Protein AF-A0A1X0SZN6-F1 (afdb_monomer_lite)

Sequence (392 aa):
MPEYPGFERLFRVSLEPAPASAHIKWPEHLDQLSGDGNAQHRLYLAMDAALRQLDAVRNEFDVVLVHFPDNWDTATRGKHFDAHDVLKALGAKYNIPTQVLNDRVFTFSYKASLAWRLSTALYVKAAGIPWKLAPLKGVPADTAYIGLAYALRGDQHEAHYVTCCSQVFDMDGGGMQFVAFEARDPVADLAEARRNPFLSRDDMRAVLARSLELYQGRNGGNLPKRMVIHKTTAFKEAEIEGAFDALAGVAEIECVEVSSASCWRGVWLIRSGAEKPSKPSAFPVPRGTMVVRTGNSALVWVAGNAPEVSIKGDYYQGSKSIPRPLQLIRHAGSGPLELTAHEALALTKMDWNNDALYDPVPVSIRYSQKLARTIANVPDLPRNVYPYRLFM

Structure (mmCIF, N/CA/C/O backbone):
data_AF-A0A1X0SZN6-F1
#
_entry.id   AF-A0A1X0SZN6-F1
#
loop_
_atom_site.group_PDB
_atom_site.id
_atom_site.type_symbol
_atom_site.label_atom_id
_atom_site.label_alt_id
_atom_site.label_comp_id
_atom_site.label_asym_id
_atom_site.label_entity_id
_atom_site.label_seq_id
_atom_site.pdbx_PDB_ins_code
_atom_site.Cartn_x
_atom_site.Cartn_y
_atom_site.Cartn_z
_atom_site.occupancy
_atom_site.B_iso_or_equiv
_atom_site.auth_seq_id
_atom_site.auth_comp_id
_atom_site.auth_asym_id
_atom_site.auth_atom_id
_atom_site.pdbx_PDB_model_num
ATOM 1 N N . MET A 1 1 ? 18.927 1.761 13.714 1.00 69.44 1 MET A N 1
ATOM 2 C CA . MET A 1 1 ? 18.699 0.587 12.852 1.00 69.44 1 MET A CA 1
ATOM 3 C C . MET A 1 1 ? 19.646 -0.507 13.295 1.00 69.44 1 MET A C 1
ATOM 5 O O . MET A 1 1 ? 20.762 -0.154 13.671 1.00 69.44 1 MET A O 1
ATOM 9 N N . PRO A 1 2 ? 19.213 -1.775 13.305 1.00 80.50 2 PRO A N 1
ATOM 10 C CA . PRO A 1 2 ? 20.114 -2.900 13.532 1.00 80.50 2 PRO A CA 1
ATOM 11 C C . PRO A 1 2 ? 21.191 -2.960 12.440 1.00 80.50 2 PRO A C 1
ATOM 13 O O . PRO A 1 2 ? 21.032 -2.378 11.359 1.00 80.50 2 PRO A O 1
ATOM 16 N N . GLU A 1 3 ? 22.283 -3.664 12.730 1.00 88.38 3 GLU A N 1
ATOM 17 C CA . GLU A 1 3 ? 23.322 -3.956 11.744 1.00 88.38 3 GLU A CA 1
ATOM 18 C C . GLU A 1 3 ? 22.721 -4.696 10.537 1.00 88.38 3 GLU A C 1
ATOM 20 O O . GLU A 1 3 ? 21.825 -5.528 10.687 1.00 88.38 3 GLU A O 1
ATOM 25 N N . TYR A 1 4 ? 23.167 -4.348 9.328 1.00 93.06 4 TYR A N 1
ATOM 26 C CA . TYR A 1 4 ? 22.679 -4.961 8.095 1.00 93.06 4 TYR A CA 1
ATOM 27 C C . TYR A 1 4 ? 23.533 -6.194 7.751 1.00 93.06 4 TYR A C 1
ATOM 29 O O . TYR A 1 4 ? 24.726 -6.037 7.494 1.00 93.06 4 TYR A O 1
ATOM 37 N N . PRO A 1 5 ? 22.956 -7.408 7.709 1.00 94.38 5 PRO A N 1
ATOM 38 C CA . PRO A 1 5 ? 23.727 -8.650 7.601 1.00 94.38 5 PRO A CA 1
ATOM 39 C C . PRO A 1 5 ? 24.207 -8.992 6.176 1.00 94.38 5 PRO A C 1
ATOM 41 O O . PRO A 1 5 ? 24.878 -10.010 6.002 1.00 94.38 5 PRO A O 1
ATOM 44 N N . GLY A 1 6 ? 23.863 -8.180 5.168 1.00 94.88 6 GLY A N 1
ATOM 45 C CA . GLY A 1 6 ? 24.075 -8.482 3.746 1.00 94.88 6 GLY A CA 1
ATOM 46 C C . GLY A 1 6 ? 22.835 -9.085 3.075 1.00 94.88 6 GLY A C 1
ATOM 47 O O . GLY A 1 6 ? 22.060 -9.782 3.728 1.00 94.88 6 GLY A O 1
ATOM 48 N N . PHE A 1 7 ? 22.651 -8.827 1.774 1.00 95.44 7 PHE A N 1
ATOM 49 C CA . PHE A 1 7 ? 21.426 -9.180 1.035 1.00 95.44 7 PHE A CA 1
ATOM 50 C C . PHE A 1 7 ? 21.193 -10.689 1.028 1.00 95.44 7 PHE A C 1
ATOM 52 O O . PHE A 1 7 ? 20.144 -11.164 1.455 1.00 95.44 7 PHE A O 1
ATOM 59 N N . GLU A 1 8 ? 22.213 -11.441 0.620 1.00 96.12 8 GLU A N 1
ATOM 60 C CA . GLU A 1 8 ? 22.122 -12.893 0.467 1.00 96.12 8 GLU A CA 1
ATOM 61 C C . GLU A 1 8 ? 21.914 -13.593 1.805 1.00 96.12 8 GLU A C 1
ATOM 63 O O . GLU A 1 8 ? 21.111 -14.513 1.917 1.00 96.12 8 GLU A O 1
ATOM 68 N N . ARG A 1 9 ? 22.575 -13.118 2.866 1.00 95.62 9 ARG A N 1
ATOM 69 C CA . ARG A 1 9 ? 22.386 -13.669 4.212 1.00 95.62 9 ARG A CA 1
ATOM 70 C C . ARG A 1 9 ? 20.986 -13.377 4.748 1.00 95.62 9 ARG A C 1
ATOM 72 O O . ARG A 1 9 ? 20.411 -14.221 5.433 1.00 95.62 9 ARG A O 1
ATOM 79 N N . LEU A 1 10 ? 20.463 -12.186 4.459 1.00 93.75 10 LEU A N 1
ATOM 80 C CA . LEU A 1 10 ? 19.151 -11.741 4.913 1.00 93.75 10 LEU A CA 1
ATOM 81 C C . LEU A 1 10 ? 18.020 -12.508 4.222 1.00 93.75 10 LEU A C 1
ATOM 83 O O . LEU A 1 10 ? 17.144 -13.039 4.900 1.00 93.75 10 LEU A O 1
ATOM 87 N N . PHE A 1 11 ? 18.045 -12.560 2.890 1.00 94.38 11 PHE A N 1
ATOM 88 C CA . PHE A 1 11 ? 16.943 -13.084 2.080 1.00 94.38 11 PHE A CA 1
ATOM 89 C C . PHE A 1 11 ? 17.163 -14.503 1.559 1.00 94.38 11 PHE A C 1
ATOM 91 O O . PHE A 1 11 ? 16.215 -15.113 1.078 1.00 94.38 11 PHE A O 1
ATOM 98 N N . ARG A 1 12 ? 18.375 -15.055 1.702 1.00 95.25 12 ARG A N 1
ATOM 99 C CA . ARG A 1 12 ? 18.758 -16.395 1.220 1.00 95.25 12 ARG A CA 1
ATOM 100 C C . ARG A 1 12 ? 18.613 -16.556 -0.296 1.00 95.25 12 ARG A C 1
ATOM 102 O O . ARG A 1 12 ? 18.265 -17.633 -0.772 1.00 95.25 12 ARG A O 1
ATOM 109 N N . VAL A 1 13 ? 18.884 -15.480 -1.033 1.00 94.94 13 VAL A N 1
ATOM 110 C CA . VAL A 1 13 ? 18.872 -15.411 -2.502 1.00 94.94 13 VAL A CA 1
ATOM 111 C C . VAL A 1 13 ? 20.070 -14.576 -2.959 1.00 94.94 13 VAL A C 1
ATOM 113 O O . VAL A 1 13 ? 20.393 -13.589 -2.296 1.00 94.94 13 VAL A O 1
ATOM 116 N N . SER A 1 14 ? 20.718 -14.967 -4.059 1.00 94.25 14 SER A N 1
ATOM 117 C CA . SER A 1 14 ? 21.848 -14.238 -4.652 1.00 94.25 14 SER A CA 1
ATOM 118 C C . SER A 1 14 ? 21.437 -12.853 -5.156 1.00 94.25 14 SER A C 1
ATOM 120 O O . SER A 1 14 ? 20.302 -12.656 -5.594 1.00 94.25 14 SER A O 1
ATOM 122 N N . LEU A 1 15 ? 22.366 -11.895 -5.122 1.00 95.00 15 LEU A N 1
ATOM 123 C CA . LEU A 1 15 ? 22.190 -10.587 -5.759 1.00 95.00 15 LEU A CA 1
ATOM 124 C C . LEU A 1 15 ? 23.227 -10.421 -6.870 1.00 95.00 15 LEU A C 1
ATOM 126 O O . LEU A 1 15 ? 24.383 -10.096 -6.603 1.00 95.00 15 LEU A O 1
ATOM 130 N N . GLU A 1 16 ? 22.797 -10.621 -8.112 1.00 95.06 16 GLU A N 1
ATOM 131 C CA . GLU A 1 16 ? 23.683 -10.666 -9.275 1.00 95.06 16 GLU A CA 1
ATOM 132 C C . GLU A 1 16 ? 23.410 -9.492 -10.232 1.00 95.06 16 GLU A C 1
ATOM 134 O O . GLU A 1 16 ? 22.257 -9.078 -10.395 1.00 95.06 16 GLU A O 1
ATOM 139 N N . PRO A 1 17 ? 24.449 -8.906 -10.853 1.00 94.81 17 PRO A N 1
ATOM 140 C CA . PRO A 1 17 ? 24.257 -7.914 -11.901 1.00 94.81 17 PRO A CA 1
ATOM 141 C C . PRO A 1 17 ? 23.705 -8.574 -13.171 1.00 94.81 17 PRO A C 1
ATOM 143 O O . PRO A 1 17 ? 24.136 -9.658 -13.557 1.00 94.81 17 PRO A O 1
ATOM 146 N N . ALA A 1 18 ? 22.793 -7.878 -13.848 1.00 94.81 18 ALA A N 1
ATOM 147 C CA . ALA A 1 18 ? 22.268 -8.310 -15.138 1.00 94.81 18 ALA A CA 1
ATOM 148 C C . ALA A 1 18 ? 23.371 -8.312 -16.224 1.00 94.81 18 ALA A C 1
ATOM 150 O O . ALA A 1 18 ? 24.367 -7.585 -16.107 1.00 94.81 18 ALA A O 1
ATOM 151 N N . PRO A 1 19 ? 23.220 -9.101 -17.304 1.00 95.25 19 PRO A N 1
ATOM 152 C CA . PRO A 1 19 ? 24.150 -9.061 -18.427 1.00 95.25 19 PRO A CA 1
ATOM 153 C C . PRO A 1 19 ? 24.126 -7.697 -19.129 1.00 95.25 19 PRO A C 1
ATOM 155 O O . PRO A 1 19 ? 23.129 -6.975 -19.119 1.00 95.25 19 PRO A O 1
ATOM 158 N N . ALA A 1 20 ? 25.216 -7.366 -19.828 1.00 94.81 20 ALA A N 1
ATOM 159 C CA . ALA A 1 20 ? 25.361 -6.081 -20.521 1.00 94.81 20 ALA A CA 1
ATOM 160 C C . ALA A 1 20 ? 24.270 -5.809 -21.578 1.00 94.81 20 ALA A C 1
ATOM 162 O O . ALA A 1 20 ? 23.998 -4.653 -21.889 1.00 94.81 20 ALA A O 1
ATOM 163 N N . SER A 1 21 ? 23.625 -6.854 -22.106 1.00 93.75 21 SER A N 1
ATOM 164 C CA . SER A 1 21 ? 22.471 -6.752 -23.010 1.00 93.75 21 SER A CA 1
ATOM 165 C C . SER A 1 21 ? 21.246 -6.095 -22.362 1.00 93.75 21 SER A C 1
ATOM 167 O O . SER A 1 21 ? 20.436 -5.501 -23.071 1.00 93.75 21 SER A O 1
ATOM 169 N N . ALA A 1 22 ? 21.125 -6.159 -21.033 1.00 95.44 22 ALA A N 1
ATOM 170 C CA . ALA A 1 22 ? 20.067 -5.529 -20.246 1.00 95.44 22 ALA A CA 1
ATOM 171 C C . ALA A 1 22 ? 20.479 -4.156 -19.675 1.00 95.44 22 ALA A C 1
ATOM 173 O O . ALA A 1 22 ? 19.778 -3.592 -18.834 1.00 95.44 22 ALA A O 1
ATOM 174 N N . HIS A 1 23 ? 21.615 -3.595 -20.102 1.00 96.31 23 HIS A N 1
ATOM 175 C CA . HIS A 1 23 ? 22.065 -2.273 -19.668 1.00 96.31 23 HIS A CA 1
ATOM 176 C C . HIS A 1 23 ? 21.687 -1.202 -20.689 1.00 96.31 23 HIS A C 1
ATOM 178 O O . HIS A 1 23 ? 22.021 -1.295 -21.868 1.00 96.31 23 HIS A O 1
ATOM 184 N N . ILE A 1 24 ? 21.040 -0.139 -20.213 1.00 96.00 24 ILE A N 1
ATOM 185 C CA . ILE A 1 24 ? 20.668 1.015 -21.032 1.00 96.00 24 ILE A CA 1
ATOM 186 C C . ILE A 1 24 ? 21.311 2.257 -20.433 1.00 96.00 24 ILE A C 1
ATOM 188 O O . ILE A 1 24 ? 21.111 2.568 -19.260 1.00 96.00 24 ILE A O 1
ATOM 192 N N . LYS A 1 25 ? 22.089 2.968 -21.252 1.00 94.75 25 LYS A N 1
ATOM 193 C CA . LYS A 1 25 ? 22.723 4.229 -20.874 1.00 94.75 25 LYS A CA 1
ATOM 194 C C . LYS A 1 25 ? 22.010 5.382 -21.566 1.00 94.75 25 LYS A C 1
ATOM 196 O O . LYS A 1 25 ? 22.027 5.480 -22.790 1.00 94.75 25 LYS A O 1
ATOM 201 N N . TRP A 1 26 ? 21.413 6.260 -20.772 1.00 94.19 26 TRP A N 1
ATOM 202 C CA . TRP A 1 26 ? 20.936 7.554 -21.248 1.00 94.19 26 TRP A CA 1
ATOM 203 C C . TRP A 1 26 ? 22.089 8.570 -21.331 1.00 94.19 26 TRP A C 1
ATOM 205 O O . TRP A 1 26 ? 23.117 8.384 -20.670 1.00 94.19 26 TRP A O 1
ATOM 215 N N . PRO A 1 27 ? 21.955 9.623 -22.159 1.00 91.69 27 PRO A N 1
ATOM 216 C CA . PRO A 1 27 ? 22.900 10.737 -22.173 1.00 91.69 27 PRO A CA 1
ATOM 217 C C . PRO A 1 27 ? 22.977 11.445 -20.814 1.00 91.69 27 PRO A C 1
ATOM 219 O O . PRO A 1 27 ? 22.078 11.316 -19.987 1.00 91.69 27 PRO A O 1
ATOM 222 N N . GLU A 1 28 ? 24.032 12.231 -20.591 1.00 87.25 28 GLU A N 1
ATOM 223 C CA . GLU A 1 28 ? 24.184 13.015 -19.353 1.00 87.25 28 GLU A CA 1
ATOM 224 C C . GLU A 1 28 ? 23.205 14.199 -19.292 1.00 87.25 28 GLU A C 1
ATOM 226 O O . GLU A 1 28 ? 22.719 14.568 -18.217 1.00 87.25 28 GLU A O 1
ATOM 231 N N . HIS A 1 29 ? 22.876 14.776 -20.451 1.00 86.75 29 HIS A N 1
ATOM 232 C CA . HIS A 1 29 ? 22.007 15.943 -20.563 1.00 86.75 29 HIS A CA 1
ATOM 233 C C . HIS A 1 29 ? 20.672 15.610 -21.251 1.00 86.75 29 HIS A C 1
ATOM 235 O O . HIS A 1 29 ? 20.616 14.876 -22.237 1.00 86.75 29 HIS A O 1
ATOM 241 N N . LEU A 1 30 ? 19.573 16.171 -20.731 1.00 85.75 30 LEU A N 1
ATOM 242 C CA . LEU A 1 30 ? 18.195 15.920 -21.193 1.00 85.75 30 LEU A CA 1
ATOM 243 C C . LEU A 1 30 ? 17.898 16.409 -22.619 1.00 85.75 30 LEU A C 1
ATOM 245 O O . LEU A 1 30 ? 16.959 15.939 -23.262 1.00 85.75 30 LEU A O 1
ATOM 249 N N . ASP A 1 31 ? 18.629 17.409 -23.098 1.00 85.06 31 ASP A N 1
ATOM 250 C CA . ASP A 1 31 ? 18.530 17.943 -24.459 1.00 85.06 31 ASP A CA 1
ATOM 251 C C . ASP A 1 31 ? 19.112 16.994 -25.511 1.00 85.06 31 ASP A C 1
ATOM 253 O O . ASP A 1 31 ? 18.742 17.087 -26.677 1.00 85.06 31 ASP A O 1
ATOM 257 N N . GLN A 1 32 ? 19.940 16.036 -25.091 1.00 88.31 32 GLN A N 1
ATOM 258 C CA . GLN A 1 32 ? 20.496 14.988 -25.945 1.00 88.31 32 GLN A CA 1
ATOM 259 C C . GLN A 1 32 ? 19.567 13.769 -26.081 1.00 88.31 32 GLN A C 1
ATOM 261 O O . GLN A 1 32 ? 19.857 12.862 -26.863 1.00 88.31 32 GLN A O 1
ATOM 266 N N . LEU A 1 33 ? 18.463 13.711 -25.324 1.00 90.31 33 LEU A N 1
ATOM 267 C CA . LEU A 1 33 ? 17.451 12.671 -25.508 1.00 90.31 33 LEU A CA 1
ATOM 268 C C . LEU A 1 33 ? 16.791 12.821 -26.881 1.00 90.31 33 LEU A C 1
ATOM 270 O O . LEU A 1 33 ? 16.420 13.920 -27.287 1.00 90.31 33 LEU A O 1
ATOM 274 N N . SER A 1 34 ? 16.627 11.704 -27.584 1.00 85.88 34 SER A N 1
ATOM 275 C CA . SER A 1 34 ? 16.000 11.680 -28.904 1.00 85.88 34 SER A CA 1
ATOM 276 C C . SER A 1 34 ? 14.498 11.990 -28.843 1.00 85.88 34 SER A C 1
ATOM 278 O O . SER A 1 34 ? 13.830 11.704 -27.848 1.00 85.88 34 SER A O 1
ATOM 280 N N . GLY A 1 35 ? 13.962 12.513 -29.948 1.00 85.50 35 GLY A N 1
ATOM 281 C CA . GLY A 1 35 ? 12.544 12.835 -30.117 1.00 85.50 35 GLY A CA 1
ATOM 282 C C . GLY A 1 35 ? 12.253 14.335 -30.066 1.00 85.50 35 GLY A C 1
ATOM 283 O O . GLY A 1 35 ? 13.021 15.121 -29.514 1.00 85.50 35 GLY A O 1
ATOM 284 N N . ASP A 1 36 ? 11.124 14.725 -30.651 1.00 84.12 36 ASP A N 1
ATOM 285 C CA . ASP A 1 36 ? 10.656 16.111 -30.667 1.00 84.12 36 ASP A CA 1
ATOM 286 C C . ASP A 1 36 ? 9.867 16.457 -29.393 1.00 84.12 36 ASP A C 1
ATOM 288 O O . ASP A 1 36 ? 9.474 15.587 -28.621 1.00 84.12 36 ASP A O 1
ATOM 292 N N . GLY A 1 37 ? 9.610 17.745 -29.156 1.00 86.88 37 GLY A N 1
ATOM 293 C CA . GLY A 1 37 ? 8.802 18.216 -28.025 1.00 86.88 37 GLY A CA 1
ATOM 294 C C . GLY A 1 37 ? 9.615 18.677 -26.813 1.00 86.88 37 GLY A C 1
ATOM 295 O O . GLY A 1 37 ? 10.826 18.887 -26.883 1.00 86.88 37 GLY A O 1
ATOM 296 N N . ASN A 1 38 ? 8.927 18.912 -25.692 1.00 90.06 38 ASN A N 1
ATOM 297 C CA . ASN A 1 38 ? 9.553 19.410 -24.464 1.00 90.06 38 ASN A CA 1
ATOM 298 C C . ASN A 1 38 ? 10.350 18.307 -23.731 1.00 90.06 38 ASN A C 1
ATOM 300 O O . ASN A 1 38 ? 10.240 17.122 -24.045 1.00 90.06 38 ASN A O 1
ATOM 304 N N . ALA A 1 39 ? 11.141 18.689 -22.723 1.00 89.69 39 ALA A N 1
ATOM 305 C CA . ALA A 1 39 ? 11.993 17.751 -21.985 1.00 89.69 39 ALA A CA 1
ATOM 306 C C . ALA A 1 39 ? 11.216 16.587 -21.332 1.00 89.69 39 ALA A C 1
ATOM 308 O O . ALA A 1 39 ? 11.715 15.467 -21.303 1.00 89.69 39 ALA A O 1
ATOM 309 N N . GLN A 1 40 ? 9.989 16.829 -20.858 1.00 91.00 40 GLN A N 1
ATOM 310 C CA . GLN A 1 40 ? 9.134 15.801 -20.248 1.00 91.00 40 GLN A CA 1
ATOM 311 C C . GLN A 1 40 ? 8.677 14.766 -21.281 1.00 91.00 40 GLN A C 1
ATOM 313 O O . GLN A 1 40 ? 8.717 13.566 -21.017 1.00 91.00 40 GLN A O 1
ATOM 318 N N . HIS A 1 41 ? 8.297 15.217 -22.479 1.00 90.31 41 HIS A N 1
ATOM 319 C CA . HIS A 1 41 ? 7.910 14.330 -23.570 1.00 90.31 41 HIS A CA 1
ATOM 320 C C . HIS A 1 41 ? 9.092 13.489 -24.062 1.00 90.31 41 HIS A C 1
ATOM 322 O O . HIS A 1 41 ? 8.962 12.275 -24.206 1.00 90.31 41 HIS A O 1
ATOM 328 N N . ARG A 1 42 ? 10.272 14.096 -24.235 1.00 92.25 42 ARG A N 1
ATOM 329 C CA . ARG A 1 42 ? 11.490 13.351 -24.599 1.00 92.25 42 ARG A CA 1
ATOM 330 C C . ARG A 1 42 ? 11.878 12.326 -23.533 1.00 92.25 42 ARG A C 1
ATOM 332 O O . ARG A 1 42 ? 12.222 11.197 -23.871 1.00 92.25 42 ARG A O 1
ATOM 339 N N . LEU A 1 43 ? 11.753 12.675 -22.250 1.00 93.25 43 LEU A N 1
ATOM 340 C CA . LEU A 1 43 ? 11.979 11.740 -21.145 1.00 93.25 43 LEU A CA 1
ATOM 341 C C . LEU A 1 43 ? 10.976 10.576 -21.166 1.00 93.25 43 LEU A C 1
ATOM 343 O O . LEU A 1 43 ? 11.373 9.429 -20.984 1.00 93.25 43 LEU A O 1
ATOM 347 N N . TYR A 1 44 ? 9.696 10.844 -21.441 1.00 92.81 44 TYR A N 1
ATOM 348 C CA . TYR A 1 44 ? 8.690 9.796 -21.638 1.00 92.81 44 TYR A CA 1
ATOM 349 C C . TYR A 1 44 ? 9.077 8.827 -22.763 1.00 92.81 44 TYR A C 1
ATOM 351 O O . TYR A 1 44 ? 9.090 7.615 -22.541 1.00 92.81 44 TYR A O 1
ATOM 359 N N . LEU A 1 45 ? 9.437 9.350 -23.940 1.00 93.50 45 LEU A N 1
ATOM 360 C CA . LEU A 1 45 ? 9.847 8.533 -25.085 1.00 93.50 45 LEU A CA 1
ATOM 361 C C . LEU A 1 45 ? 11.085 7.688 -24.762 1.00 93.50 45 LEU A C 1
ATOM 363 O O . LEU A 1 45 ? 11.123 6.505 -25.097 1.00 93.50 45 LEU A O 1
ATOM 367 N N . ALA A 1 46 ? 12.065 8.266 -24.064 1.00 95.25 46 ALA A N 1
ATOM 368 C CA . ALA A 1 46 ? 13.267 7.558 -23.638 1.00 95.25 46 ALA A CA 1
ATOM 369 C C . ALA A 1 46 ? 12.962 6.415 -22.656 1.00 95.25 46 ALA A C 1
ATOM 371 O O . ALA A 1 46 ? 13.531 5.330 -22.786 1.00 95.25 46 ALA A O 1
ATOM 372 N N . MET A 1 47 ? 12.046 6.626 -21.703 1.00 95.62 47 MET A N 1
ATOM 373 C CA . MET A 1 47 ? 11.606 5.582 -20.771 1.00 95.62 47 MET A CA 1
ATOM 374 C C . MET A 1 47 ? 10.833 4.459 -21.474 1.00 95.62 47 MET A C 1
ATOM 376 O O . MET A 1 47 ? 11.098 3.288 -21.203 1.00 95.62 47 MET A O 1
ATOM 380 N N . ASP A 1 48 ? 9.904 4.784 -22.380 1.00 94.81 48 ASP A N 1
ATOM 381 C CA . ASP A 1 48 ? 9.132 3.773 -23.121 1.00 94.81 48 ASP A CA 1
ATOM 382 C C . ASP A 1 48 ? 10.032 2.962 -24.064 1.00 94.81 48 ASP A C 1
ATOM 384 O O . ASP A 1 48 ? 9.932 1.736 -24.095 1.00 94.81 48 ASP A O 1
ATOM 388 N N . ALA A 1 49 ? 10.960 3.618 -24.769 1.00 95.69 49 ALA A N 1
ATOM 389 C CA . ALA A 1 49 ? 11.939 2.944 -25.620 1.00 95.69 49 ALA A CA 1
ATOM 390 C C . ALA A 1 49 ? 12.861 2.020 -24.810 1.00 95.69 49 ALA A C 1
ATOM 392 O O . ALA A 1 49 ? 13.091 0.879 -25.213 1.00 95.69 49 ALA A O 1
ATOM 393 N N . ALA A 1 50 ? 13.340 2.482 -23.650 1.00 97.19 50 ALA A N 1
ATOM 394 C CA . ALA A 1 50 ? 14.200 1.688 -22.782 1.00 97.19 50 ALA A CA 1
ATOM 395 C C . ALA A 1 50 ? 13.485 0.435 -22.259 1.00 97.19 50 ALA A C 1
ATOM 397 O O . ALA A 1 50 ? 14.007 -0.671 -22.375 1.00 97.19 50 ALA A O 1
ATOM 398 N N . LEU A 1 51 ? 12.266 0.578 -21.733 1.00 96.62 51 LEU A N 1
ATOM 399 C CA . LEU A 1 51 ? 11.508 -0.567 -21.225 1.00 96.62 51 LEU A CA 1
ATOM 400 C C . LEU A 1 51 ? 11.104 -1.539 -22.336 1.00 96.62 51 LEU A C 1
ATOM 402 O O . LEU A 1 51 ? 11.143 -2.744 -22.114 1.00 96.62 51 LEU A O 1
ATOM 406 N N . ARG A 1 52 ? 10.811 -1.047 -23.544 1.00 96.38 52 ARG A N 1
ATOM 407 C CA . ARG A 1 52 ? 10.567 -1.901 -24.714 1.00 96.38 52 ARG A CA 1
ATOM 408 C C . ARG A 1 52 ? 11.801 -2.713 -25.114 1.00 96.38 52 ARG A C 1
ATOM 410 O O . ARG A 1 52 ? 11.672 -3.873 -25.484 1.00 96.38 52 ARG A O 1
ATOM 417 N N . GLN A 1 53 ? 12.993 -2.122 -25.045 1.00 96.69 53 GLN A N 1
ATOM 418 C CA . GLN A 1 53 ? 14.239 -2.851 -25.294 1.00 96.69 53 GLN A CA 1
ATOM 419 C C . GLN A 1 53 ? 14.491 -3.910 -24.210 1.00 96.69 53 GLN A C 1
ATOM 421 O O . GLN A 1 53 ? 14.892 -5.025 -24.530 1.00 96.69 53 GLN A O 1
ATOM 426 N N . LEU A 1 54 ? 14.230 -3.584 -22.942 1.00 97.50 54 LEU A N 1
ATOM 427 C CA . LEU A 1 54 ? 14.379 -4.524 -21.826 1.00 97.50 54 LEU A CA 1
ATOM 428 C C . LEU A 1 54 ? 13.367 -5.673 -21.887 1.00 97.50 54 LEU A C 1
ATOM 430 O O . LEU A 1 54 ? 13.699 -6.792 -21.507 1.00 97.50 54 LEU A O 1
ATOM 434 N N . ASP A 1 55 ? 12.166 -5.430 -22.408 1.00 96.88 55 ASP A N 1
ATOM 435 C CA . ASP A 1 55 ? 11.152 -6.466 -22.631 1.00 96.88 55 ASP A CA 1
ATOM 436 C C . ASP A 1 55 ? 11.655 -7.574 -23.579 1.00 96.88 55 ASP A C 1
ATOM 438 O O . ASP A 1 55 ? 11.415 -8.757 -23.345 1.00 96.88 55 ASP A O 1
ATOM 442 N N . ALA A 1 56 ? 12.476 -7.226 -24.579 1.00 96.69 56 ALA A N 1
ATOM 443 C CA . ALA A 1 56 ? 13.087 -8.204 -25.484 1.00 96.69 56 ALA A CA 1
ATOM 444 C C . ALA A 1 56 ? 14.079 -9.163 -24.789 1.00 96.69 56 ALA A C 1
ATOM 446 O O . ALA A 1 56 ? 14.367 -10.235 -25.318 1.00 96.69 56 ALA A O 1
ATOM 447 N N . VAL A 1 57 ? 14.588 -8.798 -23.607 1.00 96.62 57 VAL A N 1
ATOM 448 C CA . VAL A 1 57 ? 15.515 -9.600 -22.785 1.00 96.62 57 VAL A CA 1
ATOM 449 C C . VAL A 1 57 ? 14.951 -9.852 -21.383 1.00 96.62 57 VAL A C 1
ATOM 451 O O . VAL A 1 57 ? 15.692 -9.991 -20.413 1.00 96.62 57 VAL A O 1
ATOM 454 N N . ARG A 1 58 ? 13.619 -9.929 -21.254 1.00 94.50 58 ARG A N 1
ATOM 455 C CA . ARG A 1 58 ? 12.909 -9.970 -19.965 1.00 94.50 58 ARG A CA 1
ATOM 456 C C . ARG A 1 58 ? 13.354 -11.084 -19.012 1.00 94.50 58 ARG A C 1
ATOM 458 O O . ARG A 1 58 ? 13.220 -10.916 -17.803 1.00 94.50 58 ARG A O 1
ATOM 465 N N . ASN A 1 59 ? 13.854 -12.202 -19.531 1.00 94.75 59 ASN A N 1
ATOM 466 C CA . ASN A 1 59 ? 14.281 -13.353 -18.727 1.00 94.75 59 ASN A CA 1
ATOM 467 C C . ASN A 1 59 ? 15.694 -13.204 -18.134 1.00 94.75 59 ASN A C 1
ATOM 469 O O . ASN A 1 59 ? 16.103 -14.055 -17.355 1.00 94.75 59 ASN A O 1
ATOM 473 N N . GLU A 1 60 ? 16.427 -12.145 -18.486 1.00 96.00 60 GLU A N 1
ATOM 474 C CA . GLU A 1 60 ? 17.807 -11.901 -18.034 1.00 96.00 60 GLU A CA 1
ATOM 475 C C . GLU A 1 60 ? 17.883 -11.096 -16.721 1.00 96.00 60 GLU A C 1
ATOM 477 O O . GLU A 1 60 ? 18.972 -10.838 -16.210 1.00 96.00 60 GLU A O 1
ATOM 482 N N . PHE A 1 61 ? 16.747 -10.630 -16.188 1.00 96.31 61 PHE A N 1
ATOM 483 C CA . PHE A 1 61 ? 16.706 -9.805 -14.978 1.00 96.31 61 PHE A CA 1
ATOM 484 C C . PHE A 1 61 ? 15.363 -9.896 -14.235 1.00 96.31 61 PHE A C 1
ATOM 486 O O . PHE A 1 61 ? 14.304 -10.127 -14.822 1.00 96.31 61 PHE A O 1
ATOM 493 N N . ASP A 1 62 ? 15.390 -9.599 -12.933 1.00 95.38 62 ASP A N 1
ATOM 494 C CA . ASP A 1 62 ? 14.185 -9.527 -12.094 1.00 95.38 62 ASP A CA 1
ATOM 495 C C . ASP A 1 62 ? 13.668 -8.097 -11.892 1.00 95.38 62 ASP A C 1
ATOM 497 O O . ASP A 1 62 ? 12.456 -7.859 -11.885 1.00 95.38 62 ASP A O 1
ATOM 501 N N . VAL A 1 63 ? 14.581 -7.137 -11.708 1.00 96.50 63 VAL A N 1
ATOM 502 C CA . VAL A 1 63 ? 14.277 -5.745 -11.345 1.00 96.50 63 VAL A CA 1
ATOM 503 C C . VAL A 1 63 ? 15.217 -4.794 -12.078 1.00 96.50 63 VAL A C 1
ATOM 505 O O . VAL A 1 63 ? 16.425 -5.008 -12.107 1.00 96.50 63 VAL A O 1
ATOM 508 N N . VAL A 1 64 ? 14.675 -3.698 -12.609 1.00 97.38 64 VAL A N 1
ATOM 509 C CA . VAL A 1 64 ? 15.449 -2.649 -13.288 1.00 97.38 64 VAL A CA 1
ATOM 510 C C . VAL A 1 64 ? 15.697 -1.484 -12.335 1.00 97.38 64 VAL A C 1
ATOM 512 O O . VAL A 1 64 ? 14.755 -0.863 -11.833 1.00 97.38 64 VAL A O 1
ATOM 515 N N . LEU A 1 65 ? 16.966 -1.156 -12.099 1.00 96.62 65 LEU A N 1
ATOM 516 C CA . LEU A 1 65 ? 17.361 0.071 -11.407 1.00 96.62 65 LEU A CA 1
ATOM 517 C C . LEU A 1 65 ? 17.375 1.232 -12.406 1.00 96.62 65 LEU A C 1
ATOM 519 O O . LEU A 1 65 ? 18.041 1.158 -13.433 1.00 96.62 65 LEU A O 1
ATOM 523 N N . VAL A 1 66 ? 16.657 2.310 -12.096 1.00 96.44 66 VAL A N 1
ATOM 524 C CA . VAL A 1 66 ? 16.587 3.513 -12.937 1.00 96.44 66 VAL A CA 1
ATOM 525 C C . VAL A 1 66 ? 17.131 4.690 -12.148 1.00 96.44 66 VAL A C 1
ATOM 527 O O . VAL A 1 66 ? 16.583 5.046 -11.108 1.00 96.44 66 VAL A O 1
ATOM 530 N N . HIS A 1 67 ? 18.216 5.293 -12.618 1.00 95.06 67 HIS A N 1
ATOM 531 C CA . HIS A 1 67 ? 18.815 6.461 -11.977 1.00 95.06 67 HIS A CA 1
ATOM 532 C C . HIS A 1 67 ? 18.300 7.740 -12.637 1.00 95.06 67 HIS A C 1
ATOM 534 O O . HIS A 1 67 ? 18.495 7.945 -13.832 1.00 95.06 67 HIS A O 1
ATOM 540 N N . PHE A 1 68 ? 17.638 8.588 -11.850 1.00 93.31 68 PHE A N 1
ATOM 541 C CA . PHE A 1 68 ? 17.342 9.966 -12.224 1.00 93.31 68 PHE A CA 1
ATOM 542 C C . PHE A 1 68 ? 18.297 10.893 -11.466 1.00 93.31 68 PHE A C 1
ATOM 544 O O . PHE A 1 68 ? 18.164 11.007 -10.244 1.00 93.31 68 PHE A O 1
ATOM 551 N N . PRO A 1 69 ? 19.261 11.526 -12.152 1.00 91.75 69 PRO A N 1
ATOM 552 C CA . PRO A 1 69 ? 20.176 12.460 -11.509 1.00 91.75 69 PRO A CA 1
ATOM 553 C C . PRO A 1 69 ? 19.441 13.736 -11.076 1.00 91.75 69 PRO A C 1
ATOM 555 O O . PRO A 1 69 ? 18.458 14.146 -11.700 1.00 91.75 69 PRO A O 1
ATOM 558 N N . ASP A 1 70 ? 19.921 14.388 -10.014 1.00 90.25 70 ASP A N 1
ATOM 559 C CA . ASP A 1 70 ? 19.232 15.535 -9.398 1.00 90.25 70 ASP A CA 1
ATOM 560 C C . ASP A 1 70 ? 19.170 16.742 -10.366 1.00 90.25 70 ASP A C 1
ATOM 562 O O . ASP A 1 70 ? 18.256 17.564 -10.312 1.00 90.25 70 ASP A O 1
ATOM 566 N N . ASN A 1 71 ? 20.101 16.836 -11.325 1.00 90.06 71 ASN A N 1
ATOM 567 C CA . ASN A 1 71 ? 20.086 17.868 -12.369 1.00 90.06 71 ASN A CA 1
ATOM 568 C C . ASN A 1 71 ? 18.921 17.717 -13.375 1.00 90.06 71 ASN A C 1
ATOM 570 O O . ASN A 1 71 ? 18.665 18.647 -14.141 1.00 90.06 71 ASN A O 1
ATOM 574 N N . TRP A 1 72 ? 18.205 16.588 -13.376 1.00 91.50 72 TRP A N 1
ATOM 575 C CA . TRP A 1 72 ? 17.019 16.360 -14.208 1.00 91.50 72 TRP A CA 1
ATOM 576 C C . TRP A 1 72 ? 15.706 16.739 -13.505 1.00 91.50 72 TRP A C 1
ATOM 578 O O . TRP A 1 72 ? 14.641 16.623 -14.113 1.00 91.50 72 TRP A O 1
ATOM 588 N N . ASP A 1 73 ? 15.748 17.226 -12.258 1.00 87.44 73 ASP A N 1
ATOM 589 C CA . ASP A 1 73 ? 14.563 17.507 -11.429 1.00 87.44 73 ASP A CA 1
ATOM 590 C C . ASP A 1 73 ? 13.498 18.382 -12.117 1.00 87.44 73 ASP A C 1
ATOM 592 O O . ASP A 1 73 ? 12.295 18.185 -11.924 1.00 87.44 73 ASP A O 1
ATOM 596 N N . THR A 1 74 ? 13.916 19.321 -12.971 1.00 85.19 74 THR A N 1
ATOM 597 C CA . THR A 1 74 ? 13.011 20.209 -13.724 1.00 85.19 74 THR A CA 1
ATOM 598 C C . THR A 1 74 ? 12.190 19.481 -14.793 1.00 85.19 74 THR A C 1
ATOM 600 O O . THR A 1 74 ? 11.111 19.946 -15.161 1.00 85.19 74 THR A O 1
ATOM 603 N N . ALA A 1 75 ? 12.673 18.340 -15.289 1.00 85.38 75 ALA A N 1
ATOM 604 C CA . ALA A 1 75 ? 11.980 17.506 -16.265 1.00 85.38 75 ALA A CA 1
ATOM 605 C C . ALA A 1 75 ? 11.328 16.269 -15.639 1.00 85.38 75 ALA A C 1
ATOM 607 O O . ALA A 1 75 ? 10.408 15.715 -16.235 1.00 85.38 75 ALA A O 1
ATOM 608 N N . THR A 1 76 ? 11.749 15.837 -14.446 1.00 87.81 76 THR A N 1
ATOM 609 C CA . THR A 1 76 ? 11.115 14.701 -13.758 1.00 87.81 76 THR A CA 1
ATOM 610 C C . THR A 1 76 ? 9.813 15.086 -13.059 1.00 87.81 76 THR A C 1
ATOM 612 O O . THR A 1 76 ? 8.968 14.218 -12.838 1.00 87.81 76 THR A O 1
ATOM 615 N N . ARG A 1 77 ? 9.613 16.373 -12.738 1.00 86.06 77 ARG A N 1
ATOM 616 C CA . ARG A 1 77 ? 8.390 16.884 -12.103 1.00 86.06 77 ARG A CA 1
ATOM 617 C C . ARG A 1 77 ? 7.818 18.085 -12.847 1.00 86.06 77 ARG A C 1
ATOM 619 O O . ARG A 1 77 ? 8.467 19.113 -13.001 1.00 86.06 77 ARG A O 1
ATOM 626 N N . GLY A 1 78 ? 6.560 17.973 -13.250 1.00 80.38 78 GLY A N 1
ATOM 627 C CA . GLY A 1 78 ? 5.764 19.020 -13.878 1.00 80.38 78 GLY A CA 1
ATOM 628 C C . GLY A 1 78 ? 4.361 19.103 -13.285 1.00 80.38 78 GLY A C 1
ATOM 629 O O . GLY A 1 78 ? 3.950 18.266 -12.488 1.00 80.38 78 GLY A O 1
ATOM 630 N N . LYS A 1 79 ? 3.588 20.109 -13.709 1.00 76.75 79 LYS A N 1
ATOM 631 C CA . LYS A 1 79 ? 2.202 20.310 -13.243 1.00 76.75 79 LYS A CA 1
ATOM 632 C C . LYS A 1 79 ? 1.289 19.109 -13.544 1.00 76.75 79 LYS A C 1
ATOM 634 O O . LYS A 1 79 ? 0.396 18.814 -12.759 1.00 76.75 79 LYS A O 1
ATOM 639 N N . HIS A 1 80 ? 1.527 18.442 -14.672 1.00 77.38 80 HIS A N 1
ATOM 640 C CA . HIS A 1 80 ? 0.737 17.312 -15.175 1.00 77.38 80 HIS A CA 1
ATOM 641 C C . HIS A 1 80 ? 1.618 16.109 -15.545 1.00 77.38 80 HIS A C 1
ATOM 643 O O . HIS A 1 80 ? 1.209 15.257 -16.323 1.00 77.38 80 HIS A O 1
ATOM 649 N N . PHE A 1 81 ? 2.854 16.072 -15.042 1.00 84.00 81 PHE A N 1
ATOM 650 C CA . PHE A 1 81 ? 3.824 15.037 -15.379 1.00 84.00 81 PHE A CA 1
ATOM 651 C C . PHE A 1 81 ? 4.656 14.688 -14.152 1.00 84.00 81 PHE A C 1
ATOM 653 O O . PHE A 1 81 ? 5.235 15.568 -13.518 1.00 84.00 81 PHE A O 1
ATOM 660 N N . ASP A 1 82 ? 4.743 13.404 -13.843 1.00 89.06 82 ASP A N 1
ATOM 661 C CA . ASP A 1 82 ? 5.625 12.874 -12.813 1.00 89.06 82 ASP A CA 1
ATOM 662 C C . ASP A 1 82 ? 6.357 11.669 -13.412 1.00 89.06 82 ASP A C 1
ATOM 664 O O . ASP A 1 82 ? 5.745 10.640 -13.702 1.00 89.06 82 ASP A O 1
ATOM 668 N N . ALA A 1 83 ? 7.665 11.809 -13.654 1.00 91.50 83 ALA A N 1
ATOM 669 C CA . ALA A 1 83 ? 8.467 10.773 -14.302 1.00 91.50 83 ALA A CA 1
ATOM 670 C C . ALA A 1 83 ? 8.471 9.464 -13.509 1.00 91.50 83 ALA A C 1
ATOM 672 O O . ALA A 1 83 ? 8.557 8.394 -14.107 1.00 91.50 83 ALA A O 1
ATOM 673 N N . HIS A 1 84 ? 8.357 9.533 -12.179 1.00 91.69 84 HIS A N 1
ATOM 674 C CA . HIS A 1 84 ? 8.257 8.339 -11.356 1.00 91.69 84 HIS A CA 1
ATOM 675 C C . HIS A 1 84 ? 6.937 7.617 -11.642 1.00 91.69 84 HIS A C 1
ATOM 677 O O . HIS A 1 84 ? 6.967 6.442 -11.996 1.00 91.69 84 HIS A O 1
ATOM 683 N N . ASP A 1 85 ? 5.793 8.300 -11.551 1.00 88.50 85 ASP A N 1
ATOM 684 C CA . ASP A 1 85 ? 4.481 7.680 -11.801 1.00 88.50 85 ASP A CA 1
ATOM 685 C C . ASP A 1 85 ? 4.360 7.143 -13.237 1.00 88.50 85 ASP A C 1
ATOM 687 O O . ASP A 1 85 ? 3.875 6.030 -13.456 1.00 88.50 85 ASP A O 1
ATOM 691 N N . VAL A 1 86 ? 4.889 7.886 -14.208 1.00 90.56 86 VAL A N 1
ATOM 692 C CA . VAL A 1 86 ? 4.951 7.475 -15.615 1.00 90.56 86 VAL A CA 1
ATOM 693 C C . VAL A 1 86 ? 5.819 6.227 -15.795 1.00 90.56 86 VAL A C 1
ATOM 695 O O . VAL A 1 86 ? 5.388 5.275 -16.445 1.00 90.56 86 VAL A O 1
ATOM 698 N N . LEU A 1 87 ? 7.009 6.179 -15.186 1.00 93.88 87 LEU A N 1
ATOM 699 C CA . LEU A 1 87 ? 7.872 4.997 -15.220 1.00 93.88 87 LEU A CA 1
ATOM 700 C C . LEU A 1 87 ? 7.187 3.781 -14.583 1.00 93.88 87 LEU A C 1
ATOM 702 O O . LEU A 1 87 ? 7.355 2.667 -15.074 1.00 93.88 87 LEU A O 1
ATOM 706 N N . LYS A 1 88 ? 6.408 3.968 -13.508 1.00 91.62 88 LYS A N 1
ATOM 707 C CA . LYS A 1 88 ? 5.636 2.885 -12.878 1.00 91.62 88 LYS A CA 1
ATOM 708 C C . LYS A 1 88 ? 4.560 2.333 -13.796 1.00 91.62 88 LYS A C 1
ATOM 710 O O . LYS A 1 88 ? 4.440 1.117 -13.909 1.00 91.62 88 LYS A O 1
ATOM 715 N N . ALA A 1 89 ? 3.823 3.192 -14.490 1.00 88.12 89 ALA A N 1
ATOM 716 C CA . ALA A 1 89 ? 2.823 2.728 -15.442 1.00 88.12 89 ALA A CA 1
ATOM 717 C C . ALA A 1 89 ? 3.437 2.065 -16.681 1.00 88.12 89 ALA A C 1
ATOM 719 O O . ALA A 1 89 ? 2.931 1.037 -17.124 1.00 88.12 89 ALA A O 1
ATOM 720 N N . LEU A 1 90 ? 4.559 2.577 -17.198 1.00 91.69 90 LEU A N 1
ATOM 721 C CA . LEU A 1 90 ? 5.300 1.897 -18.263 1.00 91.69 90 LEU A CA 1
ATOM 722 C C . LEU A 1 90 ? 5.847 0.543 -17.782 1.00 91.69 90 LEU A C 1
ATOM 724 O O . LEU A 1 90 ? 5.686 -0.463 -18.464 1.00 91.69 90 LEU A O 1
ATOM 728 N N . GLY A 1 91 ? 6.422 0.482 -16.579 1.00 92.94 91 GLY A N 1
ATOM 729 C CA . GLY A 1 91 ? 6.854 -0.773 -15.961 1.00 92.94 91 GLY A CA 1
ATOM 730 C C . GLY A 1 91 ? 5.700 -1.766 -15.808 1.00 92.94 91 GLY A C 1
ATOM 731 O O . GLY A 1 91 ? 5.858 -2.946 -16.103 1.00 92.94 91 GLY A O 1
ATOM 732 N N . ALA A 1 92 ? 4.505 -1.294 -15.444 1.00 89.50 92 ALA A N 1
ATOM 733 C CA . ALA A 1 92 ? 3.302 -2.118 -15.402 1.00 89.50 92 ALA A CA 1
ATOM 734 C C . ALA A 1 92 ? 2.884 -2.625 -16.793 1.00 89.50 92 ALA A C 1
ATOM 736 O O . ALA A 1 92 ? 2.590 -3.811 -16.938 1.00 89.50 92 ALA A O 1
ATOM 737 N N . LYS A 1 93 ? 2.916 -1.763 -17.819 1.00 88.44 93 LYS A N 1
ATOM 738 C CA . LYS A 1 93 ? 2.627 -2.110 -19.222 1.00 88.44 93 LYS A CA 1
ATOM 739 C C . LYS A 1 93 ? 3.528 -3.237 -19.740 1.00 88.44 93 LYS A C 1
ATOM 741 O O . LYS A 1 93 ? 3.016 -4.154 -20.370 1.00 88.44 93 LYS A O 1
ATOM 746 N N . TYR A 1 94 ? 4.828 -3.185 -19.450 1.00 91.56 94 TYR A N 1
ATOM 747 C CA . TYR A 1 94 ? 5.805 -4.199 -19.878 1.00 91.56 94 TYR A CA 1
ATOM 748 C C . TYR A 1 94 ? 6.025 -5.322 -18.844 1.00 91.56 94 TYR A C 1
ATOM 750 O O . TYR A 1 94 ? 6.862 -6.192 -19.043 1.00 91.56 94 TYR A O 1
ATOM 758 N N . ASN A 1 95 ? 5.306 -5.323 -17.714 1.00 91.06 95 ASN A N 1
ATOM 759 C CA . ASN A 1 95 ? 5.527 -6.261 -16.602 1.00 91.06 95 ASN A CA 1
ATOM 760 C C . ASN A 1 95 ? 7.000 -6.305 -16.110 1.00 91.06 95 ASN A C 1
ATOM 762 O O . ASN A 1 95 ? 7.569 -7.361 -15.797 1.00 91.06 95 ASN A O 1
ATOM 766 N N . ILE A 1 96 ? 7.618 -5.125 -16.032 1.00 95.25 96 ILE A N 1
ATOM 767 C CA . ILE A 1 96 ? 8.995 -4.887 -15.591 1.00 95.25 96 ILE A CA 1
ATOM 768 C C . ILE A 1 96 ? 8.971 -4.112 -14.261 1.00 95.25 96 ILE A C 1
ATOM 770 O O . ILE A 1 96 ? 8.606 -2.932 -14.236 1.00 95.25 96 ILE A O 1
ATOM 774 N N . PRO A 1 97 ? 9.366 -4.736 -13.135 1.00 94.94 97 PRO A N 1
ATOM 775 C CA . PRO A 1 97 ? 9.534 -4.036 -11.866 1.00 94.94 97 PRO A CA 1
ATOM 776 C C . PRO A 1 97 ? 10.690 -3.031 -11.933 1.00 94.94 97 PRO A C 1
ATOM 778 O O . PRO A 1 97 ? 11.809 -3.383 -12.302 1.00 94.94 97 PRO A O 1
ATOM 781 N N . THR A 1 98 ? 10.443 -1.785 -11.522 1.00 96.31 98 THR A N 1
ATOM 782 C CA . THR A 1 98 ? 11.452 -0.712 -11.540 1.00 96.31 98 THR A CA 1
ATOM 783 C C . THR A 1 98 ? 11.754 -0.173 -10.141 1.00 96.31 98 THR A C 1
ATOM 785 O O . THR A 1 98 ? 10.868 -0.022 -9.292 1.00 96.31 98 THR A O 1
ATOM 788 N N . GLN A 1 99 ? 13.007 0.182 -9.875 1.00 95.69 99 GLN A N 1
ATOM 789 C CA . GLN A 1 99 ? 13.434 0.880 -8.663 1.00 95.69 99 GLN A CA 1
ATOM 790 C C . GLN A 1 99 ? 14.164 2.163 -9.046 1.00 95.69 99 GLN A C 1
ATOM 792 O O . GLN A 1 99 ? 15.265 2.123 -9.586 1.00 95.69 99 GLN A O 1
ATOM 797 N N . VAL A 1 100 ? 13.548 3.301 -8.729 1.00 94.62 100 VAL A N 1
ATOM 798 C CA . VAL A 1 100 ? 14.139 4.615 -8.985 1.00 94.62 100 VAL A CA 1
ATOM 799 C C . VAL A 1 100 ? 15.188 4.936 -7.923 1.00 94.62 100 VAL A C 1
ATOM 801 O O . VAL A 1 100 ? 14.952 4.733 -6.728 1.00 94.62 100 VAL A O 1
ATOM 804 N N . LEU A 1 101 ? 16.329 5.453 -8.360 1.00 94.38 101 LEU A N 1
ATOM 805 C CA . LEU A 1 101 ? 17.419 5.977 -7.546 1.00 94.38 101 LEU A CA 1
ATOM 806 C C . LEU A 1 101 ? 17.675 7.436 -7.940 1.00 94.38 101 LEU A C 1
ATOM 808 O O . LEU A 1 101 ? 17.483 7.806 -9.094 1.00 94.38 101 LEU A O 1
ATOM 812 N N . ASN A 1 102 ? 18.136 8.246 -6.991 1.00 91.69 102 ASN A N 1
ATOM 813 C CA . ASN A 1 102 ? 18.619 9.609 -7.226 1.00 91.69 102 ASN A CA 1
ATOM 814 C C . ASN A 1 102 ? 19.985 9.811 -6.561 1.00 91.69 102 ASN A C 1
ATOM 816 O O . ASN A 1 102 ? 20.470 8.916 -5.858 1.00 91.69 102 ASN A O 1
ATOM 820 N N . ASP A 1 103 ? 20.597 10.984 -6.731 1.00 93.25 103 ASP A N 1
ATOM 821 C CA . ASP A 1 103 ? 21.985 11.205 -6.297 1.00 93.25 103 ASP A CA 1
ATOM 822 C C . ASP A 1 103 ? 22.151 11.142 -4.773 1.00 93.25 103 ASP A C 1
ATOM 824 O O . ASP A 1 103 ? 23.229 10.846 -4.240 1.00 93.25 103 ASP A O 1
ATOM 828 N N . ARG A 1 104 ? 21.045 11.312 -4.039 1.00 90.62 104 ARG A N 1
ATOM 829 C CA . ARG A 1 104 ? 21.012 11.151 -2.581 1.00 90.62 104 ARG A CA 1
ATOM 830 C C . ARG A 1 104 ? 21.424 9.750 -2.147 1.00 90.62 104 ARG A C 1
ATOM 832 O O . ARG A 1 104 ? 21.965 9.613 -1.057 1.00 90.62 104 ARG A O 1
ATOM 839 N N . VAL A 1 105 ? 21.208 8.718 -2.964 1.00 91.25 105 VAL A N 1
ATOM 840 C CA . VAL A 1 105 ? 21.633 7.339 -2.658 1.00 91.25 105 VAL A CA 1
ATOM 841 C C . VAL A 1 105 ? 23.150 7.265 -2.458 1.00 91.25 105 VAL A C 1
ATOM 843 O O . VAL A 1 105 ? 23.625 6.597 -1.536 1.00 91.25 105 VAL A O 1
ATOM 846 N N . PHE A 1 106 ? 23.920 8.011 -3.251 1.00 90.56 106 PHE A N 1
ATOM 847 C CA . PHE A 1 106 ? 25.379 8.017 -3.165 1.00 90.56 106 PHE A CA 1
ATOM 848 C C . PHE A 1 106 ? 25.879 8.842 -1.970 1.00 90.56 106 PHE A C 1
ATOM 850 O O . PHE A 1 106 ? 26.812 8.431 -1.271 1.00 90.56 106 PHE A O 1
ATOM 857 N N . THR A 1 107 ? 25.202 9.949 -1.657 1.00 92.19 107 THR A N 1
ATOM 858 C CA . THR A 1 107 ? 25.606 10.895 -0.600 1.00 92.19 107 THR A CA 1
ATOM 859 C C . THR A 1 107 ? 25.026 10.591 0.789 1.00 92.19 107 THR A C 1
ATOM 861 O O . THR A 1 107 ? 25.496 11.140 1.785 1.00 92.19 107 THR A O 1
ATOM 864 N N . PHE A 1 108 ? 24.041 9.693 0.908 1.00 91.62 108 PHE A N 1
ATOM 865 C CA . PHE A 1 108 ? 23.371 9.405 2.180 1.00 91.62 108 PHE A CA 1
ATOM 866 C C . PHE A 1 108 ? 24.329 8.829 3.233 1.00 91.62 108 PHE A C 1
ATOM 868 O O . PHE A 1 108 ? 24.992 7.813 2.996 1.00 91.62 108 PHE A O 1
ATOM 875 N N . SER A 1 109 ? 24.370 9.454 4.414 1.00 93.50 109 SER A N 1
ATOM 876 C CA . SER A 1 109 ? 25.344 9.139 5.468 1.00 93.50 109 SER A CA 1
ATOM 877 C C . SER A 1 109 ? 25.039 7.840 6.224 1.00 93.50 109 SER A C 1
ATOM 879 O O . SER A 1 109 ? 25.958 7.137 6.637 1.00 93.50 109 SER A O 1
ATOM 881 N N . TYR A 1 110 ? 23.763 7.473 6.395 1.00 91.38 110 TYR A N 1
ATOM 882 C CA . TYR A 1 110 ? 23.380 6.270 7.145 1.00 91.38 110 TYR A CA 1
ATOM 883 C C . TYR A 1 110 ? 23.350 5.033 6.238 1.00 91.38 110 TYR A C 1
ATOM 885 O O . TYR A 1 110 ? 22.285 4.574 5.820 1.00 91.38 110 TYR A O 1
ATOM 893 N N . LYS A 1 111 ? 24.532 4.484 5.933 1.00 90.69 111 LYS A N 1
ATOM 894 C CA . LYS A 1 111 ? 24.696 3.376 4.974 1.00 90.69 111 LYS A CA 1
ATOM 895 C C . LYS A 1 111 ? 23.908 2.114 5.338 1.00 90.69 111 LYS A C 1
ATOM 897 O O . LYS A 1 111 ? 23.300 1.523 4.455 1.00 90.69 111 LYS A O 1
ATOM 902 N N . ALA A 1 112 ? 23.824 1.755 6.621 1.00 90.50 112 ALA A N 1
ATOM 903 C CA . ALA A 1 112 ? 23.012 0.615 7.057 1.00 90.50 112 ALA A CA 1
ATOM 904 C C . ALA A 1 112 ? 21.518 0.812 6.738 1.00 90.50 112 ALA A C 1
ATOM 906 O O . ALA A 1 112 ? 20.885 -0.077 6.178 1.00 90.50 112 ALA A O 1
ATOM 907 N N . SER A 1 113 ? 20.957 1.992 7.030 1.00 90.06 113 SER A N 1
ATOM 908 C CA . SER A 1 113 ? 19.555 2.300 6.714 1.00 90.06 113 SER A CA 1
ATOM 909 C C . SER A 1 113 ? 19.296 2.294 5.206 1.00 90.06 113 SER A C 1
ATOM 911 O O . SER A 1 113 ? 18.263 1.805 4.760 1.00 90.06 113 SER A O 1
ATOM 913 N N . LEU A 1 114 ? 20.239 2.812 4.411 1.00 92.19 114 LEU A N 1
ATOM 914 C CA . LEU A 1 114 ? 20.155 2.757 2.951 1.00 92.19 114 LEU A CA 1
ATOM 915 C C . LEU A 1 114 ? 20.139 1.311 2.443 1.00 92.19 114 LEU A C 1
ATOM 917 O O . LEU A 1 114 ? 19.275 0.963 1.642 1.00 92.19 114 LEU A O 1
ATOM 921 N N . ALA A 1 115 ? 21.058 0.477 2.936 1.00 92.69 115 ALA A N 1
ATOM 922 C CA . ALA A 1 115 ? 21.155 -0.926 2.556 1.00 92.69 115 ALA A CA 1
ATOM 923 C C . ALA A 1 115 ? 19.869 -1.691 2.895 1.00 92.69 115 ALA A C 1
ATOM 925 O O . ALA A 1 115 ? 19.329 -2.365 2.022 1.00 92.69 115 ALA A O 1
ATOM 926 N N . TRP A 1 116 ? 19.318 -1.521 4.104 1.00 92.00 116 TRP A N 1
ATOM 927 C CA . TRP A 1 116 ? 18.034 -2.117 4.495 1.00 92.00 116 TRP A CA 1
ATOM 928 C C . TRP A 1 116 ? 16.895 -1.742 3.539 1.00 92.00 116 TRP A C 1
ATOM 930 O O . TRP A 1 116 ? 16.171 -2.621 3.067 1.00 92.00 116 TRP A O 1
ATOM 940 N N . ARG A 1 117 ? 16.762 -0.451 3.209 1.00 91.62 117 ARG A N 1
ATOM 941 C CA . ARG A 1 117 ? 15.699 0.053 2.325 1.00 91.62 117 ARG A CA 1
ATOM 942 C C . ARG A 1 117 ? 15.825 -0.475 0.904 1.00 91.62 117 ARG A C 1
ATOM 944 O O . ARG A 1 117 ? 14.858 -1.011 0.373 1.00 91.62 117 ARG A O 1
ATOM 951 N N . LEU A 1 118 ? 17.010 -0.354 0.303 1.00 92.75 118 LEU A N 1
ATOM 952 C CA . LEU A 1 118 ? 17.240 -0.814 -1.067 1.00 92.75 118 LEU A CA 1
ATOM 953 C C . LEU A 1 118 ? 17.076 -2.328 -1.182 1.00 92.75 118 LEU A C 1
ATOM 955 O O . LEU A 1 118 ? 16.420 -2.799 -2.103 1.00 92.75 118 LEU A O 1
ATOM 959 N N . SER A 1 119 ? 17.601 -3.083 -0.219 1.00 94.00 119 SER A N 1
ATOM 960 C CA . SER A 1 119 ? 17.514 -4.546 -0.231 1.00 94.00 119 SER A CA 1
ATOM 961 C C . SER A 1 119 ? 16.073 -5.025 -0.126 1.00 94.00 119 SER A C 1
ATOM 963 O O . SER A 1 119 ? 15.656 -5.881 -0.896 1.00 94.00 119 SER A O 1
ATOM 965 N N . THR A 1 120 ? 15.293 -4.436 0.784 1.00 92.75 120 THR A N 1
ATOM 966 C CA . THR A 1 120 ? 13.868 -4.761 0.931 1.00 92.75 120 THR A CA 1
ATOM 967 C C . THR A 1 120 ? 13.101 -4.427 -0.346 1.00 92.75 120 THR A C 1
ATOM 969 O O . THR A 1 120 ? 12.338 -5.256 -0.838 1.00 92.75 120 THR A O 1
ATOM 972 N N . ALA A 1 121 ? 13.347 -3.250 -0.930 1.00 92.75 121 ALA A N 1
ATOM 973 C CA . ALA A 1 121 ? 12.676 -2.828 -2.153 1.00 92.75 121 ALA A CA 1
ATOM 974 C C . ALA A 1 121 ? 12.996 -3.745 -3.346 1.00 92.75 121 ALA A C 1
ATOM 976 O O . ALA A 1 121 ? 12.084 -4.122 -4.082 1.00 92.75 121 ALA A O 1
ATOM 977 N N . LEU A 1 122 ? 14.265 -4.133 -3.520 1.00 94.50 122 LEU A N 1
ATOM 978 C CA . LEU A 1 122 ? 14.690 -5.075 -4.559 1.00 94.50 122 LEU A CA 1
ATOM 979 C C . LEU A 1 122 ? 14.059 -6.454 -4.356 1.00 94.50 122 LEU A C 1
ATOM 981 O O . LEU A 1 122 ? 13.445 -6.979 -5.281 1.00 94.50 122 LEU A O 1
ATOM 985 N N . TYR A 1 123 ? 14.141 -7.000 -3.140 1.00 94.06 123 TYR A N 1
ATOM 986 C CA . TYR A 1 123 ? 13.602 -8.321 -2.823 1.00 94.06 123 TYR A CA 1
ATOM 987 C C . TYR A 1 123 ? 12.098 -8.406 -3.105 1.00 94.06 123 TYR A C 1
ATOM 989 O O . TYR A 1 123 ? 11.650 -9.323 -3.786 1.00 94.06 123 TYR A O 1
ATOM 997 N N . VAL A 1 124 ? 11.317 -7.408 -2.678 1.00 91.56 124 VAL A N 1
ATOM 998 C CA . VAL A 1 124 ? 9.864 -7.378 -2.926 1.00 91.56 124 VAL A CA 1
ATOM 999 C C . VAL A 1 124 ? 9.541 -7.265 -4.418 1.00 91.56 124 VAL A C 1
ATOM 1001 O O . VAL A 1 124 ? 8.647 -7.943 -4.934 1.00 91.56 124 VAL A O 1
ATOM 1004 N N . LYS A 1 125 ? 10.281 -6.422 -5.147 1.00 92.56 125 LYS A N 1
ATOM 1005 C CA . LYS A 1 125 ? 10.097 -6.242 -6.595 1.00 92.56 125 LYS A CA 1
ATOM 1006 C C . LYS A 1 125 ? 10.432 -7.507 -7.379 1.00 92.56 125 LYS A C 1
ATOM 1008 O O . LYS A 1 125 ? 9.729 -7.809 -8.341 1.00 92.56 125 LYS A O 1
ATOM 1013 N N . ALA A 1 126 ? 11.376 -8.299 -6.882 1.00 92.88 126 ALA A N 1
ATOM 1014 C CA . ALA A 1 126 ? 11.706 -9.635 -7.365 1.00 92.88 126 ALA A CA 1
ATOM 1015 C C . ALA A 1 126 ? 10.732 -10.742 -6.888 1.00 92.88 126 ALA A C 1
ATOM 1017 O O . ALA A 1 126 ? 11.062 -11.917 -6.956 1.00 92.88 126 ALA A O 1
ATOM 1018 N N . ALA A 1 127 ? 9.512 -10.402 -6.436 1.00 89.06 127 ALA A N 1
ATOM 1019 C CA . ALA A 1 127 ? 8.495 -11.335 -5.900 1.00 89.06 127 ALA A CA 1
ATOM 1020 C C . ALA A 1 127 ? 8.705 -11.835 -4.462 1.00 89.06 127 ALA A C 1
ATOM 1022 O O . ALA A 1 127 ? 7.908 -12.646 -3.989 1.00 89.06 127 ALA A O 1
ATOM 1023 N N . GLY A 1 128 ? 9.734 -11.372 -3.759 1.00 90.06 128 GLY A N 1
ATOM 1024 C CA . GLY A 1 128 ? 9.993 -11.756 -2.379 1.00 90.06 128 GLY A CA 1
ATOM 1025 C C . GLY A 1 128 ? 8.922 -11.253 -1.407 1.00 90.06 128 GLY A C 1
ATOM 1026 O O . GLY A 1 128 ? 8.360 -10.171 -1.569 1.00 90.06 128 GLY A O 1
ATOM 1027 N N . ILE A 1 129 ? 8.662 -12.033 -0.356 1.00 88.75 129 ILE A N 1
ATOM 1028 C CA . ILE A 1 129 ? 7.778 -11.647 0.753 1.00 88.75 129 ILE A CA 1
ATOM 1029 C C . ILE A 1 129 ? 8.665 -11.349 1.968 1.00 88.75 129 ILE A C 1
ATOM 1031 O O . ILE A 1 129 ? 9.197 -12.290 2.561 1.00 88.75 129 ILE A O 1
ATOM 1035 N N . PRO A 1 130 ? 8.887 -10.072 2.330 1.00 88.38 130 PRO A N 1
ATOM 1036 C CA . PRO A 1 130 ? 9.876 -9.711 3.343 1.00 88.38 130 PRO A CA 1
ATOM 1037 C C . PRO A 1 130 ? 9.363 -9.958 4.768 1.00 88.38 130 PRO A C 1
ATOM 1039 O O . PRO A 1 130 ? 10.139 -10.323 5.647 1.00 88.38 130 PRO A O 1
ATOM 1042 N N . TRP A 1 131 ? 8.059 -9.793 5.002 1.00 87.81 131 TRP A N 1
ATOM 1043 C CA . TRP A 1 131 ? 7.385 -10.154 6.249 1.00 87.81 131 TRP A CA 1
ATOM 1044 C C . TRP A 1 131 ? 5.884 -10.344 6.027 1.00 87.81 131 TRP A C 1
ATOM 1046 O O . TRP A 1 131 ? 5.321 -9.896 5.025 1.00 87.81 131 TRP A O 1
ATOM 1056 N N . LYS A 1 132 ? 5.246 -10.995 7.001 1.00 86.75 132 LYS A N 1
ATOM 1057 C CA . LYS A 1 132 ? 3.811 -11.293 7.053 1.00 86.75 132 LYS A CA 1
ATOM 1058 C C . LYS A 1 132 ? 3.243 -10.905 8.415 1.00 86.75 132 LYS A C 1
ATOM 1060 O O . LYS A 1 132 ? 4.004 -10.746 9.373 1.00 86.75 132 LYS A O 1
ATOM 1065 N N . LEU A 1 133 ? 1.921 -10.790 8.522 1.00 86.56 133 LEU A N 1
ATOM 1066 C CA . LEU A 1 133 ? 1.287 -10.661 9.832 1.00 86.56 133 LEU A CA 1
ATOM 1067 C C . LEU A 1 133 ? 1.274 -12.015 10.536 1.00 86.56 133 LEU A C 1
ATOM 1069 O O . LEU A 1 133 ? 0.948 -13.039 9.941 1.00 86.56 133 LEU A O 1
ATOM 1073 N N . ALA A 1 134 ? 1.600 -12.011 11.827 1.00 87.12 134 ALA A N 1
ATOM 1074 C CA . ALA A 1 134 ? 1.297 -13.154 12.674 1.00 87.12 134 ALA A CA 1
ATOM 1075 C C . ALA A 1 134 ? -0.234 -13.318 12.785 1.00 87.12 134 ALA A C 1
ATOM 1077 O O . ALA A 1 134 ? -0.942 -12.304 12.765 1.00 87.12 134 ALA A O 1
ATOM 1078 N N . PRO A 1 135 ? -0.748 -14.553 12.944 1.00 87.00 135 PRO A N 1
ATOM 1079 C CA . PRO A 1 135 ? -2.172 -14.787 13.149 1.00 87.00 135 PRO A CA 1
ATOM 1080 C C . PRO A 1 135 ? -2.733 -13.910 14.272 1.00 87.00 135 PRO A C 1
ATOM 1082 O O . PRO A 1 135 ? -2.222 -13.902 15.396 1.00 87.00 135 PRO A O 1
ATOM 1085 N N . LEU A 1 136 ? -3.785 -13.156 13.962 1.00 87.88 136 LEU A N 1
ATOM 1086 C CA . LEU A 1 136 ? -4.418 -12.246 14.907 1.00 87.88 136 LEU A CA 1
ATOM 1087 C C . LEU A 1 136 ? -5.490 -12.995 15.697 1.00 87.88 136 LEU A C 1
ATOM 1089 O O . LEU A 1 136 ? -6.377 -13.634 15.133 1.00 87.88 136 LEU A O 1
ATOM 1093 N N . LYS A 1 137 ? -5.433 -12.902 17.028 1.00 88.31 137 LYS A N 1
ATOM 1094 C CA . LYS A 1 137 ? -6.431 -13.529 17.900 1.00 88.31 137 LYS A CA 1
ATOM 1095 C C . LYS A 1 137 ? -7.835 -13.010 17.563 1.00 88.31 137 LYS A C 1
ATOM 1097 O O . LYS A 1 137 ? -8.064 -11.804 17.594 1.00 88.31 137 LYS A O 1
ATOM 1102 N N . GLY A 1 138 ? -8.760 -13.934 17.307 1.00 86.62 138 GLY A N 1
ATOM 1103 C CA . GLY A 1 138 ? -10.158 -13.635 16.986 1.00 86.62 138 GLY A CA 1
ATOM 1104 C C . GLY A 1 138 ? -10.435 -13.380 15.503 1.00 86.62 138 GLY A C 1
ATOM 1105 O O . GLY A 1 138 ? -11.601 -13.323 15.135 1.00 86.62 138 GLY A O 1
ATOM 1106 N N . VAL A 1 139 ? -9.404 -13.263 14.657 1.00 87.81 139 VAL A N 1
ATOM 1107 C CA . VAL A 1 139 ? -9.573 -13.141 13.202 1.00 87.81 139 VAL A CA 1
ATOM 1108 C C . VAL A 1 139 ? -9.607 -14.548 12.601 1.00 87.81 139 VAL A C 1
ATOM 1110 O O . VAL A 1 139 ? -8.664 -15.313 12.831 1.00 87.81 139 VAL A O 1
ATOM 1113 N N . PRO A 1 140 ? -10.655 -14.924 11.845 1.00 84.38 140 PRO A N 1
ATOM 1114 C CA . PRO A 1 140 ? -10.688 -16.204 11.153 1.00 84.38 140 PRO A CA 1
ATOM 1115 C C . PRO A 1 140 ? -9.471 -16.389 10.240 1.00 84.38 140 PRO A C 1
ATOM 1117 O O . PRO A 1 140 ? -9.040 -15.458 9.550 1.00 84.38 140 PRO A O 1
ATOM 1120 N N . ALA A 1 141 ? -8.948 -17.616 10.192 1.00 81.38 141 ALA A N 1
ATOM 1121 C CA . ALA A 1 141 ? -8.062 -18.013 9.102 1.00 81.38 141 ALA A CA 1
ATOM 1122 C C . ALA A 1 141 ? -8.777 -17.769 7.761 1.00 81.38 141 ALA A C 1
ATOM 1124 O O . ALA A 1 141 ? -10.004 -17.857 7.695 1.00 81.38 141 ALA A O 1
ATOM 1125 N N . ASP A 1 142 ? -8.022 -17.455 6.711 1.00 85.81 142 ASP A N 1
ATOM 1126 C CA . ASP A 1 142 ? -8.576 -17.192 5.374 1.00 85.81 142 ASP A CA 1
ATOM 1127 C C . ASP A 1 142 ? -9.441 -15.912 5.301 1.00 85.81 142 ASP A C 1
ATOM 1129 O O . ASP A 1 142 ? -10.359 -15.809 4.484 1.00 85.81 142 ASP A O 1
ATOM 1133 N N . THR A 1 143 ? -9.152 -14.924 6.158 1.00 89.81 143 THR A N 1
ATOM 1134 C CA . THR A 1 143 ? -9.701 -13.563 6.034 1.00 89.81 143 THR A CA 1
ATOM 1135 C C . THR A 1 143 ? -8.964 -12.801 4.932 1.00 89.81 143 THR A C 1
ATOM 1137 O O . THR A 1 143 ? -7.731 -12.708 4.948 1.00 89.81 143 THR A O 1
ATOM 1140 N N . ALA A 1 144 ? -9.726 -12.224 4.006 1.00 90.69 144 ALA A N 1
ATOM 1141 C CA . ALA A 1 144 ? -9.232 -11.368 2.937 1.00 90.69 144 ALA A CA 1
ATOM 1142 C C . ALA A 1 144 ? -9.694 -9.920 3.134 1.00 90.69 144 ALA A C 1
ATOM 1144 O O . ALA A 1 144 ? -10.778 -9.653 3.654 1.00 90.69 144 ALA A O 1
ATOM 1145 N N . TYR A 1 145 ? -8.866 -8.981 2.689 1.00 91.94 145 TYR A N 1
ATOM 1146 C CA . TYR A 1 145 ? -9.133 -7.552 2.768 1.00 91.94 145 TYR A CA 1
ATOM 1147 C C . TYR A 1 145 ? -9.140 -6.950 1.373 1.00 91.94 145 TYR A C 1
ATOM 1149 O O . TYR A 1 145 ? -8.256 -7.238 0.567 1.00 91.94 145 TYR A O 1
ATOM 1157 N N . ILE A 1 146 ? -10.104 -6.072 1.118 1.00 92.31 146 ILE A N 1
ATOM 1158 C CA . ILE A 1 146 ? -10.206 -5.289 -0.104 1.00 92.31 146 ILE A CA 1
ATOM 1159 C C . ILE A 1 146 ? -10.058 -3.812 0.231 1.00 92.31 146 ILE A C 1
ATOM 1161 O O . ILE A 1 146 ? -10.839 -3.273 1.000 1.00 92.31 146 ILE A O 1
ATOM 1165 N N . GLY A 1 147 ? -9.071 -3.138 -0.352 1.00 91.88 147 GLY A N 1
ATOM 1166 C CA . GLY A 1 147 ? -8.974 -1.678 -0.299 1.00 91.88 147 GLY A CA 1
ATOM 1167 C C . GLY A 1 147 ? -9.576 -1.038 -1.543 1.00 91.88 147 GLY A C 1
ATOM 1168 O O . GLY A 1 147 ? -9.170 -1.408 -2.642 1.00 91.88 147 GLY A O 1
ATOM 1169 N N . LEU A 1 148 ? -10.495 -0.084 -1.377 1.00 90.44 148 LEU A N 1
ATOM 1170 C CA . LEU A 1 148 ? -11.093 0.695 -2.462 1.00 90.44 148 LEU A CA 1
ATOM 1171 C C . LEU A 1 148 ? -10.616 2.148 -2.417 1.00 90.44 148 LEU A C 1
ATOM 1173 O O . LEU A 1 148 ? -10.750 2.838 -1.403 1.00 90.44 148 LEU A O 1
ATOM 1177 N N . ALA A 1 149 ? -10.116 2.626 -3.553 1.00 85.38 149 ALA A N 1
ATOM 1178 C CA . ALA A 1 149 ? -9.847 4.039 -3.786 1.00 85.38 149 ALA A CA 1
ATOM 1179 C C . ALA A 1 149 ? -10.361 4.469 -5.157 1.00 85.38 149 ALA A C 1
ATOM 1181 O O . ALA A 1 149 ? -10.455 3.667 -6.085 1.00 85.38 149 ALA A O 1
ATOM 1182 N N . TYR A 1 150 ? -10.654 5.758 -5.272 1.00 81.81 150 TYR A N 1
ATOM 1183 C CA . TYR A 1 150 ? -11.223 6.362 -6.466 1.00 81.81 150 TYR A CA 1
ATOM 1184 C C . TYR A 1 150 ? -10.242 7.374 -7.038 1.00 81.81 150 TYR A C 1
ATOM 1186 O O . TYR A 1 150 ? -9.742 8.238 -6.316 1.00 81.81 150 TYR A O 1
ATOM 1194 N N . ALA A 1 151 ? -9.990 7.275 -8.336 1.00 75.50 151 ALA A N 1
ATOM 1195 C CA . ALA A 1 151 ? -9.299 8.286 -9.116 1.00 75.50 151 ALA A CA 1
ATOM 1196 C C . ALA A 1 151 ? -10.293 8.918 -10.086 1.00 75.50 151 ALA A C 1
ATOM 1198 O O . ALA A 1 151 ? -10.969 8.211 -10.827 1.00 75.50 151 ALA A O 1
ATOM 1199 N N . LEU A 1 152 ? -10.373 10.244 -10.093 1.00 70.62 152 LEU A N 1
ATOM 1200 C CA . LEU A 1 152 ? -11.091 10.974 -11.131 1.00 70.62 152 LEU A CA 1
ATOM 1201 C C . LEU A 1 152 ? -10.119 11.215 -12.287 1.00 70.62 152 LEU A C 1
ATOM 1203 O O . LEU A 1 152 ? -9.077 11.838 -12.078 1.00 70.62 152 LEU A O 1
ATOM 1207 N N . ARG A 1 153 ? -10.444 10.719 -13.485 1.00 64.81 153 ARG A N 1
ATOM 1208 C CA . ARG A 1 153 ? -9.722 11.050 -14.722 1.00 64.81 153 ARG A CA 1
ATOM 1209 C C . ARG A 1 153 ? -10.508 12.081 -15.536 1.00 64.81 153 ARG A C 1
ATOM 1211 O O . ARG A 1 153 ? -11.732 11.987 -15.637 1.00 64.81 153 ARG A O 1
ATOM 1218 N N . GLY A 1 154 ? -9.790 13.031 -16.134 1.00 56.81 154 GLY A N 1
ATOM 1219 C CA . GLY A 1 154 ? -10.338 14.107 -16.971 1.00 56.81 154 GLY A CA 1
ATOM 1220 C C . GLY A 1 154 ? -9.962 15.507 -16.473 1.00 56.81 154 GLY A C 1
ATOM 1221 O O . GLY A 1 154 ? -9.378 15.657 -15.397 1.00 56.81 154 GLY A O 1
ATOM 1222 N N . ASP A 1 155 ? -10.275 16.534 -17.266 1.00 53.81 155 ASP A N 1
ATOM 1223 C CA . ASP A 1 155 ? -10.056 17.932 -16.875 1.00 53.81 155 ASP A CA 1
ATOM 1224 C C . ASP A 1 155 ? -10.982 18.321 -15.704 1.00 53.81 155 ASP A C 1
ATOM 1226 O O . ASP A 1 155 ? -12.047 17.734 -15.498 1.00 53.81 155 ASP A O 1
ATOM 1230 N N . GLN A 1 156 ? -10.616 19.348 -14.933 1.00 46.62 156 GLN A N 1
ATOM 1231 C CA . GLN A 1 156 ? -11.390 19.845 -13.790 1.00 46.62 156 GLN A CA 1
ATOM 1232 C C . GLN A 1 156 ? -12.797 20.348 -14.161 1.00 46.62 156 GLN A C 1
ATOM 1234 O O . GLN A 1 156 ? -13.536 20.772 -13.271 1.00 46.62 156 GLN A O 1
ATOM 1239 N N . HIS A 1 157 ? -13.195 20.351 -15.430 1.00 47.62 157 HIS A N 1
ATOM 1240 C CA . HIS A 1 157 ? -14.552 20.686 -15.876 1.00 47.62 157 HIS A CA 1
ATOM 1241 C C . HIS A 1 157 ? -15.286 19.501 -16.538 1.00 47.62 157 HIS A C 1
ATOM 1243 O O . HIS A 1 157 ? -16.508 19.529 -16.603 1.00 47.62 157 HIS A O 1
ATOM 1249 N N . GLU A 1 158 ? -14.577 18.422 -16.893 1.00 49.06 158 GLU A N 1
ATOM 1250 C CA . GLU A 1 158 ? -15.086 17.249 -17.627 1.00 49.06 158 GLU A CA 1
ATOM 1251 C C . GLU A 1 158 ? -14.519 15.938 -17.041 1.00 49.06 158 GLU A C 1
ATOM 1253 O O . GLU A 1 158 ? -13.968 15.081 -17.734 1.00 49.06 158 GLU A O 1
ATOM 1258 N N . ALA A 1 159 ? -14.581 15.774 -15.717 1.00 51.06 159 ALA A N 1
ATOM 1259 C CA . ALA A 1 159 ? -14.136 14.538 -15.071 1.00 51.06 159 ALA A CA 1
ATOM 1260 C C . ALA A 1 159 ? -15.166 13.421 -15.320 1.00 51.06 159 ALA A C 1
ATOM 1262 O O . ALA A 1 159 ? -16.061 13.198 -14.509 1.00 51.06 159 ALA A O 1
ATOM 1263 N N . HIS A 1 160 ? -15.064 12.754 -16.469 1.00 51.12 160 HIS A N 1
ATOM 1264 C CA . HIS A 1 160 ? -16.051 11.773 -16.926 1.00 51.12 160 HIS A CA 1
ATOM 1265 C C . HIS A 1 160 ? -15.908 10.388 -16.282 1.00 51.12 160 HIS A C 1
ATOM 1267 O O . HIS A 1 160 ? -16.877 9.633 -16.296 1.00 51.12 160 HIS A O 1
ATOM 1273 N N . TYR A 1 161 ? -14.751 10.048 -15.696 1.00 57.41 161 TYR A N 1
ATOM 1274 C CA . TYR A 1 161 ? -14.477 8.671 -15.272 1.00 57.41 161 TYR A CA 1
ATOM 1275 C C . TYR A 1 161 ? -13.951 8.573 -13.843 1.00 57.41 161 TYR A C 1
ATOM 1277 O O . TYR A 1 161 ? -12.912 9.140 -13.493 1.00 57.41 161 TYR A O 1
ATOM 1285 N N . VAL A 1 162 ? -14.649 7.776 -13.034 1.00 60.31 162 VAL A N 1
ATOM 1286 C CA . VAL A 1 162 ? -14.164 7.285 -11.746 1.00 60.31 162 VAL A CA 1
ATOM 1287 C C . VAL A 1 162 ? -13.460 5.950 -11.997 1.00 60.31 162 VAL A C 1
ATOM 1289 O O . VAL A 1 162 ? -14.101 4.942 -12.288 1.00 60.31 162 VAL A O 1
ATOM 1292 N N . THR A 1 163 ? -12.131 5.923 -11.901 1.00 65.12 163 THR A N 1
ATOM 1293 C CA . THR A 1 163 ? -11.375 4.667 -11.857 1.00 65.12 163 THR A CA 1
ATOM 1294 C C . THR A 1 163 ? -11.341 4.158 -10.418 1.00 65.12 163 THR A C 1
ATOM 1296 O O . THR A 1 163 ? -10.747 4.792 -9.543 1.00 65.12 163 THR A O 1
ATOM 1299 N N . CYS A 1 164 ? -11.974 3.016 -10.165 1.00 61.97 164 CYS A N 1
ATOM 1300 C CA . CYS A 1 164 ? -11.861 2.304 -8.904 1.00 61.97 164 CYS A CA 1
ATOM 1301 C C . CYS A 1 164 ? -10.614 1.421 -8.917 1.00 61.97 164 CYS A C 1
ATOM 1303 O O . CYS A 1 164 ? -10.365 0.675 -9.867 1.00 61.97 164 CYS A O 1
ATOM 1305 N N . CYS A 1 165 ? -9.841 1.509 -7.840 1.00 65.69 165 CYS A N 1
ATOM 1306 C CA . CYS A 1 165 ? -8.728 0.620 -7.573 1.00 65.69 165 CYS A CA 1
ATOM 1307 C C . CYS A 1 165 ? -9.107 -0.313 -6.439 1.00 65.69 165 CYS A C 1
ATOM 1309 O O . CYS A 1 165 ? -9.229 0.139 -5.300 1.00 65.69 165 CYS A O 1
ATOM 1311 N N . SER A 1 166 ? -9.268 -1.596 -6.760 1.00 68.38 166 SER A N 1
ATOM 1312 C CA . SER A 1 166 ? -9.467 -2.648 -5.768 1.00 68.38 166 SER A CA 1
ATOM 1313 C C . SER A 1 166 ? -8.178 -3.431 -5.594 1.00 68.38 166 SER A C 1
ATOM 1315 O O . SER A 1 166 ? -7.565 -3.835 -6.583 1.00 68.38 166 SER A O 1
ATOM 1317 N N . GLN A 1 167 ? -7.757 -3.624 -4.349 1.00 69.31 167 GLN A N 1
ATOM 1318 C CA . GLN A 1 167 ? -6.631 -4.488 -4.014 1.00 69.31 167 GLN A CA 1
ATOM 1319 C C . GLN A 1 167 ? -7.077 -5.582 -3.063 1.00 69.31 167 GLN A C 1
ATOM 1321 O O . GLN A 1 167 ? -7.609 -5.259 -2.007 1.00 69.31 167 GLN A O 1
ATOM 1326 N N . VAL A 1 168 ? -6.769 -6.835 -3.395 1.00 71.81 168 VAL A N 1
ATOM 1327 C CA . VAL A 1 168 ? -6.971 -7.983 -2.504 1.00 71.81 168 VAL A CA 1
ATOM 1328 C C . VAL A 1 168 ? -5.701 -8.231 -1.698 1.00 71.81 168 VAL A C 1
ATOM 1330 O O . VAL A 1 168 ? -4.599 -8.224 -2.243 1.00 71.81 168 VAL A O 1
ATOM 1333 N N . PHE A 1 169 ? -5.855 -8.442 -0.397 1.00 71.62 169 PHE A N 1
ATOM 1334 C CA . PHE A 1 169 ? -4.776 -8.770 0.526 1.00 71.62 169 PHE A CA 1
ATOM 1335 C C . PHE A 1 169 ? -5.209 -9.938 1.410 1.00 71.62 169 PHE A C 1
ATOM 1337 O O . PHE A 1 169 ? -6.300 -9.912 1.978 1.00 71.62 169 PHE A O 1
ATOM 1344 N N . ASP A 1 170 ? -4.356 -10.946 1.554 1.00 72.62 170 ASP A N 1
ATOM 1345 C CA . ASP A 1 170 ? -4.477 -11.930 2.628 1.00 72.62 170 ASP A CA 1
ATOM 1346 C C . ASP A 1 170 ? -3.483 -11.609 3.750 1.00 72.62 170 ASP A C 1
ATOM 1348 O O . ASP A 1 170 ? -2.524 -10.861 3.565 1.00 72.62 170 ASP A O 1
ATOM 1352 N N . MET A 1 171 ? -3.685 -12.183 4.936 1.00 67.81 171 MET A N 1
ATOM 1353 C CA . MET A 1 171 ? -2.761 -11.977 6.063 1.00 67.81 171 MET A CA 1
ATOM 1354 C C . MET A 1 171 ? -1.327 -12.470 5.777 1.00 67.81 171 MET A C 1
ATOM 1356 O O . MET A 1 171 ? -0.384 -12.055 6.458 1.00 67.81 171 MET A O 1
ATOM 1360 N N . ASP A 1 172 ? -1.155 -13.298 4.743 1.00 64.94 172 ASP A N 1
ATOM 1361 C CA . ASP A 1 172 ? 0.126 -13.798 4.257 1.00 64.94 172 ASP A CA 1
ATOM 1362 C C . ASP A 1 172 ? 0.908 -12.784 3.410 1.00 64.94 172 ASP A C 1
ATOM 1364 O O . ASP A 1 172 ? 2.055 -13.051 3.048 1.00 64.94 172 ASP A O 1
ATOM 1368 N N . GLY A 1 173 ? 0.325 -11.634 3.071 1.00 59.91 173 GLY A N 1
ATOM 1369 C CA . GLY A 1 173 ? 0.948 -10.563 2.296 1.00 59.91 173 GLY A CA 1
ATOM 1370 C C . GLY A 1 173 ? 1.221 -10.897 0.827 1.00 59.91 173 GLY A C 1
ATOM 1371 O O . GLY A 1 173 ? 1.335 -9.992 0.003 1.00 59.91 173 GLY A O 1
ATOM 1372 N N . GLY A 1 174 ? 1.288 -12.175 0.455 1.00 56.66 174 GLY A N 1
ATOM 1373 C CA . GLY A 1 174 ? 1.300 -12.579 -0.943 1.00 56.66 174 GLY A CA 1
ATOM 1374 C C . GLY A 1 174 ? -0.016 -12.166 -1.605 1.00 56.66 174 GLY A C 1
ATOM 1375 O O . GLY A 1 174 ? -1.043 -12.036 -0.957 1.00 56.66 174 GLY A O 1
ATOM 1376 N N . GLY A 1 175 ? -0.024 -11.943 -2.913 1.00 58.44 175 GLY A N 1
ATOM 1377 C CA . GLY A 1 175 ? -1.273 -11.706 -3.650 1.00 58.44 175 GLY A CA 1
ATOM 1378 C C . GLY A 1 175 ? -1.877 -10.317 -3.530 1.00 58.44 175 GLY A C 1
ATOM 1379 O O . GLY A 1 175 ? -3.053 -10.163 -3.837 1.00 58.44 175 GLY A O 1
ATOM 1380 N N . MET A 1 176 ? -1.062 -9.310 -3.209 1.00 69.31 176 MET A N 1
ATOM 1381 C CA . MET A 1 176 ? -1.369 -7.912 -3.511 1.00 69.31 176 MET A CA 1
ATOM 1382 C C . MET A 1 176 ? -1.520 -7.719 -5.027 1.00 69.31 176 MET A C 1
ATOM 1384 O O . MET A 1 176 ? -0.588 -7.317 -5.730 1.00 69.31 176 MET A O 1
ATOM 1388 N N . GLN A 1 177 ? -2.696 -8.042 -5.540 1.00 74.44 177 GLN A N 1
ATOM 1389 C CA . GLN A 1 177 ? -3.088 -7.809 -6.918 1.00 74.44 177 GLN A CA 1
ATOM 1390 C C . GLN A 1 177 ? -4.081 -6.667 -6.946 1.00 74.44 177 GLN A C 1
ATOM 1392 O O . GLN A 1 177 ? -4.921 -6.532 -6.056 1.00 74.44 177 GLN A O 1
ATOM 1397 N N . PHE A 1 178 ? -3.942 -5.833 -7.964 1.00 75.50 178 PHE A N 1
ATOM 1398 C CA . PHE A 1 178 ? -4.799 -4.687 -8.165 1.00 75.50 178 PHE A CA 1
ATOM 1399 C C . PHE A 1 178 ? -5.602 -4.843 -9.455 1.00 75.50 178 PHE A C 1
ATOM 1401 O O . PHE A 1 178 ? -5.090 -5.328 -10.469 1.00 75.50 178 PHE A O 1
ATOM 1408 N N . VAL A 1 179 ? -6.857 -4.403 -9.386 1.00 72.25 179 VAL A N 1
ATOM 1409 C CA . VAL A 1 179 ? -7.792 -4.318 -10.505 1.00 72.25 179 VAL A CA 1
ATOM 1410 C C . VAL A 1 179 ? -8.102 -2.851 -10.769 1.00 72.25 179 VAL A C 1
ATOM 1412 O O . VAL A 1 179 ? -8.664 -2.171 -9.905 1.00 72.25 179 VAL A O 1
ATOM 1415 N N . ALA A 1 180 ? -7.752 -2.385 -11.971 1.00 72.38 180 ALA A N 1
ATOM 1416 C CA . ALA A 1 180 ? -8.221 -1.113 -12.502 1.00 72.38 180 ALA A CA 1
ATOM 1417 C C . ALA A 1 180 ? -9.624 -1.317 -13.071 1.00 72.38 180 ALA A C 1
ATOM 1419 O O . ALA A 1 180 ? -9.800 -2.104 -14.005 1.00 72.38 180 ALA A O 1
ATOM 1420 N N . PHE A 1 181 ? -10.612 -0.610 -12.537 1.00 72.44 181 PHE A N 1
ATOM 1421 C CA . PHE A 1 181 ? -11.967 -0.647 -13.067 1.00 72.44 181 PHE A CA 1
ATOM 1422 C C . PHE A 1 181 ? -12.441 0.761 -13.393 1.00 72.44 181 PHE A C 1
ATOM 1424 O O . PHE A 1 181 ? -12.402 1.643 -12.541 1.00 72.44 181 PHE A O 1
ATOM 1431 N N . GLU A 1 182 ? -12.890 0.976 -14.621 1.00 72.50 182 GLU A N 1
ATOM 1432 C CA . GLU A 1 182 ? -13.519 2.231 -15.025 1.00 72.50 182 GLU A CA 1
ATOM 1433 C C . GLU A 1 182 ? -15.027 2.088 -14.868 1.00 72.50 182 GLU A C 1
ATOM 1435 O O . GLU A 1 182 ? -15.625 1.209 -15.494 1.00 72.50 182 GLU A O 1
ATOM 1440 N N . ALA A 1 183 ? -15.608 2.941 -14.020 1.00 66.62 183 ALA A N 1
ATOM 1441 C CA . ALA A 1 183 ? -17.050 3.026 -13.846 1.00 66.62 183 ALA A CA 1
ATOM 1442 C C . ALA A 1 183 ? -17.738 3.237 -15.200 1.00 66.62 183 ALA A C 1
ATOM 1444 O O . ALA A 1 183 ? -17.277 4.036 -16.024 1.00 66.62 183 ALA A O 1
ATOM 1445 N N . ARG A 1 184 ? -18.811 2.480 -15.440 1.00 64.38 184 ARG A N 1
ATOM 1446 C CA . ARG A 1 184 ? -19.571 2.540 -16.698 1.00 64.38 184 ARG A CA 1
ATOM 1447 C C . ARG A 1 184 ? -20.609 3.648 -16.668 1.00 64.38 184 ARG A C 1
ATOM 1449 O O . ARG A 1 184 ? -20.919 4.216 -17.714 1.00 64.38 184 ARG A O 1
ATOM 1456 N N . ASP A 1 185 ? -21.123 3.941 -15.481 1.00 64.00 185 ASP A N 1
ATOM 1457 C CA . ASP A 1 185 ? -22.174 4.926 -15.308 1.00 64.00 185 ASP A CA 1
ATOM 1458 C C . ASP A 1 185 ? -21.590 6.345 -15.279 1.00 64.00 185 ASP A C 1
ATOM 1460 O O . ASP A 1 185 ? -20.608 6.604 -14.572 1.00 64.00 185 ASP A O 1
ATOM 1464 N N . PRO A 1 186 ? -22.178 7.294 -16.032 1.00 58.72 186 PRO A N 1
ATOM 1465 C CA . PRO A 1 186 ? -21.741 8.678 -15.992 1.00 58.72 186 PRO A CA 1
ATOM 1466 C C . PRO A 1 186 ? -21.924 9.244 -14.583 1.00 58.72 186 PRO A C 1
ATOM 1468 O O . PRO A 1 186 ? -22.928 9.005 -13.910 1.00 58.72 186 PRO A O 1
ATOM 1471 N N . VAL A 1 187 ? -20.947 10.038 -14.145 1.00 62.25 187 VAL A N 1
ATOM 1472 C CA . VAL A 1 187 ? -21.001 10.719 -12.852 1.00 62.25 187 VAL A CA 1
ATOM 1473 C C . VAL A 1 187 ? -22.176 11.702 -12.850 1.00 62.25 187 VAL A C 1
ATOM 1475 O O . VAL A 1 187 ? -22.097 12.766 -13.458 1.00 62.25 187 VAL A O 1
ATOM 1478 N N . ALA A 1 188 ? -23.267 11.341 -12.167 1.00 59.41 188 ALA A N 1
ATOM 1479 C CA . ALA A 1 188 ? -24.501 12.131 -12.150 1.00 59.41 188 ALA A CA 1
ATOM 1480 C C . ALA A 1 188 ? -24.320 13.518 -11.502 1.00 59.41 188 ALA A C 1
ATOM 1482 O O . ALA A 1 188 ? -24.894 14.498 -11.971 1.00 59.41 188 ALA A O 1
ATOM 1483 N N . ASP A 1 189 ? -23.498 13.610 -10.451 1.00 67.75 189 ASP A N 1
ATOM 1484 C CA . ASP A 1 189 ? -23.137 14.865 -9.785 1.00 67.75 189 ASP A CA 1
ATOM 1485 C C . ASP A 1 189 ? -21.618 14.926 -9.553 1.00 67.75 189 ASP A C 1
ATOM 1487 O O . ASP A 1 189 ? -21.058 14.252 -8.683 1.00 67.75 189 ASP A O 1
ATOM 1491 N N . LEU A 1 190 ? -20.937 15.773 -10.330 1.00 65.00 190 LEU A N 1
ATOM 1492 C CA . LEU A 1 190 ? -19.496 16.009 -10.216 1.00 65.00 190 LEU A CA 1
ATOM 1493 C C . LEU A 1 190 ? -19.096 16.612 -8.858 1.00 65.00 190 LEU A C 1
ATOM 1495 O O . LEU A 1 190 ? -17.994 16.353 -8.371 1.00 65.00 190 LEU A O 1
ATOM 1499 N N . ALA A 1 191 ? -19.952 17.423 -8.232 1.00 64.88 191 ALA A N 1
ATOM 1500 C CA . ALA A 1 191 ? -19.681 18.033 -6.932 1.00 64.88 191 ALA A CA 1
ATOM 1501 C C . ALA A 1 191 ? -19.840 17.028 -5.784 1.00 64.88 191 ALA A C 1
ATOM 1503 O O . ALA A 1 191 ? -19.113 17.121 -4.786 1.00 64.88 191 ALA A O 1
ATOM 1504 N N . GLU A 1 192 ? -20.764 16.074 -5.917 1.00 67.12 192 GLU A N 1
ATOM 1505 C CA . GLU A 1 192 ? -20.888 14.946 -4.996 1.00 67.12 192 GLU A CA 1
ATOM 1506 C C . GLU A 1 192 ? -19.725 13.969 -5.177 1.00 67.12 192 GLU A C 1
ATOM 1508 O O . GLU A 1 192 ? -19.046 13.668 -4.200 1.00 67.12 192 GLU A O 1
ATOM 1513 N N . ALA A 1 193 ? -19.400 13.562 -6.406 1.00 64.75 193 ALA A N 1
ATOM 1514 C CA . ALA A 1 193 ? -18.301 12.632 -6.675 1.00 64.75 193 ALA A CA 1
ATOM 1515 C C . ALA A 1 193 ? -16.924 13.172 -6.257 1.00 64.75 193 ALA A C 1
ATOM 1517 O O . ALA A 1 193 ? -16.036 12.406 -5.889 1.00 64.75 193 ALA A O 1
ATOM 1518 N N . ARG A 1 194 ? -16.740 14.498 -6.245 1.00 67.06 194 ARG A N 1
ATOM 1519 C CA . ARG A 1 194 ? -15.540 15.136 -5.674 1.00 67.06 194 ARG A CA 1
ATOM 1520 C C . ARG A 1 194 ? -15.465 15.046 -4.154 1.00 67.06 194 ARG A C 1
ATOM 1522 O O . ARG A 1 194 ? -14.366 15.059 -3.607 1.00 67.06 194 ARG A O 1
ATOM 1529 N N . ARG A 1 195 ? -16.610 15.016 -3.468 1.00 66.62 195 ARG A N 1
ATOM 1530 C CA . ARG A 1 195 ? -16.690 14.966 -1.999 1.00 66.62 195 ARG A CA 1
ATOM 1531 C C . ARG A 1 195 ? -16.736 13.534 -1.474 1.00 66.62 195 ARG A C 1
ATOM 1533 O O . ARG A 1 195 ? -16.054 13.221 -0.504 1.00 66.62 195 ARG A O 1
ATOM 1540 N N . ASN A 1 196 ? -17.530 12.688 -2.112 1.00 71.56 196 ASN A N 1
ATOM 1541 C CA . ASN A 1 196 ? -17.697 11.278 -1.812 1.00 71.56 196 ASN A CA 1
ATOM 1542 C C . ASN A 1 196 ? -17.872 10.511 -3.130 1.00 71.56 196 ASN A C 1
ATOM 1544 O O . ASN A 1 196 ? -19.007 10.327 -3.560 1.00 71.56 196 ASN A O 1
ATOM 1548 N N . PRO A 1 197 ? -16.788 10.084 -3.797 1.00 77.25 197 PRO A N 1
ATOM 1549 C CA . PRO A 1 197 ? -16.909 9.201 -4.948 1.00 77.25 197 PRO A CA 1
ATOM 1550 C C . PRO A 1 197 ? -17.505 7.852 -4.517 1.00 77.25 197 PRO A C 1
ATOM 1552 O O . PRO A 1 197 ? -17.175 7.307 -3.458 1.00 77.25 197 PRO A O 1
ATOM 1555 N N . PHE A 1 198 ? -18.409 7.325 -5.337 1.00 80.88 198 PHE A N 1
ATOM 1556 C CA . PHE A 1 198 ? -19.114 6.068 -5.098 1.00 80.88 198 PHE A CA 1
ATOM 1557 C C . PHE A 1 198 ? -19.312 5.320 -6.414 1.00 80.88 198 PHE A C 1
ATOM 1559 O O . PHE A 1 198 ? -19.259 5.924 -7.486 1.00 80.88 198 PHE A O 1
ATOM 1566 N N . LEU A 1 199 ? -19.531 4.011 -6.321 1.00 84.06 199 LEU A N 1
ATOM 1567 C CA . LEU A 1 199 ? -19.931 3.182 -7.458 1.00 84.06 199 LEU A CA 1
ATOM 1568 C C . LEU A 1 199 ? -21.442 2.975 -7.472 1.00 84.06 199 LEU A C 1
ATOM 1570 O O . LEU A 1 199 ? -22.097 3.007 -6.427 1.00 84.06 199 LEU A O 1
ATOM 1574 N N . SER A 1 200 ? -21.989 2.722 -8.659 1.00 87.06 200 SER A N 1
ATOM 1575 C CA . SER A 1 200 ? -23.303 2.098 -8.759 1.00 87.06 200 SER A CA 1
ATOM 1576 C C . SER A 1 200 ? -23.250 0.669 -8.213 1.00 87.06 200 SER A C 1
ATOM 1578 O O . SER A 1 200 ? -22.176 0.094 -8.001 1.00 87.06 200 SER A O 1
ATOM 1580 N N . ARG A 1 201 ? -24.424 0.078 -7.987 1.00 91.12 201 ARG A N 1
ATOM 1581 C CA . ARG A 1 201 ? -24.537 -1.319 -7.557 1.00 91.12 201 ARG A CA 1
ATOM 1582 C C . ARG A 1 201 ? -23.824 -2.270 -8.523 1.00 91.12 201 ARG A C 1
ATOM 1584 O O . ARG A 1 201 ? -23.081 -3.142 -8.077 1.00 91.12 201 ARG A O 1
ATOM 1591 N N . ASP A 1 202 ? -24.012 -2.069 -9.826 1.00 90.06 202 ASP A N 1
ATOM 1592 C CA . ASP A 1 202 ? -23.443 -2.927 -10.868 1.00 90.06 202 ASP A CA 1
ATOM 1593 C C . ASP A 1 202 ? -21.922 -2.790 -10.959 1.00 90.06 202 ASP A C 1
ATOM 1595 O O . ASP A 1 202 ? -21.214 -3.799 -11.027 1.00 90.06 202 ASP A O 1
ATOM 1599 N N . ASP A 1 203 ? -21.404 -1.562 -10.886 1.00 87.38 203 ASP A N 1
ATOM 1600 C CA . ASP A 1 203 ? -19.962 -1.319 -10.887 1.00 87.38 203 ASP A CA 1
ATOM 1601 C C . ASP A 1 203 ? -19.304 -1.886 -9.619 1.00 87.38 203 ASP A C 1
ATOM 1603 O O . ASP A 1 203 ? -18.267 -2.549 -9.702 1.00 87.38 203 ASP A O 1
ATOM 1607 N N . MET A 1 204 ? -19.923 -1.708 -8.445 1.00 90.38 204 MET A N 1
ATOM 1608 C CA . MET A 1 204 ? -19.427 -2.295 -7.196 1.00 90.38 204 MET A CA 1
ATOM 1609 C C . MET A 1 204 ? -19.413 -3.823 -7.263 1.00 90.38 204 MET A C 1
ATOM 1611 O O . MET A 1 204 ? -18.417 -4.456 -6.897 1.00 90.38 204 MET A O 1
ATOM 1615 N N . ARG A 1 205 ? -20.484 -4.421 -7.796 1.00 92.44 205 ARG A N 1
ATOM 1616 C CA . ARG A 1 205 ? -20.573 -5.866 -7.995 1.00 92.44 205 ARG A CA 1
ATOM 1617 C C . ARG A 1 205 ? -19.468 -6.369 -8.921 1.00 92.44 205 ARG A C 1
ATOM 1619 O O . ARG A 1 205 ? -18.800 -7.348 -8.598 1.00 92.44 205 ARG A O 1
ATOM 1626 N N . ALA A 1 206 ? -19.249 -5.703 -10.053 1.00 89.12 206 ALA A N 1
ATOM 1627 C CA . ALA A 1 206 ? -18.227 -6.087 -11.023 1.00 89.12 206 ALA A CA 1
ATOM 1628 C C . ALA A 1 206 ? -16.809 -6.003 -10.435 1.00 89.12 206 ALA A C 1
ATOM 1630 O O . ALA A 1 206 ? -16.010 -6.927 -10.614 1.00 89.12 206 ALA A O 1
ATOM 1631 N N . VAL A 1 207 ? -16.508 -4.930 -9.694 1.00 88.25 207 VAL A N 1
ATOM 1632 C CA . VAL A 1 207 ? -15.214 -4.743 -9.023 1.00 88.25 207 VAL A CA 1
ATOM 1633 C C . VAL A 1 207 ? -14.959 -5.848 -8.002 1.00 88.25 207 VAL A C 1
ATOM 1635 O O . VAL A 1 207 ? -13.900 -6.476 -8.032 1.00 88.25 207 VAL A O 1
ATOM 1638 N N . LEU A 1 208 ? -15.916 -6.114 -7.109 1.00 91.94 208 LEU A N 1
ATOM 1639 C CA . LEU A 1 208 ? -15.719 -7.113 -6.060 1.00 91.94 208 LEU A CA 1
ATOM 1640 C C . LEU A 1 208 ? -15.729 -8.546 -6.587 1.00 91.94 208 LEU A C 1
ATOM 1642 O O . LEU A 1 208 ? -14.946 -9.356 -6.095 1.00 91.94 208 LEU A O 1
ATOM 1646 N N . ALA A 1 209 ? -16.550 -8.859 -7.593 1.00 91.44 209 ALA A N 1
ATOM 1647 C CA . ALA A 1 209 ? -16.539 -10.172 -8.235 1.00 91.44 209 ALA A CA 1
ATOM 1648 C C . ALA A 1 209 ? -15.162 -10.456 -8.846 1.00 91.44 209 ALA A C 1
ATOM 1650 O O . ALA A 1 209 ? -14.582 -11.514 -8.611 1.00 91.44 209 ALA A O 1
ATOM 1651 N N . ARG A 1 210 ? -14.575 -9.466 -9.533 1.00 88.88 210 ARG A N 1
ATOM 1652 C CA . ARG A 1 210 ? -13.225 -9.599 -10.083 1.00 88.88 210 ARG A CA 1
ATOM 1653 C C . ARG A 1 210 ? -12.169 -9.779 -8.993 1.00 88.88 210 ARG A C 1
ATOM 1655 O O . ARG A 1 210 ? -11.263 -10.592 -9.145 1.00 88.88 210 ARG A O 1
ATOM 1662 N N . SER A 1 211 ? -12.282 -9.052 -7.886 1.00 89.25 211 SER A N 1
ATOM 1663 C CA . SER A 1 211 ? -11.393 -9.221 -6.732 1.00 89.25 211 SER A CA 1
ATOM 1664 C C . SER A 1 211 ? -11.536 -10.604 -6.081 1.00 89.25 211 SER A C 1
ATOM 1666 O O . SER A 1 211 ? -10.535 -11.221 -5.717 1.00 89.25 211 SER A O 1
ATOM 1668 N N . LEU A 1 212 ? -12.751 -11.148 -5.995 1.00 90.31 212 LEU A N 1
ATOM 1669 C CA . LEU A 1 212 ? -12.982 -12.505 -5.500 1.00 90.31 212 LEU A CA 1
ATOM 1670 C C . LEU A 1 212 ? -12.358 -13.564 -6.422 1.00 90.31 212 LEU A C 1
ATOM 1672 O O . LEU A 1 212 ? -11.680 -14.465 -5.931 1.00 90.31 212 LEU A O 1
ATOM 1676 N N . GLU A 1 213 ? -12.500 -13.421 -7.743 1.00 89.62 213 GLU A N 1
ATOM 1677 C CA . GLU A 1 213 ? -11.857 -14.307 -8.725 1.00 89.62 213 GLU A CA 1
ATOM 1678 C C . GLU A 1 213 ? -10.331 -14.347 -8.550 1.00 89.62 213 GLU A C 1
ATOM 1680 O O . GLU A 1 213 ? -9.723 -15.416 -8.609 1.00 89.62 213 GLU A O 1
ATOM 1685 N N . LEU A 1 214 ? -9.702 -13.194 -8.294 1.00 87.38 214 LEU A N 1
ATOM 1686 C CA . LEU A 1 214 ? -8.261 -13.116 -8.037 1.00 87.38 214 LEU A CA 1
ATOM 1687 C C . LEU A 1 214 ? -7.856 -13.847 -6.762 1.00 87.38 214 LEU A C 1
ATOM 1689 O O . LEU A 1 214 ? -6.862 -14.580 -6.752 1.00 87.38 214 LEU A O 1
ATOM 1693 N N . TYR A 1 215 ? -8.641 -13.682 -5.697 1.00 87.81 215 TYR A N 1
ATOM 1694 C CA . TYR A 1 215 ? -8.431 -14.430 -4.467 1.00 87.81 215 TYR A CA 1
ATOM 1695 C C . TYR A 1 215 ? -8.513 -15.940 -4.725 1.00 87.81 215 TYR A C 1
ATOM 1697 O O . TYR A 1 215 ? -7.608 -16.681 -4.337 1.00 87.81 215 TYR A O 1
ATOM 1705 N N . GLN A 1 216 ? -9.559 -16.399 -5.415 1.00 88.88 216 GLN A N 1
ATOM 1706 C CA . GLN A 1 216 ? -9.758 -17.816 -5.715 1.00 88.88 216 GLN A CA 1
ATOM 1707 C C . GLN A 1 216 ? -8.634 -18.375 -6.588 1.00 88.88 216 GLN A C 1
ATOM 1709 O O . GLN A 1 216 ? -8.089 -19.433 -6.276 1.00 88.88 216 GLN A O 1
ATOM 1714 N N . GLY A 1 217 ? -8.237 -17.656 -7.642 1.00 87.06 217 GLY A N 1
ATOM 1715 C CA . GLY A 1 217 ? -7.166 -18.075 -8.547 1.00 87.06 217 GLY A CA 1
ATOM 1716 C C . GLY A 1 217 ? -5.841 -18.330 -7.827 1.00 87.06 217 GLY A C 1
ATOM 1717 O O . GLY A 1 217 ? -5.104 -19.243 -8.194 1.00 87.06 217 GLY A O 1
ATOM 1718 N N . ARG A 1 218 ? -5.558 -17.580 -6.756 1.00 83.12 218 ARG A N 1
ATOM 1719 C CA . ARG A 1 218 ? -4.364 -17.784 -5.929 1.00 83.12 218 ARG A CA 1
ATOM 1720 C C . ARG A 1 218 ? -4.536 -18.852 -4.848 1.00 83.12 218 ARG A C 1
ATOM 1722 O O . ARG A 1 218 ? -3.569 -19.533 -4.521 1.00 83.12 218 ARG A O 1
ATOM 1729 N N . ASN A 1 219 ? -5.739 -19.014 -4.309 1.00 85.31 219 ASN A N 1
ATOM 1730 C CA . ASN A 1 219 ? -6.018 -19.927 -3.198 1.00 85.31 219 ASN A CA 1
ATOM 1731 C C . ASN A 1 219 ? -6.619 -21.267 -3.654 1.00 85.31 219 ASN A C 1
ATOM 1733 O O . ASN A 1 219 ? -7.390 -21.889 -2.924 1.00 85.31 219 ASN A O 1
ATOM 1737 N N . GLY A 1 220 ? -6.279 -21.722 -4.867 1.00 85.75 220 GLY A N 1
ATOM 1738 C CA . GLY A 1 220 ? -6.697 -23.030 -5.385 1.00 85.75 220 GLY A CA 1
ATOM 1739 C C . GLY A 1 220 ? -8.211 -23.171 -5.572 1.00 85.75 220 GLY A C 1
ATOM 1740 O O . GLY A 1 220 ? -8.751 -24.257 -5.395 1.00 85.75 220 GLY A O 1
ATOM 1741 N N . GLY A 1 221 ? -8.903 -22.072 -5.875 1.00 88.00 221 GLY A N 1
ATOM 1742 C CA . GLY A 1 221 ? -10.356 -22.010 -6.044 1.00 88.00 221 GLY A CA 1
ATOM 1743 C C . GLY A 1 221 ? -11.142 -21.743 -4.756 1.00 88.00 221 GLY A C 1
ATOM 1744 O O . GLY A 1 221 ? -12.345 -21.484 -4.830 1.00 88.00 221 GLY A O 1
ATOM 1745 N N . ASN A 1 222 ? -10.489 -21.762 -3.589 1.00 89.69 222 ASN A N 1
ATOM 1746 C CA . ASN A 1 222 ? -11.164 -21.574 -2.307 1.00 89.69 222 ASN A CA 1
ATOM 1747 C C . ASN A 1 222 ? -11.674 -20.141 -2.127 1.00 89.69 222 ASN A C 1
ATOM 1749 O O . ASN A 1 222 ? -11.002 -19.170 -2.482 1.00 89.69 222 ASN A O 1
ATOM 1753 N N . LEU A 1 223 ? -12.860 -20.025 -1.532 1.00 91.62 223 LEU A N 1
ATOM 1754 C CA . LEU A 1 223 ? -13.433 -18.752 -1.107 1.00 91.62 223 LEU A CA 1
ATOM 1755 C C . LEU A 1 223 ? -12.850 -18.336 0.252 1.00 91.62 223 LEU A C 1
ATOM 1757 O O . LEU A 1 223 ? -12.570 -19.207 1.082 1.00 91.62 223 LEU A O 1
ATOM 1761 N N . PRO A 1 224 ? -12.688 -17.026 0.508 1.00 91.69 224 PRO A N 1
ATOM 1762 C CA . PRO A 1 224 ? -12.328 -16.559 1.835 1.00 91.69 224 PRO A CA 1
ATOM 1763 C C . PRO A 1 224 ? -13.485 -16.830 2.798 1.00 91.69 224 PRO A C 1
ATOM 1765 O O . PRO A 1 224 ? -14.655 -16.792 2.412 1.00 91.69 224 PRO A O 1
ATOM 1768 N N . LYS A 1 225 ? -13.170 -17.064 4.074 1.00 91.81 225 LYS A N 1
ATOM 1769 C CA . LYS A 1 225 ? -14.208 -17.224 5.109 1.00 91.81 225 LYS A CA 1
ATOM 1770 C C . LYS A 1 225 ? -14.830 -15.886 5.485 1.00 91.81 225 LYS A C 1
ATOM 1772 O O . LYS A 1 225 ? -16.022 -15.818 5.767 1.00 91.81 225 LYS A O 1
ATOM 1777 N N . ARG A 1 226 ? -14.017 -14.829 5.450 1.00 92.88 226 ARG A N 1
ATOM 1778 C CA . ARG A 1 226 ? -14.424 -13.453 5.728 1.00 92.88 226 ARG A CA 1
ATOM 1779 C C . ARG A 1 226 ? -13.773 -12.493 4.741 1.00 92.88 226 ARG A C 1
ATOM 1781 O O . ARG A 1 226 ? -12.574 -12.595 4.482 1.00 92.88 226 ARG A O 1
ATOM 1788 N N . MET A 1 227 ? -14.557 -11.555 4.219 1.00 93.50 227 MET A N 1
ATOM 1789 C CA . MET A 1 227 ? -14.106 -10.477 3.343 1.00 93.50 227 MET A CA 1
ATOM 1790 C C . MET A 1 227 ? -14.361 -9.122 4.004 1.00 93.50 227 MET A C 1
ATOM 1792 O O . MET A 1 227 ? -15.502 -8.778 4.308 1.00 93.50 227 MET A O 1
ATOM 1796 N N . VAL A 1 228 ? -13.306 -8.331 4.193 1.00 94.94 228 VAL A N 1
ATOM 1797 C CA . VAL A 1 228 ? -13.392 -6.986 4.780 1.00 94.94 228 VAL A CA 1
ATOM 1798 C C . VAL A 1 228 ? -13.065 -5.941 3.722 1.00 94.94 228 VAL A C 1
ATOM 1800 O O . VAL A 1 228 ? -11.972 -5.935 3.166 1.00 94.94 228 VAL A O 1
ATOM 1803 N N . ILE A 1 229 ? -13.993 -5.029 3.455 1.00 95.50 229 ILE A N 1
ATOM 1804 C CA . ILE A 1 229 ? -13.857 -3.984 2.441 1.00 95.50 229 ILE A CA 1
ATOM 1805 C C . ILE A 1 229 ? -13.588 -2.652 3.142 1.00 95.50 229 ILE A C 1
ATOM 1807 O O . ILE A 1 229 ? -14.410 -2.157 3.912 1.00 95.50 229 ILE A O 1
ATOM 1811 N N . HIS A 1 230 ? -12.436 -2.055 2.855 1.00 95.12 230 HIS A N 1
ATOM 1812 C CA . HIS A 1 230 ? -11.997 -0.761 3.352 1.00 95.12 230 HIS A CA 1
ATOM 1813 C C . HIS A 1 230 ? -12.172 0.332 2.297 1.00 95.12 230 HIS A C 1
ATOM 1815 O O . HIS A 1 230 ? -11.660 0.224 1.183 1.00 95.12 230 HIS A O 1
ATOM 1821 N N . LYS A 1 231 ? -12.829 1.427 2.684 1.00 92.31 231 LYS A N 1
ATOM 1822 C CA . LYS A 1 231 ? -13.016 2.645 1.878 1.00 92.31 231 LYS A CA 1
ATOM 1823 C C . LYS A 1 231 ? -12.681 3.869 2.732 1.00 92.31 231 LYS A C 1
ATOM 1825 O O . LYS A 1 231 ? -12.833 3.826 3.948 1.00 92.31 231 LYS A O 1
ATOM 1830 N N . THR A 1 232 ? -12.227 4.972 2.138 1.00 91.44 232 THR A N 1
ATOM 1831 C CA . THR A 1 232 ? -11.939 6.210 2.900 1.00 91.44 232 THR A CA 1
ATOM 1832 C C . THR A 1 232 ? -13.146 7.113 3.119 1.00 91.44 232 THR A C 1
ATOM 1834 O O . THR A 1 232 ? -13.052 8.091 3.858 1.00 91.44 232 THR A O 1
ATOM 1837 N N . THR A 1 233 ? -14.252 6.826 2.441 1.00 90.31 233 THR A N 1
ATOM 1838 C CA . THR A 1 233 ? -15.509 7.567 2.532 1.00 90.31 233 THR A CA 1
ATOM 1839 C C . THR A 1 233 ? -16.651 6.615 2.865 1.00 90.31 233 THR A C 1
ATOM 1841 O O . THR A 1 233 ? -16.482 5.394 2.828 1.00 90.31 233 THR A O 1
ATOM 1844 N N . ALA A 1 234 ? -17.808 7.176 3.211 1.00 92.06 234 ALA A N 1
ATOM 1845 C CA . ALA A 1 234 ? -18.980 6.391 3.561 1.00 92.06 234 ALA A CA 1
ATOM 1846 C C . ALA A 1 234 ? -19.453 5.513 2.393 1.00 92.06 234 ALA A C 1
ATOM 1848 O O . ALA A 1 234 ? -19.391 5.913 1.222 1.00 92.06 234 ALA A O 1
ATOM 1849 N N . PHE A 1 235 ? -19.947 4.323 2.732 1.00 93.38 235 PHE A N 1
ATOM 1850 C CA . PHE A 1 235 ? -20.613 3.438 1.782 1.00 93.38 235 PHE A CA 1
ATOM 1851 C C . PHE A 1 235 ? -22.038 3.932 1.532 1.00 93.38 235 PHE A C 1
ATOM 1853 O O . PHE A 1 235 ? -22.744 4.305 2.471 1.00 93.38 235 PHE A O 1
ATOM 1860 N N . LYS A 1 236 ? -22.461 3.938 0.267 1.00 92.38 236 LYS A N 1
ATOM 1861 C CA . LYS A 1 236 ? -23.875 4.093 -0.094 1.00 92.38 236 LYS A CA 1
ATOM 1862 C C . LYS A 1 236 ? -24.574 2.736 -0.086 1.00 92.38 236 LYS A C 1
ATOM 1864 O O . LYS A 1 236 ? -23.940 1.719 -0.348 1.00 92.38 236 LYS A O 1
ATOM 1869 N N . GLU A 1 237 ? -25.889 2.738 0.116 1.00 94.88 237 GLU A N 1
ATOM 1870 C CA . GLU A 1 237 ? -26.695 1.507 0.130 1.00 94.88 237 GLU A CA 1
ATOM 1871 C C . GLU A 1 237 ? -26.501 0.671 -1.145 1.00 94.88 237 GLU A C 1
ATOM 1873 O O . GLU A 1 237 ? -26.233 -0.520 -1.070 1.00 94.88 237 GLU A O 1
ATOM 1878 N N . ALA A 1 238 ? -26.490 1.314 -2.318 1.00 92.56 238 ALA A N 1
ATOM 1879 C CA . ALA A 1 238 ? -26.245 0.639 -3.595 1.00 92.56 238 ALA A CA 1
ATOM 1880 C C . ALA A 1 238 ? -24.874 -0.067 -3.661 1.00 92.56 238 ALA A C 1
ATOM 1882 O O . ALA A 1 238 ? -24.759 -1.137 -4.256 1.00 92.56 238 ALA A O 1
ATOM 1883 N N . GLU A 1 239 ? -23.832 0.504 -3.041 1.00 93.56 239 GLU A N 1
ATOM 1884 C CA . GLU A 1 239 ? -22.514 -0.140 -2.963 1.00 93.56 239 GLU A CA 1
ATOM 1885 C C . GLU A 1 239 ? -22.561 -1.355 -2.029 1.00 93.56 239 GLU A C 1
ATOM 1887 O O . GLU A 1 239 ? -21.952 -2.382 -2.317 1.00 93.56 239 GLU A O 1
ATOM 1892 N N . ILE A 1 240 ? -23.301 -1.259 -0.922 1.00 96.44 240 ILE A N 1
ATOM 1893 C CA . ILE A 1 240 ? -23.484 -2.367 0.019 1.00 96.44 240 ILE A CA 1
ATOM 1894 C C . ILE A 1 240 ? -24.232 -3.513 -0.673 1.00 96.44 240 ILE A C 1
ATOM 1896 O O . ILE A 1 240 ? -23.739 -4.639 -0.674 1.00 96.44 240 ILE A O 1
ATOM 1900 N N . GLU A 1 241 ? -25.354 -3.233 -1.341 1.00 96.88 241 GLU A N 1
ATOM 1901 C CA . GLU A 1 241 ? -26.101 -4.225 -2.128 1.00 96.88 241 GLU A CA 1
ATOM 1902 C C . GLU A 1 241 ? -25.216 -4.903 -3.183 1.00 96.88 241 GLU A C 1
ATOM 1904 O O . GLU A 1 241 ? -25.169 -6.130 -3.265 1.00 96.88 241 GLU A O 1
ATOM 1909 N N . GLY A 1 242 ? -24.451 -4.116 -3.950 1.00 95.31 242 GLY A N 1
ATOM 1910 C CA . GLY A 1 242 ? -23.533 -4.647 -4.961 1.00 95.31 242 GLY A CA 1
ATOM 1911 C C . GLY A 1 242 ? -22.431 -5.517 -4.355 1.00 95.31 242 GLY A C 1
ATOM 1912 O O . GLY A 1 242 ? -22.020 -6.511 -4.959 1.00 95.31 242 GLY A O 1
ATOM 1913 N N . ALA A 1 243 ? -21.985 -5.186 -3.140 1.00 95.88 243 ALA A N 1
ATOM 1914 C CA . ALA A 1 243 ? -21.006 -5.981 -2.419 1.00 95.88 243 ALA A CA 1
ATOM 1915 C C . ALA A 1 243 ? -21.557 -7.345 -1.990 1.00 95.88 243 ALA A C 1
ATOM 1917 O O . ALA A 1 243 ? -20.906 -8.365 -2.223 1.00 95.88 243 ALA A O 1
ATOM 1918 N N . PHE A 1 244 ? -22.759 -7.374 -1.410 1.00 96.56 244 PHE A N 1
ATOM 1919 C CA . PHE A 1 244 ? -23.425 -8.619 -1.025 1.00 96.56 244 PHE A CA 1
ATOM 1920 C C . PHE A 1 244 ? -23.773 -9.489 -2.240 1.00 96.56 244 PHE A C 1
ATOM 1922 O O . PHE A 1 244 ? -23.597 -10.704 -2.177 1.00 96.56 244 PHE A O 1
ATOM 1929 N N . ASP A 1 245 ? -24.169 -8.889 -3.367 1.00 96.44 245 ASP A N 1
ATOM 1930 C CA . ASP A 1 245 ? -24.422 -9.623 -4.613 1.00 96.44 245 ASP A CA 1
ATOM 1931 C C . ASP A 1 245 ? -23.160 -10.302 -5.166 1.00 96.44 245 ASP A C 1
ATOM 1933 O O . ASP A 1 245 ? -23.212 -11.439 -5.639 1.00 96.44 245 ASP A O 1
ATOM 1937 N N . ALA A 1 246 ? -22.021 -9.601 -5.152 1.00 94.69 246 ALA A N 1
ATOM 1938 C CA . ALA A 1 246 ? -20.755 -10.137 -5.652 1.00 94.69 246 ALA A CA 1
ATOM 1939 C C . ALA A 1 246 ? -20.175 -11.226 -4.748 1.00 94.69 246 ALA A C 1
ATOM 1941 O O . ALA A 1 246 ? -19.534 -12.159 -5.229 1.00 94.69 246 ALA A O 1
ATOM 1942 N N . LEU A 1 247 ? -20.379 -11.089 -3.439 1.00 95.12 247 LEU A N 1
ATOM 1943 C CA . LEU A 1 247 ? -19.752 -11.918 -2.417 1.00 95.12 247 LEU A CA 1
ATOM 1944 C C . LEU A 1 247 ? -20.735 -12.909 -1.781 1.00 95.12 247 LEU A C 1
ATOM 1946 O O . LEU A 1 247 ? -20.453 -13.424 -0.709 1.00 95.12 247 LEU A O 1
ATOM 1950 N N . ALA A 1 248 ? -21.852 -13.228 -2.439 1.00 94.19 248 ALA A N 1
ATOM 1951 C CA . ALA A 1 248 ? -22.902 -14.095 -1.891 1.00 94.19 248 ALA A CA 1
ATOM 1952 C C . ALA A 1 248 ? -22.412 -15.488 -1.429 1.00 94.19 248 ALA A C 1
ATOM 1954 O O . ALA A 1 248 ? -23.053 -16.122 -0.596 1.00 94.19 248 ALA A O 1
ATOM 1955 N N . GLY A 1 249 ? -21.283 -15.974 -1.963 1.00 92.62 249 GLY A N 1
ATOM 1956 C CA . GLY A 1 249 ? -20.642 -17.224 -1.534 1.00 92.62 249 GLY A CA 1
ATOM 1957 C C . GLY A 1 249 ? -19.711 -17.102 -0.317 1.00 92.62 249 GLY A C 1
ATOM 1958 O O . GLY A 1 249 ? -19.232 -18.119 0.179 1.00 92.62 249 GLY A O 1
ATOM 1959 N N . VAL A 1 250 ? -19.420 -15.888 0.153 1.00 94.38 250 VAL A N 1
ATOM 1960 C CA . VAL A 1 250 ? -18.554 -15.611 1.308 1.00 94.38 250 VAL A CA 1
ATOM 1961 C C . VAL A 1 250 ? -19.410 -15.549 2.571 1.00 94.38 250 VAL A C 1
ATOM 1963 O O . VAL A 1 250 ? -20.420 -14.853 2.606 1.00 94.38 250 VAL A O 1
ATOM 1966 N N . ALA A 1 251 ? -18.997 -16.261 3.623 1.00 92.88 251 ALA A N 1
ATOM 1967 C CA . ALA A 1 251 ? -19.799 -16.392 4.840 1.00 92.88 251 ALA A CA 1
ATOM 1968 C C . ALA A 1 251 ? -19.943 -15.072 5.616 1.00 92.88 251 ALA A C 1
ATOM 1970 O O . ALA A 1 251 ? -21.006 -14.791 6.165 1.00 92.88 251 ALA A O 1
ATOM 1971 N N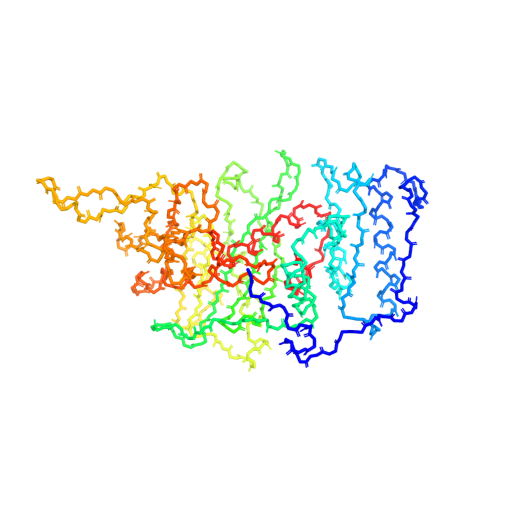 . GLU A 1 252 ? -18.883 -14.262 5.661 1.00 93.75 252 GLU A N 1
ATOM 1972 C CA . GLU A 1 252 ? -18.859 -13.008 6.414 1.00 93.75 252 GLU A CA 1
ATOM 1973 C C . GLU A 1 252 ? -18.339 -11.856 5.547 1.00 93.75 252 GLU A C 1
ATOM 1975 O O . GLU A 1 252 ? -17.240 -11.922 4.996 1.00 93.75 252 GLU A O 1
ATOM 1980 N N . ILE A 1 253 ? -19.121 -10.780 5.443 1.00 95.50 253 ILE A N 1
ATOM 1981 C CA . ILE A 1 253 ? -18.772 -9.575 4.681 1.00 95.50 253 ILE A CA 1
ATOM 1982 C C . ILE A 1 253 ? -18.860 -8.368 5.614 1.00 95.50 253 ILE A C 1
ATOM 1984 O O . ILE A 1 253 ? -19.878 -8.161 6.277 1.00 95.50 253 ILE A O 1
ATOM 1988 N N . GLU A 1 254 ? -17.811 -7.548 5.645 1.00 96.00 254 GLU A N 1
ATOM 1989 C CA . GLU A 1 254 ? -17.804 -6.276 6.369 1.00 96.00 254 GLU A CA 1
ATOM 1990 C C . GLU A 1 254 ? -17.459 -5.110 5.445 1.00 96.00 254 GLU A C 1
ATOM 1992 O O . GLU A 1 254 ? -16.472 -5.156 4.713 1.00 96.00 254 GLU A O 1
ATOM 1997 N N . CYS A 1 255 ? -18.244 -4.035 5.517 1.00 97.25 255 CYS A N 1
ATOM 1998 C CA . CYS A 1 255 ? -17.958 -2.769 4.840 1.00 97.25 255 CYS A CA 1
ATOM 1999 C C . CYS A 1 255 ? -17.557 -1.732 5.888 1.00 97.25 255 CYS A C 1
ATOM 2001 O O . CYS A 1 255 ? -18.389 -1.304 6.696 1.00 97.25 255 CYS A O 1
ATOM 2003 N N . VAL A 1 256 ? -16.285 -1.337 5.890 1.00 97.19 256 VAL A N 1
ATOM 2004 C CA . VAL A 1 256 ? -15.703 -0.468 6.916 1.00 97.19 256 VAL A CA 1
ATOM 2005 C C . VAL A 1 256 ? -15.095 0.772 6.271 1.00 97.19 256 VAL A C 1
ATOM 2007 O O . VAL A 1 256 ? -14.175 0.717 5.455 1.00 97.19 256 VAL A O 1
ATOM 2010 N N . GLU A 1 257 ? -15.602 1.928 6.673 1.00 95.94 257 GLU A N 1
ATOM 2011 C CA . GLU A 1 257 ? -14.992 3.214 6.378 1.00 95.94 257 GLU A CA 1
ATOM 2012 C C . GLU A 1 257 ? -13.804 3.442 7.318 1.00 95.94 257 GLU A C 1
ATOM 2014 O O . GLU A 1 257 ? -13.937 3.367 8.541 1.00 95.94 257 GLU A O 1
ATOM 2019 N N . VAL A 1 258 ? -12.647 3.757 6.738 1.00 95.81 258 VAL A N 1
ATOM 2020 C CA . VAL A 1 258 ? -11.397 4.050 7.437 1.00 95.81 258 VAL A CA 1
ATOM 2021 C C . VAL A 1 258 ? -10.967 5.475 7.101 1.00 95.81 258 VAL A C 1
ATOM 2023 O O . VAL A 1 258 ? -10.391 5.741 6.046 1.00 95.81 258 VAL A O 1
ATOM 2026 N N . SER A 1 259 ? -11.215 6.405 8.021 1.00 93.31 259 SER A N 1
ATOM 2027 C CA . SER A 1 259 ? -10.941 7.827 7.814 1.00 93.31 259 SER A CA 1
ATOM 2028 C C . SER A 1 259 ? -9.820 8.341 8.715 1.00 93.31 259 SER A C 1
ATOM 2030 O O . SER A 1 259 ? -9.834 8.174 9.935 1.00 93.31 259 SER A O 1
ATOM 2032 N N . SER A 1 260 ? -8.850 9.041 8.121 1.00 89.38 260 SER A N 1
ATOM 2033 C CA . SER A 1 260 ? -7.811 9.783 8.848 1.00 89.38 260 SER A CA 1
ATOM 2034 C C . SER A 1 260 ? -8.218 11.228 9.178 1.00 89.38 260 SER A C 1
ATOM 2036 O O . SER A 1 260 ? -7.435 11.968 9.775 1.00 89.38 260 SER A O 1
ATOM 2038 N N . ALA A 1 261 ? -9.428 11.654 8.795 1.00 84.38 261 ALA A N 1
ATOM 2039 C CA . ALA A 1 261 ? -9.910 13.034 8.918 1.00 84.38 261 ALA A CA 1
ATOM 2040 C C . ALA A 1 261 ? -10.484 13.374 10.307 1.00 84.38 261 ALA A C 1
ATOM 2042 O O . ALA A 1 261 ? -11.233 14.336 10.464 1.00 84.38 261 ALA A O 1
ATOM 2043 N N . SER A 1 262 ? -10.115 12.612 11.338 1.00 85.38 262 SER A N 1
ATOM 2044 C CA . SER A 1 262 ? -10.573 12.853 12.703 1.00 85.38 262 SER A CA 1
ATOM 2045 C C . SER A 1 262 ? -10.200 14.263 13.188 1.00 85.38 262 SER A C 1
ATOM 2047 O O . SER A 1 262 ? -9.053 14.720 13.067 1.00 85.38 262 SER A O 1
ATOM 2049 N N . CYS A 1 263 ? -11.176 14.960 13.771 1.00 87.81 263 CYS A N 1
ATOM 2050 C CA . CYS A 1 263 ? -10.971 16.222 14.484 1.00 87.81 263 CYS A CA 1
ATOM 2051 C C . CYS A 1 263 ? -10.486 16.013 15.928 1.00 87.81 263 CYS A C 1
ATOM 2053 O O . CYS A 1 263 ? -10.160 16.980 16.613 1.00 87.81 263 CYS A O 1
ATOM 2055 N N . TRP A 1 264 ? -10.382 14.762 16.382 1.00 90.62 264 TRP A N 1
ATOM 2056 C CA . TRP A 1 264 ? -10.017 14.437 17.753 1.00 90.62 264 TRP A CA 1
ATOM 2057 C C . TRP A 1 264 ? -8.500 14.445 17.981 1.00 90.62 264 TRP A C 1
ATOM 2059 O O . TRP A 1 264 ? -7.679 14.146 17.101 1.00 90.62 264 TRP A O 1
ATOM 2069 N N . ARG A 1 265 ? -8.127 14.766 19.220 1.00 91.25 265 ARG A N 1
ATOM 2070 C CA . ARG A 1 265 ? -6.811 14.519 19.814 1.00 91.25 265 ARG A CA 1
ATOM 2071 C C . ARG A 1 265 ? -7.017 13.934 21.195 1.00 91.25 265 ARG A C 1
ATOM 2073 O O . ARG A 1 265 ? -7.936 14.332 21.900 1.00 91.25 265 ARG A O 1
ATOM 2080 N N . GLY A 1 266 ? -6.157 12.994 21.556 1.00 91.50 266 GLY A N 1
ATOM 2081 C CA . GLY A 1 266 ? -6.158 12.387 22.877 1.00 91.50 266 GLY A CA 1
ATOM 2082 C C . GLY A 1 266 ? -4.939 12.839 23.666 1.00 91.50 266 GLY A C 1
ATOM 2083 O O . GLY A 1 266 ? -3.853 12.983 23.103 1.00 91.50 266 GLY A O 1
ATOM 2084 N N . VAL A 1 267 ? -5.128 13.031 24.967 1.00 93.19 267 VAL A N 1
ATOM 2085 C CA . VAL A 1 267 ? -4.053 13.227 25.940 1.00 93.19 267 VAL A CA 1
ATOM 2086 C C . VAL A 1 267 ? -4.124 12.063 26.914 1.00 93.19 267 VAL A C 1
ATOM 2088 O O . VAL A 1 267 ? -5.176 11.805 27.494 1.00 93.19 267 VAL A O 1
ATOM 2091 N N . TRP A 1 268 ? -3.015 11.346 27.077 1.00 94.69 268 TRP A N 1
ATOM 2092 C CA . TRP A 1 268 ? -2.948 10.253 28.037 1.00 94.69 268 TRP A CA 1
ATO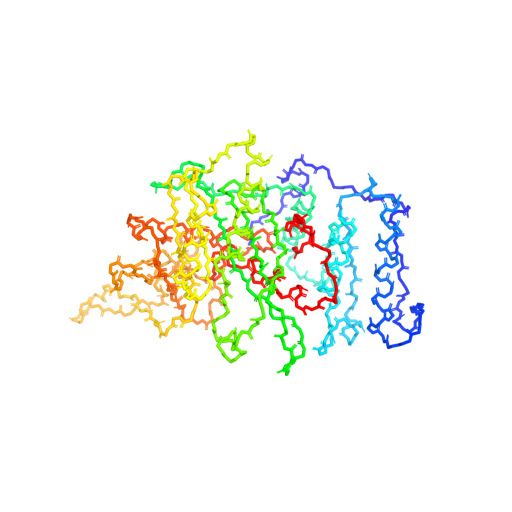M 2093 C C . TRP A 1 268 ? -2.723 10.816 29.436 1.00 94.69 268 TRP A C 1
ATOM 2095 O O . TRP A 1 268 ? -1.789 11.591 29.635 1.00 94.69 268 TRP A O 1
ATOM 2105 N N . LEU A 1 269 ? -3.567 10.454 30.399 1.00 94.25 269 LEU A N 1
ATOM 2106 C CA . LEU A 1 269 ? -3.421 10.893 31.785 1.00 94.25 269 LEU A CA 1
ATOM 2107 C C . LEU A 1 269 ? -2.718 9.809 32.603 1.00 94.25 269 LEU A C 1
ATOM 2109 O O . LEU A 1 269 ? -3.102 8.644 32.576 1.00 94.25 269 LEU A O 1
ATOM 2113 N N . ILE A 1 270 ? -1.696 10.211 33.352 1.00 93.06 270 ILE A N 1
ATOM 2114 C CA . ILE A 1 270 ? -0.946 9.356 34.276 1.00 93.06 270 ILE A CA 1
ATOM 2115 C C . ILE A 1 270 ? -1.126 9.855 35.706 1.00 93.06 270 ILE A C 1
ATOM 2117 O O . ILE A 1 270 ? -1.475 11.016 35.934 1.00 93.06 270 ILE A O 1
ATOM 2121 N N . ARG A 1 271 ? -0.868 8.990 36.691 1.00 91.94 271 ARG A N 1
ATOM 2122 C CA . ARG A 1 271 ? -0.885 9.394 38.103 1.00 91.94 271 ARG A CA 1
ATOM 2123 C C . ARG A 1 271 ? 0.169 10.479 38.338 1.00 91.94 271 ARG A C 1
ATOM 2125 O O . ARG A 1 271 ? 1.311 10.359 37.897 1.00 91.94 271 ARG A O 1
ATOM 2132 N N . SER A 1 272 ? -0.229 11.560 38.999 1.00 85.81 272 SER A N 1
ATOM 2133 C CA . SER A 1 272 ? 0.636 12.729 39.205 1.00 85.81 272 SER A CA 1
ATOM 2134 C C . SER A 1 272 ? 1.569 12.591 40.414 1.00 85.81 272 SER A C 1
ATOM 2136 O O . SER A 1 272 ? 2.630 13.211 40.408 1.00 85.81 272 SER A O 1
ATOM 2138 N N . GLY A 1 273 ? 1.167 11.801 41.422 1.00 81.38 273 GLY A N 1
ATOM 2139 C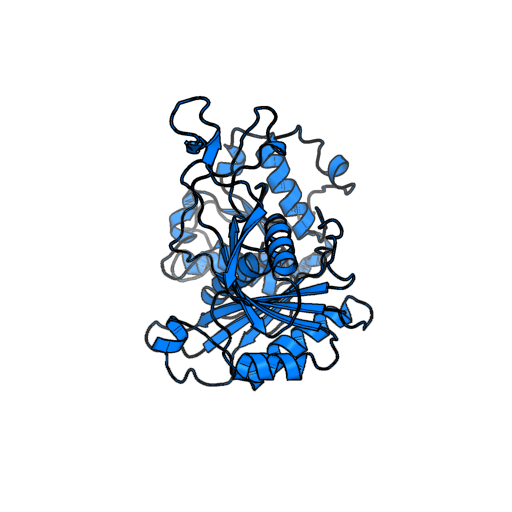 CA . GLY A 1 273 ? 1.798 11.756 42.746 1.00 81.38 273 GLY A CA 1
ATOM 2140 C C . GLY A 1 273 ? 1.528 12.987 43.630 1.00 81.38 273 GLY A C 1
ATOM 2141 O O . GLY A 1 273 ? 2.187 13.130 44.651 1.00 81.38 273 GLY A O 1
ATOM 2142 N N . ALA A 1 274 ? 0.601 13.874 43.245 1.00 84.44 274 ALA A N 1
ATOM 2143 C CA . ALA A 1 274 ? 0.280 15.139 43.923 1.00 84.44 274 ALA A CA 1
ATOM 2144 C C . ALA A 1 274 ? -1.220 15.243 44.286 1.00 84.44 274 ALA A C 1
ATOM 2146 O O . ALA A 1 274 ? -1.995 14.349 43.951 1.00 84.44 274 ALA A O 1
ATOM 2147 N N . GLU A 1 275 ? -1.643 16.353 44.918 1.00 80.12 275 GLU A N 1
ATOM 2148 C CA . GLU A 1 275 ? -3.052 16.607 45.297 1.00 80.12 275 GLU A CA 1
ATOM 2149 C C . GLU A 1 275 ? -4.038 16.448 44.127 1.00 80.12 275 GLU A C 1
ATOM 2151 O O . GLU A 1 275 ? -5.113 15.875 44.286 1.00 80.12 275 GLU A O 1
ATOM 2156 N N . LYS A 1 276 ? -3.673 16.910 42.922 1.00 84.19 276 LYS A N 1
ATOM 2157 C CA . LYS A 1 276 ? -4.444 16.605 41.706 1.00 84.19 276 LYS A CA 1
ATOM 2158 C C . LYS A 1 276 ? -4.148 15.169 41.285 1.00 84.19 276 LYS A C 1
ATOM 2160 O O . LYS A 1 276 ? -3.003 14.926 40.937 1.00 84.19 276 LYS A O 1
ATOM 2165 N N . PRO A 1 277 ? -5.117 14.245 41.184 1.00 88.44 277 PRO A N 1
ATOM 2166 C CA . PRO A 1 277 ? -4.844 12.807 41.057 1.00 88.44 277 PRO A CA 1
ATOM 2167 C C . PRO A 1 277 ? -4.171 12.383 39.739 1.00 88.44 277 PRO A C 1
ATOM 2169 O O . PRO A 1 277 ? -3.566 11.310 39.666 1.00 88.44 277 PRO A O 1
ATOM 2172 N N . SER A 1 278 ? -4.244 13.205 38.688 1.00 93.31 278 SER A N 1
ATOM 2173 C CA . SER A 1 278 ? -3.657 12.898 37.382 1.00 93.31 278 SER A CA 1
ATOM 2174 C C . SER A 1 278 ? -2.967 14.100 36.738 1.00 93.31 278 SER A C 1
ATOM 2176 O O . SER A 1 278 ? -3.265 15.255 37.047 1.00 93.31 278 SER A O 1
ATOM 2178 N N . LYS A 1 279 ? -2.017 13.811 35.845 1.00 94.19 279 LYS A N 1
ATOM 2179 C CA . LYS A 1 279 ? -1.323 14.780 34.993 1.00 94.19 279 LYS A CA 1
ATOM 2180 C C . LYS A 1 279 ? -1.211 14.248 33.557 1.00 94.19 279 LYS A C 1
ATOM 2182 O O . LYS A 1 279 ? -1.195 13.029 33.376 1.00 94.19 279 LYS A O 1
ATOM 2187 N N . PRO A 1 280 ? -1.099 15.120 32.542 1.00 92.94 280 PRO A N 1
ATOM 2188 C CA . PRO A 1 280 ? -0.787 14.706 31.179 1.00 92.94 280 PRO A CA 1
ATOM 2189 C C . PRO A 1 280 ? 0.544 13.953 31.092 1.00 92.94 280 PRO A C 1
ATOM 2191 O O . PRO A 1 280 ? 1.538 14.352 31.701 1.00 92.94 280 PRO A O 1
ATOM 2194 N N . SER A 1 281 ? 0.562 12.879 30.311 1.00 92.69 281 SER A N 1
ATOM 2195 C CA . SER A 1 281 ? 1.784 12.210 29.875 1.00 92.69 281 SER A CA 1
ATOM 2196 C C . SER A 1 281 ? 2.592 13.125 28.953 1.00 92.69 281 SER A C 1
ATOM 2198 O O . SER A 1 281 ? 2.027 13.909 28.189 1.00 92.69 281 SER A O 1
ATOM 2200 N N . ALA A 1 282 ? 3.918 12.980 28.982 1.00 91.06 282 ALA A N 1
ATOM 2201 C CA . ALA A 1 282 ? 4.813 13.622 28.018 1.00 91.06 282 ALA A CA 1
ATOM 2202 C C . ALA A 1 282 ? 4.747 12.972 26.620 1.00 91.06 282 ALA A C 1
ATOM 2204 O O . ALA A 1 282 ? 5.235 13.542 25.646 1.00 91.06 282 ALA A O 1
ATOM 2205 N N . PHE A 1 283 ? 4.134 11.791 26.520 1.00 92.44 283 PHE A N 1
ATOM 2206 C CA . PHE A 1 283 ? 3.988 11.020 25.291 1.00 92.44 283 PHE A CA 1
ATOM 2207 C C . PHE A 1 283 ? 2.520 10.917 24.865 1.00 92.44 283 PHE A C 1
ATOM 2209 O O . PHE A 1 283 ? 1.620 10.994 25.710 1.00 92.44 283 PHE A O 1
ATOM 2216 N N . PRO A 1 284 ? 2.252 10.752 23.555 1.00 94.25 284 PRO A N 1
ATOM 2217 C CA . PRO A 1 284 ? 0.890 10.627 23.056 1.00 94.25 284 PRO A CA 1
ATOM 2218 C C . PRO A 1 284 ? 0.200 9.370 23.594 1.00 94.25 284 PRO A C 1
ATOM 2220 O O . PRO A 1 284 ? 0.827 8.487 24.179 1.00 94.25 284 PRO A O 1
ATOM 2223 N N . VAL A 1 285 ? -1.109 9.283 23.345 1.00 95.69 285 VAL A N 1
ATOM 2224 C CA . VAL A 1 285 ? -1.919 8.092 23.635 1.00 95.69 285 VAL A CA 1
ATOM 2225 C C . VAL A 1 285 ? -1.202 6.818 23.153 1.00 95.69 285 VAL A C 1
ATOM 2227 O O . VAL A 1 285 ? -0.644 6.832 22.047 1.00 95.69 285 VAL A O 1
ATOM 2230 N N . PRO A 1 286 ? -1.183 5.733 23.954 1.00 95.38 286 PRO A N 1
ATOM 2231 C CA . PRO A 1 286 ? -0.566 4.474 23.556 1.00 95.38 286 PRO A CA 1
ATOM 2232 C C . PRO A 1 286 ? -1.097 3.974 22.214 1.00 95.38 286 PRO A C 1
ATOM 2234 O O . PRO A 1 286 ? -2.306 3.989 21.955 1.00 95.38 286 PRO A O 1
ATOM 2237 N N . ARG A 1 287 ? -0.188 3.519 21.352 1.00 94.81 287 ARG A N 1
ATOM 2238 C CA . ARG A 1 287 ? -0.547 2.905 20.074 1.00 94.81 287 ARG A CA 1
ATOM 2239 C C . ARG A 1 287 ? -1.401 1.662 20.331 1.00 94.81 287 ARG A C 1
ATOM 2241 O O . ARG A 1 287 ? -1.054 0.837 21.165 1.00 94.81 287 ARG A O 1
ATOM 2248 N N . GLY A 1 288 ? -2.501 1.530 19.596 1.00 95.06 288 GLY A N 1
ATOM 2249 C CA . GLY A 1 288 ? -3.485 0.462 19.790 1.00 95.06 288 GLY A CA 1
ATOM 2250 C C . GLY A 1 288 ? -4.649 0.836 20.703 1.00 95.06 288 GLY A C 1
ATOM 2251 O O . GLY A 1 288 ? -5.596 0.065 20.801 1.00 95.06 288 GLY A O 1
ATOM 2252 N N . THR A 1 289 ? -4.635 2.021 21.324 1.00 96.44 289 THR A N 1
ATOM 2253 C CA . THR A 1 289 ? -5.783 2.484 22.116 1.00 96.44 289 THR A CA 1
ATOM 2254 C C . THR A 1 289 ? -7.007 2.666 21.221 1.00 96.44 289 THR A C 1
ATOM 2256 O O . THR A 1 289 ? -6.933 3.349 20.195 1.00 96.44 289 THR A O 1
ATOM 2259 N N . MET A 1 290 ? -8.137 2.101 21.642 1.00 96.06 290 MET A N 1
ATOM 2260 C CA . MET A 1 290 ? -9.427 2.221 20.973 1.00 96.06 290 MET A CA 1
ATOM 2261 C C . MET A 1 290 ? -10.447 2.889 21.898 1.00 96.06 290 MET A C 1
ATOM 2263 O O . MET A 1 290 ? -10.490 2.606 23.092 1.00 96.06 290 MET A O 1
ATOM 2267 N N . VAL A 1 291 ? -11.286 3.757 21.334 1.00 96.19 291 VAL A N 1
ATOM 2268 C CA . VAL A 1 291 ? -12.439 4.353 22.017 1.00 96.19 291 VAL A CA 1
ATOM 2269 C C . VAL A 1 291 ? -13.673 4.157 21.146 1.00 96.19 291 VAL A C 1
ATOM 2271 O O . VAL A 1 291 ? -13.764 4.727 20.058 1.00 96.19 291 VAL A O 1
ATOM 2274 N N . VAL A 1 292 ? -14.629 3.359 21.620 1.00 96.00 292 VAL A N 1
ATOM 2275 C CA . VAL A 1 292 ? -15.932 3.192 20.961 1.00 96.00 292 VAL A CA 1
ATOM 2276 C C . VAL A 1 292 ? -16.696 4.516 21.031 1.00 96.00 292 VAL A C 1
ATOM 2278 O O . VAL A 1 292 ? -16.787 5.130 22.093 1.00 96.00 292 VAL A O 1
ATOM 2281 N N . ARG A 1 293 ? -17.230 4.974 19.896 1.00 94.00 293 ARG A N 1
ATOM 2282 C CA . ARG A 1 293 ? -18.057 6.189 19.812 1.00 94.00 293 ARG A CA 1
ATOM 2283 C C . ARG A 1 293 ? -19.544 5.862 19.773 1.00 94.00 293 ARG A C 1
ATOM 2285 O O . ARG A 1 293 ? -20.333 6.529 20.431 1.00 94.00 293 ARG A O 1
ATOM 2292 N N . THR A 1 294 ? -19.915 4.863 18.979 1.00 93.75 294 THR A N 1
ATOM 2293 C CA . THR A 1 294 ? -21.289 4.372 18.792 1.00 93.75 294 THR A CA 1
ATOM 2294 C C . THR A 1 294 ? -21.252 2.852 18.627 1.00 93.75 294 THR A C 1
ATOM 2296 O O . THR A 1 294 ? -20.174 2.272 18.520 1.00 93.75 294 THR A O 1
ATOM 2299 N N . GLY A 1 295 ? -22.411 2.190 18.527 1.00 91.94 295 GLY A N 1
ATOM 2300 C CA . GLY A 1 295 ? -22.477 0.737 18.292 1.00 91.94 295 GLY A CA 1
ATOM 2301 C C . GLY A 1 295 ? -21.807 0.253 16.993 1.00 91.94 295 GLY A C 1
ATOM 2302 O O . GLY A 1 295 ? -21.541 -0.937 16.843 1.00 91.94 295 GLY A O 1
ATOM 2303 N N . ASN A 1 296 ? -21.504 1.161 16.062 1.00 96.00 296 ASN A N 1
ATOM 2304 C CA . ASN A 1 296 ? -20.865 0.856 14.783 1.00 96.00 296 ASN A CA 1
ATOM 2305 C C . ASN A 1 296 ? -19.627 1.715 14.473 1.00 96.00 296 ASN A C 1
ATOM 2307 O O . ASN A 1 296 ? -19.110 1.624 13.363 1.00 96.00 296 ASN A O 1
ATOM 2311 N N . SER A 1 297 ? -19.141 2.552 15.399 1.00 96.06 297 SER A N 1
ATOM 2312 C CA . SER A 1 297 ? -17.968 3.392 15.136 1.00 96.06 297 SER A CA 1
ATOM 2313 C C . SER A 1 297 ? -17.010 3.501 16.314 1.00 96.06 297 SER A C 1
ATOM 2315 O O . SER A 1 297 ? -17.412 3.494 17.480 1.00 96.06 297 SER A O 1
ATOM 2317 N N . ALA A 1 298 ? -15.722 3.638 16.002 1.00 97.12 298 ALA A N 1
ATOM 2318 C CA . ALA A 1 298 ? -14.650 3.744 16.982 1.00 97.12 298 ALA A CA 1
ATOM 2319 C C . ALA A 1 298 ? -13.528 4.681 16.515 1.00 97.12 298 ALA A C 1
ATOM 2321 O O . ALA A 1 298 ? -13.311 4.895 15.322 1.00 97.12 298 ALA A O 1
ATOM 2322 N N . LEU A 1 299 ? -12.798 5.232 17.481 1.00 97.38 299 LEU A N 1
ATOM 2323 C CA . LEU A 1 299 ? -11.524 5.912 17.279 1.00 97.38 299 LEU A CA 1
ATOM 2324 C C . LEU A 1 299 ? -10.391 4.953 17.624 1.00 97.38 299 LEU A C 1
ATOM 2326 O O . LEU A 1 299 ? -10.418 4.351 18.693 1.00 97.38 299 LEU A O 1
ATOM 2330 N N . VAL A 1 300 ? -9.384 4.848 16.761 1.00 97.44 300 VAL A N 1
ATOM 2331 C CA . VAL A 1 300 ? -8.236 3.955 16.962 1.00 97.44 300 VAL A CA 1
ATOM 2332 C C . VAL A 1 300 ? -6.932 4.725 16.795 1.00 97.44 300 VAL A C 1
ATOM 2334 O O . VAL A 1 300 ? -6.636 5.258 15.724 1.00 97.44 300 VAL A O 1
ATOM 2337 N N . TRP A 1 301 ? -6.110 4.768 17.842 1.00 96.00 301 TRP A N 1
ATOM 2338 C CA . TRP A 1 301 ? -4.771 5.355 17.787 1.00 96.00 301 TRP A CA 1
ATOM 2339 C C . TRP A 1 301 ? -3.781 4.384 17.153 1.00 96.00 301 TRP A C 1
ATOM 2341 O O . TRP A 1 301 ? -3.047 3.669 17.833 1.00 96.00 301 TRP A O 1
ATOM 2351 N N . VAL A 1 302 ? -3.733 4.377 15.820 1.00 94.81 302 VAL A N 1
ATOM 2352 C CA . VAL A 1 302 ? -2.688 3.639 15.096 1.00 94.81 302 VAL A CA 1
ATOM 2353 C C . VAL A 1 302 ? -1.327 4.323 15.241 1.00 94.81 302 VAL A C 1
ATOM 2355 O O . VAL A 1 302 ? -0.315 3.654 15.399 1.00 94.81 302 VAL A O 1
ATOM 2358 N N . ALA A 1 303 ? -1.292 5.650 15.298 1.00 93.25 303 ALA A N 1
ATOM 2359 C CA . ALA A 1 303 ? -0.096 6.394 15.654 1.00 93.25 303 ALA A CA 1
ATOM 2360 C C . ALA A 1 303 ? -0.155 6.782 17.135 1.00 93.25 303 ALA A C 1
ATOM 2362 O O . ALA A 1 303 ? -1.148 7.343 17.596 1.00 93.25 303 ALA A O 1
ATOM 2363 N N . GLY A 1 304 ? 0.901 6.478 17.884 1.00 93.00 304 GLY A N 1
ATOM 2364 C CA . GLY A 1 304 ? 0.918 6.638 19.335 1.00 93.00 304 GLY A CA 1
ATOM 2365 C C . GLY A 1 304 ? 2.220 6.160 19.962 1.00 93.00 304 GLY A C 1
ATOM 2366 O O . GLY A 1 304 ? 3.144 5.755 19.249 1.00 93.00 304 GLY A O 1
ATOM 2367 N N . ASN A 1 305 ? 2.276 6.223 21.290 1.00 94.12 305 ASN A N 1
ATOM 2368 C CA . ASN A 1 305 ? 3.425 5.754 22.057 1.00 94.12 305 ASN A CA 1
ATOM 2369 C C . ASN A 1 305 ? 3.564 4.226 21.956 1.00 94.12 305 ASN A C 1
ATOM 2371 O O . ASN A 1 305 ? 2.582 3.501 22.111 1.00 94.12 305 ASN A O 1
ATOM 2375 N N . ALA A 1 306 ? 4.777 3.756 21.690 1.00 93.00 306 ALA A N 1
ATOM 2376 C CA . ALA A 1 306 ? 5.155 2.361 21.510 1.00 93.00 306 ALA A CA 1
ATOM 2377 C C . ALA A 1 306 ? 6.493 2.109 22.238 1.00 93.00 306 ALA A C 1
ATOM 2379 O O . ALA A 1 306 ? 7.534 2.011 21.591 1.00 93.00 306 ALA A O 1
ATOM 2380 N N . PRO A 1 307 ? 6.493 2.040 23.580 1.00 89.00 307 PRO A N 1
ATOM 2381 C CA . PRO A 1 307 ? 7.724 1.954 24.371 1.00 89.00 307 PRO A CA 1
ATOM 2382 C C . PRO A 1 307 ? 8.551 0.697 24.072 1.00 89.00 307 PRO A C 1
ATOM 2384 O O . PRO A 1 307 ? 9.775 0.741 24.102 1.00 89.00 307 PRO A O 1
ATOM 2387 N N . GLU A 1 308 ? 7.899 -0.410 23.714 1.00 87.56 308 GLU A N 1
ATOM 2388 C CA . GLU A 1 308 ? 8.551 -1.703 23.452 1.00 87.56 308 GLU A CA 1
ATOM 2389 C C . GLU A 1 308 ? 9.494 -1.694 22.240 1.00 87.56 308 GLU A C 1
ATOM 2391 O O . GLU A 1 308 ? 10.331 -2.581 22.099 1.00 87.56 308 GLU A O 1
ATOM 2396 N N . VAL A 1 309 ? 9.385 -0.701 21.353 1.00 84.44 309 VAL A N 1
ATOM 2397 C CA . VAL A 1 309 ? 10.197 -0.639 20.125 1.00 84.44 309 VAL A CA 1
ATOM 2398 C C . VAL A 1 309 ? 11.514 0.113 20.315 1.00 84.44 309 VAL A C 1
ATOM 2400 O O . VAL A 1 309 ? 12.334 0.175 19.399 1.00 84.44 309 VAL A O 1
ATOM 2403 N N . SER A 1 310 ? 11.720 0.720 21.484 1.00 83.12 310 SER A N 1
ATOM 2404 C CA . SER A 1 310 ? 12.861 1.577 21.773 1.00 83.12 310 SER A CA 1
ATOM 2405 C C . SER A 1 310 ? 13.576 1.117 23.036 1.00 83.12 310 SER A C 1
ATOM 2407 O O . SER A 1 310 ? 13.005 1.017 24.116 1.00 83.12 310 SER A O 1
ATOM 2409 N N . ILE A 1 311 ? 14.892 0.941 22.919 1.00 80.81 311 ILE A N 1
ATOM 2410 C CA . ILE A 1 311 ? 15.778 0.641 24.054 1.00 80.81 311 ILE A CA 1
ATOM 2411 C C . ILE A 1 311 ? 15.856 1.785 25.081 1.00 80.81 311 ILE A C 1
ATOM 2413 O O . ILE A 1 311 ? 16.420 1.608 26.154 1.00 80.81 311 ILE A O 1
ATOM 2417 N N . LYS A 1 312 ? 15.332 2.974 24.747 1.00 84.06 312 LYS A N 1
ATOM 2418 C CA . LYS A 1 312 ? 15.332 4.170 25.604 1.00 84.06 312 LYS A CA 1
ATOM 2419 C C . LYS A 1 312 ? 13.977 4.417 26.284 1.00 84.06 312 LYS A C 1
ATOM 2421 O O . LYS A 1 312 ? 13.789 5.484 26.860 1.00 84.06 312 LYS A O 1
ATOM 2426 N N . GLY A 1 313 ? 13.042 3.467 26.202 1.00 87.50 313 GLY A N 1
ATOM 2427 C CA . GLY A 1 313 ? 11.676 3.616 26.704 1.00 87.50 313 GLY A CA 1
ATOM 2428 C C . GLY A 1 313 ? 10.748 4.239 25.662 1.00 87.50 313 GLY A C 1
ATOM 2429 O O . GLY A 1 313 ? 10.844 3.913 24.481 1.00 87.50 313 GLY A O 1
ATOM 2430 N N . ASP A 1 314 ? 9.858 5.130 26.099 1.00 90.69 314 ASP A N 1
ATOM 2431 C CA . ASP A 1 314 ? 8.800 5.723 25.276 1.00 90.69 314 ASP A CA 1
ATOM 2432 C C . ASP A 1 314 ? 9.286 6.250 23.913 1.00 90.69 314 ASP A C 1
ATOM 2434 O O . ASP A 1 314 ? 10.291 6.958 23.785 1.00 90.69 314 ASP A O 1
ATOM 2438 N N . TYR A 1 315 ? 8.537 5.903 22.870 1.00 90.81 315 TYR A N 1
ATOM 2439 C CA . TYR A 1 315 ? 8.856 6.234 21.488 1.00 90.81 315 TYR A CA 1
ATOM 2440 C C . TYR A 1 315 ? 7.583 6.340 20.664 1.00 90.81 315 TYR A C 1
ATOM 2442 O O . TYR A 1 315 ? 6.692 5.501 20.755 1.00 90.81 315 TYR A O 1
ATOM 2450 N N . TYR A 1 316 ? 7.511 7.339 19.790 1.00 90.00 316 TYR A N 1
ATOM 2451 C CA . TYR A 1 316 ? 6.495 7.380 18.748 1.00 90.00 316 TYR A CA 1
ATOM 2452 C C . TYR A 1 316 ? 7.100 7.909 17.455 1.00 90.00 316 TYR A C 1
ATOM 2454 O O . TYR A 1 316 ? 7.949 8.800 17.451 1.00 90.00 316 TYR A O 1
ATOM 2462 N N . GLN A 1 317 ? 6.664 7.337 16.337 1.00 88.50 317 GLN A N 1
ATOM 2463 C CA . GLN A 1 317 ? 7.207 7.668 15.031 1.00 88.50 317 GLN A CA 1
ATOM 2464 C C . GLN A 1 317 ? 6.889 9.115 14.642 1.00 88.50 317 GLN A C 1
ATOM 2466 O O . GLN A 1 317 ? 5.768 9.602 14.795 1.00 88.50 317 GLN A O 1
ATOM 2471 N N . GLY A 1 318 ? 7.888 9.793 14.080 1.00 83.81 318 GLY A N 1
ATOM 2472 C CA . GLY A 1 318 ? 7.758 11.126 13.503 1.00 83.81 318 GLY A CA 1
ATOM 2473 C C . GLY A 1 318 ? 7.957 12.279 14.485 1.00 83.81 318 GLY A C 1
ATOM 2474 O O . GLY A 1 318 ? 8.372 13.332 14.024 1.00 83.81 318 GLY A O 1
ATOM 2475 N N . SER A 1 319 ? 7.699 12.109 15.788 1.00 81.94 319 SER A N 1
ATOM 2476 C CA . SER A 1 319 ? 7.967 13.079 16.875 1.00 81.94 319 SER A CA 1
ATOM 2477 C C . SER A 1 319 ? 7.594 14.555 16.624 1.00 81.94 319 SER A C 1
ATOM 2479 O O . SER A 1 319 ? 8.160 15.450 17.245 1.00 81.94 319 SER A O 1
ATOM 2481 N N . LYS A 1 320 ? 6.670 14.837 15.694 1.00 79.31 320 LYS A N 1
ATOM 2482 C CA . LYS A 1 320 ? 6.366 16.200 15.210 1.00 79.31 320 LYS A CA 1
ATOM 2483 C C . LYS A 1 320 ? 5.079 16.791 15.778 1.00 79.31 320 LYS A C 1
ATOM 2485 O O . LYS A 1 320 ? 4.950 18.006 15.846 1.00 79.31 320 LYS A O 1
ATOM 2490 N N . SER A 1 321 ? 4.095 15.959 16.115 1.00 85.38 321 SER A N 1
ATOM 2491 C CA . SER A 1 321 ? 2.791 16.423 16.603 1.00 85.38 321 SER A CA 1
ATOM 2492 C C . SER A 1 321 ? 2.049 15.323 17.357 1.00 85.38 321 SER A C 1
ATOM 2494 O O . SER A 1 321 ? 2.338 14.142 17.161 1.00 85.38 321 SER A O 1
ATOM 2496 N N . ILE A 1 322 ? 1.060 15.711 18.173 1.00 89.88 322 ILE A N 1
ATOM 2497 C CA . ILE A 1 322 ? 0.138 14.765 18.811 1.00 89.88 322 ILE A CA 1
ATOM 2498 C C . ILE A 1 322 ? -0.642 14.037 17.702 1.00 89.88 322 ILE A C 1
ATOM 2500 O O . ILE A 1 322 ? -1.326 14.711 16.919 1.00 89.88 322 ILE A O 1
ATOM 2504 N N . PRO A 1 323 ? -0.573 12.697 17.613 1.00 91.44 323 PRO A N 1
ATOM 2505 C CA . PRO A 1 323 ? -1.263 11.945 16.573 1.00 91.44 323 PRO A CA 1
ATOM 2506 C C . PRO A 1 323 ? -2.791 12.043 16.658 1.00 91.44 323 PRO A C 1
ATOM 2508 O O . PRO A 1 323 ? -3.371 12.138 17.745 1.00 91.44 323 PRO A O 1
ATOM 2511 N N . ARG A 1 324 ? -3.449 11.987 15.494 1.00 93.69 324 ARG A N 1
ATOM 2512 C CA . ARG A 1 324 ? -4.909 11.823 15.401 1.00 93.69 324 ARG A CA 1
ATOM 2513 C C . ARG A 1 324 ? -5.249 10.330 15.407 1.00 93.69 324 ARG A C 1
ATOM 2515 O O . ARG A 1 324 ? -4.499 9.568 14.794 1.00 93.69 324 ARG A O 1
ATOM 2522 N N . PRO A 1 325 ? -6.367 9.908 16.017 1.00 96.25 325 PRO A N 1
ATOM 2523 C CA . PRO A 1 325 ? -6.881 8.566 15.789 1.00 96.25 325 PRO A CA 1
ATOM 2524 C C . PRO A 1 325 ? -7.437 8.432 14.367 1.00 96.25 325 PRO A C 1
ATOM 2526 O O . PRO A 1 325 ? -7.919 9.408 13.785 1.00 96.25 325 PRO A O 1
ATOM 2529 N N . LEU A 1 326 ? -7.437 7.206 13.851 1.00 97.06 326 LEU A N 1
ATOM 2530 C CA . LEU A 1 326 ? -8.317 6.825 12.754 1.00 97.06 326 LEU A CA 1
ATOM 2531 C C . LEU A 1 326 ? -9.749 6.737 13.263 1.00 97.06 326 LEU A C 1
ATOM 2533 O O . LEU A 1 326 ? -9.986 6.297 14.386 1.00 97.06 326 LEU A O 1
ATOM 2537 N N . GLN A 1 327 ? -10.694 7.137 12.427 1.00 96.62 327 GLN A N 1
ATOM 2538 C CA . GLN A 1 327 ? -12.109 6.887 12.632 1.00 96.62 327 GLN A CA 1
ATOM 2539 C C . GLN A 1 327 ? -12.506 5.672 11.798 1.00 96.62 327 GLN A C 1
ATOM 2541 O O . GLN A 1 327 ? -12.336 5.679 10.581 1.00 96.62 327 GLN A O 1
ATOM 2546 N N . LEU A 1 328 ? -13.017 4.647 12.473 1.00 97.38 328 LEU A N 1
ATOM 2547 C CA . LEU A 1 328 ? -13.581 3.454 11.857 1.00 97.38 328 LEU A CA 1
ATOM 2548 C C . LEU A 1 328 ? -15.102 3.523 11.969 1.00 97.38 328 LEU A C 1
ATOM 2550 O O . LEU A 1 328 ? -15.613 3.757 13.068 1.00 97.38 328 LEU A O 1
ATOM 2554 N N . ILE A 1 329 ? -15.815 3.331 10.861 1.00 97.00 329 ILE A N 1
ATOM 2555 C CA . ILE A 1 329 ? -17.279 3.214 10.839 1.00 97.00 329 ILE A CA 1
ATOM 2556 C C . ILE A 1 329 ? -17.645 1.960 10.058 1.00 97.00 329 ILE A C 1
ATOM 2558 O O . ILE A 1 329 ? -17.310 1.837 8.884 1.00 97.00 329 ILE A O 1
ATOM 2562 N N . ARG A 1 330 ? -18.348 1.032 10.699 1.00 97.44 330 ARG A N 1
ATOM 2563 C CA . ARG A 1 330 ? -18.904 -0.143 10.037 1.00 97.44 330 ARG A CA 1
ATOM 2564 C C . ARG A 1 330 ? -20.276 0.201 9.467 1.00 97.44 330 ARG A C 1
ATOM 2566 O O . ARG A 1 330 ? -21.197 0.530 10.218 1.00 97.44 330 ARG A O 1
ATOM 2573 N N . HIS A 1 331 ? -20.386 0.112 8.148 1.00 97.31 331 HIS A N 1
ATOM 2574 C CA . HIS A 1 331 ? -21.620 0.340 7.395 1.00 97.31 331 HIS A CA 1
ATOM 2575 C C . HIS A 1 331 ? -22.395 -0.961 7.165 1.00 97.31 331 HIS A C 1
ATOM 2577 O O . HIS A 1 331 ? -23.618 -0.944 7.181 1.00 97.31 331 HIS A O 1
ATOM 2583 N N . ALA A 1 332 ? -21.696 -2.094 7.041 1.00 96.75 332 ALA A N 1
ATOM 2584 C CA . ALA A 1 332 ? -22.308 -3.419 6.947 1.00 96.75 332 ALA A CA 1
ATOM 2585 C C . ALA A 1 332 ? -21.453 -4.495 7.631 1.00 96.75 332 ALA A C 1
ATOM 2587 O O . ALA A 1 332 ? -20.235 -4.339 7.751 1.00 96.75 332 ALA A O 1
ATOM 2588 N N . GLY A 1 333 ? -22.104 -5.582 8.051 1.00 93.12 333 GLY A N 1
ATOM 2589 C CA . GLY A 1 333 ? -21.498 -6.712 8.757 1.00 93.12 333 GLY A CA 1
ATOM 2590 C C . GLY A 1 333 ? -21.753 -6.703 10.269 1.00 93.12 333 GLY A C 1
ATOM 2591 O O . GLY A 1 333 ? -22.435 -5.828 10.804 1.00 93.12 333 GLY A O 1
ATOM 2592 N N . SER A 1 334 ? -21.212 -7.697 10.971 1.00 88.31 334 SER A N 1
ATOM 2593 C CA . SER A 1 334 ? -21.505 -7.965 12.387 1.00 88.31 334 SER A CA 1
ATOM 2594 C C . SER A 1 334 ? -20.242 -8.226 13.209 1.00 88.31 334 SER A C 1
ATOM 2596 O O . SER A 1 334 ? -19.155 -8.350 12.664 1.00 88.31 334 SER A O 1
ATOM 2598 N N . GLY A 1 335 ? -20.377 -8.301 14.537 1.00 87.94 335 GLY A N 1
ATOM 2599 C CA . GLY A 1 335 ? -19.283 -8.668 15.445 1.00 87.94 335 GLY A CA 1
ATOM 2600 C C . GLY A 1 335 ? -18.686 -7.502 16.252 1.00 87.94 335 GLY A C 1
ATOM 2601 O O . GLY A 1 335 ? -19.164 -6.363 16.162 1.00 87.94 335 GLY A O 1
ATOM 2602 N N . PRO A 1 336 ? -17.661 -7.775 17.074 1.00 91.88 336 PRO A N 1
ATOM 2603 C CA . PRO A 1 336 ? -17.011 -6.774 17.922 1.00 91.88 336 PRO A CA 1
ATOM 2604 C C . PRO A 1 336 ? -16.157 -5.796 17.101 1.00 91.88 336 PRO A C 1
ATOM 2606 O O . PRO A 1 336 ? -15.347 -6.213 16.275 1.00 91.88 336 PRO A O 1
ATOM 2609 N N . LEU A 1 337 ? -16.294 -4.488 17.355 1.00 94.62 337 LEU A N 1
ATOM 2610 C CA . LEU A 1 337 ? -15.488 -3.451 16.686 1.00 94.62 337 LEU A CA 1
ATOM 2611 C C . LEU A 1 337 ? -14.005 -3.526 17.078 1.00 94.62 337 LEU A C 1
ATOM 2613 O O . LEU A 1 337 ? -13.145 -3.012 16.367 1.00 94.62 337 LEU A O 1
ATOM 2617 N N . GLU A 1 338 ? -13.704 -4.166 18.205 1.00 94.75 338 GLU A N 1
ATOM 2618 C CA . GLU A 1 338 ? -12.358 -4.460 18.682 1.00 94.75 338 GLU A CA 1
ATOM 2619 C C . GLU A 1 338 ? -11.582 -5.302 17.670 1.00 94.75 338 GLU A C 1
ATOM 2621 O O . GLU A 1 338 ? -10.383 -5.085 17.492 1.00 94.75 338 GLU A O 1
ATOM 2626 N N . LEU A 1 339 ? -12.264 -6.221 16.974 1.00 93.69 339 LEU A N 1
ATOM 2627 C CA . LEU A 1 339 ? -11.653 -7.038 15.932 1.00 93.69 339 LEU A CA 1
ATOM 2628 C C . LEU A 1 339 ? -11.233 -6.161 14.749 1.00 93.69 339 LEU A C 1
ATOM 2630 O O . LEU A 1 339 ? -10.050 -6.113 14.422 1.00 93.69 339 LEU A O 1
ATOM 2634 N N . THR A 1 340 ? -12.164 -5.371 14.207 1.00 94.19 340 THR A N 1
ATOM 2635 C CA . THR A 1 340 ? -11.904 -4.421 13.115 1.00 94.19 340 THR A CA 1
ATOM 2636 C C . THR A 1 340 ? -10.784 -3.435 13.474 1.00 94.19 340 THR A C 1
ATOM 2638 O O . THR A 1 340 ? -9.915 -3.130 12.656 1.00 94.19 340 THR A O 1
ATOM 2641 N N . ALA A 1 341 ? -10.761 -2.940 14.717 1.00 95.62 341 ALA A N 1
ATOM 2642 C CA . ALA A 1 341 ? -9.713 -2.050 15.206 1.00 95.62 341 ALA A CA 1
ATOM 2643 C C . ALA A 1 341 ? -8.344 -2.740 15.272 1.00 95.62 341 ALA A C 1
ATOM 2645 O O . ALA A 1 341 ? -7.338 -2.146 14.875 1.00 95.62 341 ALA A O 1
ATOM 2646 N N . HIS A 1 342 ? -8.298 -3.986 15.750 1.00 94.19 342 HIS A N 1
ATOM 2647 C CA . HIS A 1 342 ? -7.076 -4.780 15.827 1.00 94.19 342 HIS A CA 1
ATOM 2648 C C . HIS A 1 342 ? -6.523 -5.109 14.432 1.00 94.19 342 HIS A C 1
ATOM 2650 O O . HIS A 1 342 ? -5.320 -4.981 14.202 1.00 94.19 342 HIS A O 1
ATOM 2656 N N . GLU A 1 343 ? -7.396 -5.439 13.482 1.00 93.44 343 GLU A N 1
ATOM 2657 C CA . GLU A 1 343 ? -7.044 -5.671 12.079 1.00 93.44 343 GLU A CA 1
ATOM 2658 C C . GLU A 1 343 ? -6.500 -4.401 11.421 1.00 93.44 343 GLU A C 1
ATOM 2660 O O . GLU A 1 343 ? -5.404 -4.415 10.859 1.00 93.44 343 GLU A O 1
ATOM 2665 N N . ALA A 1 344 ? -7.198 -3.268 11.560 1.00 94.25 344 ALA A N 1
ATOM 2666 C CA . ALA A 1 344 ? -6.732 -1.982 11.044 1.00 94.25 344 ALA A CA 1
ATOM 2667 C C . ALA A 1 344 ? -5.355 -1.610 11.626 1.00 94.25 344 ALA A C 1
ATOM 2669 O O . ALA A 1 344 ? -4.463 -1.163 10.898 1.00 94.25 344 ALA A O 1
ATOM 2670 N N . LEU A 1 345 ? -5.149 -1.845 12.928 1.00 94.94 345 LEU A N 1
ATOM 2671 C CA . LEU A 1 345 ? -3.870 -1.648 13.607 1.00 94.94 345 LEU A CA 1
ATOM 2672 C C . LEU A 1 345 ? -2.765 -2.530 13.019 1.00 94.94 345 LEU A C 1
ATOM 2674 O O . LEU A 1 345 ? -1.661 -2.038 12.777 1.00 94.94 345 LEU A O 1
ATOM 2678 N N . ALA A 1 346 ? -3.039 -3.812 12.795 1.00 93.00 346 ALA A N 1
ATOM 2679 C CA . ALA A 1 346 ? -2.072 -4.759 12.259 1.00 93.00 346 ALA A CA 1
ATOM 2680 C C . ALA A 1 346 ? -1.702 -4.421 10.809 1.00 93.00 346 ALA A C 1
ATOM 2682 O O . ALA A 1 346 ? -0.521 -4.323 10.481 1.00 93.00 346 ALA A O 1
ATOM 2683 N N . LEU A 1 347 ? -2.695 -4.122 9.971 1.00 92.19 347 LEU A N 1
ATOM 2684 C CA . LEU A 1 347 ? -2.512 -3.759 8.566 1.00 92.19 347 LEU A CA 1
ATOM 2685 C C . LEU A 1 347 ? -1.699 -2.472 8.367 1.00 92.19 347 LEU A C 1
ATOM 2687 O O . LEU A 1 347 ? -1.127 -2.285 7.298 1.00 92.19 347 LEU A O 1
ATOM 2691 N N . THR A 1 348 ? -1.591 -1.593 9.371 1.00 93.06 348 THR A N 1
ATOM 2692 C CA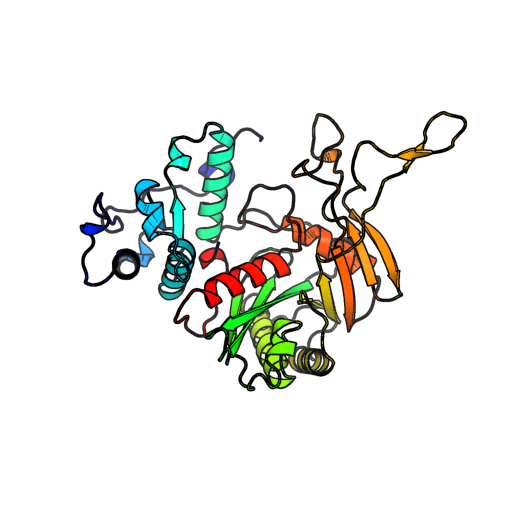 . THR A 1 348 ? -0.660 -0.445 9.303 1.00 93.06 348 THR A CA 1
ATOM 2693 C C . THR A 1 348 ? 0.818 -0.856 9.307 1.00 93.06 348 THR A C 1
ATOM 2695 O O . THR A 1 348 ? 1.670 -0.042 8.977 1.00 93.06 348 THR A O 1
ATOM 2698 N N . LYS A 1 349 ? 1.155 -2.097 9.681 1.00 90.50 349 LYS A N 1
ATOM 2699 C CA . LYS A 1 349 ? 2.534 -2.626 9.672 1.00 90.50 349 LYS A CA 1
ATOM 2700 C C . LYS A 1 349 ? 2.897 -3.337 8.361 1.00 90.50 349 LYS A C 1
ATOM 2702 O O . LYS A 1 349 ? 3.998 -3.863 8.230 1.00 90.50 349 LYS A O 1
ATOM 2707 N N . MET A 1 350 ? 1.968 -3.397 7.408 1.00 87.94 350 MET A N 1
ATOM 2708 C CA . MET A 1 350 ? 2.109 -4.181 6.180 1.00 87.94 350 MET A CA 1
ATOM 2709 C C . MET A 1 350 ? 2.479 -3.333 4.963 1.00 87.94 350 MET A C 1
ATOM 2711 O O . MET A 1 350 ? 2.040 -3.638 3.862 1.00 87.94 350 MET A O 1
ATOM 2715 N N . ASP A 1 351 ? 3.290 -2.283 5.137 1.00 86.56 351 ASP A N 1
ATOM 2716 C CA . ASP A 1 351 ? 3.846 -1.542 4.000 1.00 86.56 351 ASP A CA 1
ATOM 2717 C C . ASP A 1 351 ? 5.272 -2.004 3.656 1.00 86.56 351 ASP A C 1
ATOM 2719 O O . ASP A 1 351 ? 6.244 -1.586 4.275 1.00 86.56 351 ASP A O 1
ATOM 2723 N N . TRP A 1 352 ? 5.404 -2.818 2.607 1.00 86.12 352 TRP A N 1
ATOM 2724 C CA . TRP A 1 352 ? 6.687 -3.291 2.074 1.00 86.12 352 TRP A CA 1
ATOM 2725 C C . TRP A 1 352 ? 7.525 -2.222 1.355 1.00 86.12 352 TRP A C 1
ATOM 2727 O O . TRP A 1 352 ? 8.645 -2.498 0.928 1.00 86.12 352 TRP A O 1
ATOM 2737 N N . ASN A 1 353 ? 6.999 -1.009 1.183 1.00 80.81 353 ASN A N 1
ATOM 2738 C CA . ASN A 1 353 ? 7.676 0.084 0.492 1.00 80.81 353 ASN A CA 1
ATOM 2739 C C . ASN A 1 353 ? 8.563 0.933 1.417 1.00 80.81 353 ASN A C 1
ATOM 2741 O O . ASN A 1 353 ? 9.289 1.809 0.943 1.00 80.81 353 ASN A O 1
ATOM 2745 N N . ASN A 1 354 ? 8.483 0.743 2.734 1.00 81.69 354 ASN A N 1
ATOM 2746 C CA . ASN A 1 354 ? 9.233 1.559 3.677 1.00 81.69 354 ASN A CA 1
ATOM 2747 C C . ASN A 1 354 ? 9.685 0.766 4.916 1.00 81.69 354 ASN A C 1
ATOM 2749 O O . ASN A 1 354 ? 9.222 -0.339 5.170 1.00 81.69 354 ASN A O 1
ATOM 2753 N N . ASP A 1 355 ? 10.645 1.327 5.654 1.00 79.12 355 ASP A N 1
ATOM 2754 C CA . ASP A 1 355 ? 11.221 0.751 6.877 1.00 79.12 355 ASP A CA 1
ATOM 2755 C C . ASP A 1 355 ? 10.656 1.390 8.158 1.00 79.12 355 ASP A C 1
ATOM 2757 O O . ASP A 1 355 ? 11.263 1.306 9.229 1.00 79.12 355 ASP A O 1
ATOM 2761 N N . ALA A 1 356 ? 9.525 2.088 8.049 1.00 87.44 356 ALA A N 1
ATOM 2762 C CA . ALA A 1 356 ? 8.865 2.718 9.175 1.00 87.44 356 ALA A CA 1
ATOM 2763 C C . ALA A 1 356 ? 8.170 1.663 10.050 1.00 87.44 356 ALA A C 1
ATOM 2765 O O . ALA A 1 356 ? 7.778 0.589 9.600 1.00 87.44 356 ALA A O 1
ATOM 2766 N N . LEU A 1 357 ? 7.989 1.981 11.331 1.00 88.25 357 LEU A N 1
ATOM 2767 C CA . LEU A 1 357 ? 7.364 1.077 12.295 1.00 88.25 357 LEU A CA 1
ATOM 2768 C C . LEU A 1 357 ? 5.889 0.797 11.958 1.00 88.25 357 LEU A C 1
ATOM 2770 O O . LEU A 1 357 ? 5.359 -0.271 12.272 1.00 88.25 357 LEU A O 1
ATOM 2774 N N . TYR A 1 358 ? 5.207 1.794 11.401 1.00 91.19 358 TYR A N 1
ATOM 2775 C CA . TYR A 1 358 ? 3.841 1.693 10.908 1.00 91.19 358 TYR A CA 1
ATOM 2776 C C . TYR A 1 358 ? 3.515 2.854 9.975 1.00 91.19 358 TYR A C 1
ATOM 2778 O O . TYR A 1 358 ? 4.098 3.941 10.055 1.00 91.19 358 TYR A O 1
ATOM 2786 N N . ASP A 1 359 ? 2.480 2.640 9.180 1.00 91.69 359 ASP A N 1
ATOM 2787 C CA . ASP A 1 359 ? 1.849 3.646 8.355 1.00 91.69 359 ASP A CA 1
ATOM 2788 C C . ASP A 1 359 ? 0.682 4.352 9.077 1.00 91.69 359 ASP A C 1
ATOM 2790 O O . ASP A 1 359 ? 0.020 3.776 9.942 1.00 91.69 359 ASP A O 1
ATOM 2794 N N . PRO A 1 360 ? 0.384 5.617 8.728 1.00 91.25 360 PRO A N 1
ATOM 2795 C CA . PRO A 1 360 ? -0.769 6.347 9.256 1.00 91.25 360 PRO A CA 1
ATOM 2796 C C . PRO A 1 360 ? -2.141 5.709 8.994 1.00 91.25 360 PRO A C 1
ATOM 2798 O O . PRO A 1 360 ? -3.100 6.078 9.663 1.00 91.25 360 PRO A O 1
A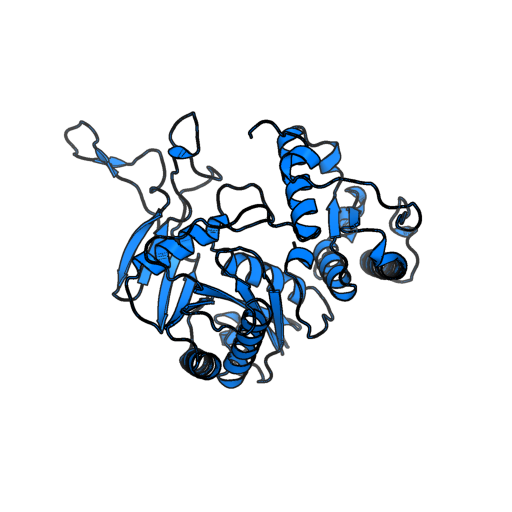TOM 2801 N N . VAL A 1 361 ? -2.252 4.811 8.012 1.00 93.69 361 VAL A N 1
ATOM 2802 C CA . VAL A 1 361 ? -3.486 4.120 7.608 1.00 93.69 361 VAL A CA 1
ATOM 2803 C C . VAL A 1 361 ? -3.174 2.649 7.287 1.00 93.69 361 VAL A C 1
ATOM 2805 O O . VAL A 1 361 ? -2.019 2.336 6.997 1.00 93.69 361 VAL A O 1
ATOM 2808 N N . PRO A 1 362 ? -4.163 1.737 7.327 1.00 92.94 362 PRO A N 1
ATOM 2809 C CA . PRO A 1 362 ? -3.986 0.346 6.906 1.00 92.94 362 PRO A CA 1
ATOM 2810 C C . PRO A 1 362 ? -3.455 0.235 5.474 1.00 92.94 362 PRO A C 1
ATOM 2812 O O . PRO A 1 362 ? -3.846 1.030 4.616 1.00 92.94 362 PRO A O 1
ATOM 2815 N N . VAL A 1 363 ? -2.643 -0.791 5.193 1.00 89.38 363 VAL A N 1
ATOM 2816 C CA . VAL A 1 363 ? -2.064 -1.030 3.857 1.00 89.38 363 VAL A CA 1
ATOM 2817 C C . VAL A 1 363 ? -3.116 -1.014 2.740 1.00 89.38 363 VAL A C 1
ATOM 2819 O O . VAL A 1 363 ? -2.925 -0.334 1.740 1.00 89.38 363 VAL A O 1
ATOM 2822 N N . SER A 1 364 ? -4.273 -1.647 2.958 1.00 89.44 364 SER A N 1
ATOM 2823 C CA . SER A 1 364 ? -5.429 -1.621 2.038 1.00 89.44 364 SER A CA 1
ATOM 2824 C C . SER A 1 364 ? -5.836 -0.207 1.584 1.00 89.44 364 SER A C 1
ATOM 2826 O O . SER A 1 364 ? -6.125 0.007 0.409 1.00 89.44 364 SER A O 1
ATOM 2828 N N . ILE A 1 365 ? -5.800 0.789 2.476 1.00 91.31 365 ILE A N 1
ATOM 2829 C CA . ILE A 1 365 ? -6.071 2.192 2.135 1.00 91.31 365 ILE A CA 1
ATOM 2830 C C . ILE A 1 365 ? -4.842 2.849 1.503 1.00 91.31 365 ILE A C 1
ATOM 2832 O O . ILE A 1 365 ? -4.958 3.533 0.489 1.00 91.31 365 ILE A O 1
ATOM 2836 N N . ARG A 1 366 ? -3.648 2.649 2.078 1.00 89.00 366 ARG A N 1
ATOM 2837 C CA . ARG A 1 366 ? -2.413 3.268 1.570 1.00 89.00 366 ARG A CA 1
ATOM 2838 C C . ARG A 1 366 ? -2.163 2.906 0.106 1.00 89.00 366 ARG A C 1
ATOM 2840 O O . ARG A 1 366 ? -1.843 3.778 -0.702 1.00 89.00 366 ARG A O 1
ATOM 2847 N N . TYR A 1 367 ? -2.269 1.624 -0.215 1.00 86.44 367 TYR A N 1
ATOM 2848 C CA . TYR A 1 367 ? -1.922 1.077 -1.521 1.00 86.44 367 TYR A CA 1
ATOM 2849 C C . TYR A 1 367 ? -2.975 1.421 -2.564 1.00 86.44 367 TYR A C 1
ATOM 2851 O O . TYR A 1 367 ? -2.609 1.895 -3.639 1.00 86.44 367 TYR A O 1
ATOM 2859 N N . SER A 1 368 ? -4.263 1.305 -2.229 1.00 85.00 368 SER A N 1
ATOM 2860 C CA . SER A 1 368 ? -5.344 1.743 -3.120 1.00 85.00 368 SER A CA 1
ATOM 2861 C C . SER A 1 368 ? -5.216 3.233 -3.475 1.00 85.00 368 SER A C 1
ATOM 2863 O O . SER A 1 368 ? -5.292 3.585 -4.651 1.00 85.00 368 SER A O 1
ATOM 2865 N N . GLN A 1 369 ? -4.903 4.109 -2.512 1.00 86.00 369 GLN A N 1
ATOM 2866 C CA . GLN A 1 369 ? -4.658 5.535 -2.777 1.00 86.00 369 GLN A CA 1
ATOM 2867 C C . GLN A 1 369 ? -3.434 5.791 -3.665 1.00 86.00 369 GLN A C 1
ATOM 2869 O O . GLN A 1 369 ? -3.485 6.647 -4.550 1.00 86.00 369 GLN A O 1
ATOM 2874 N N . LYS A 1 370 ? -2.322 5.079 -3.430 1.00 84.56 370 LYS A N 1
ATOM 2875 C CA . LYS A 1 370 ? -1.107 5.225 -4.246 1.00 84.56 370 LYS A CA 1
ATOM 2876 C C . LYS A 1 370 ? -1.382 4.842 -5.701 1.00 84.56 370 LYS A C 1
ATOM 2878 O O . LYS A 1 370 ? -1.011 5.590 -6.599 1.00 84.56 370 LYS A O 1
ATOM 2883 N N . LEU A 1 371 ? -2.096 3.739 -5.913 1.00 80.62 371 LEU A N 1
ATOM 2884 C CA . LEU A 1 371 ? -2.512 3.277 -7.238 1.00 80.62 371 LEU A CA 1
ATOM 2885 C C . LEU A 1 371 ? -3.442 4.275 -7.926 1.00 80.62 371 LEU A C 1
ATOM 2887 O O . LEU A 1 371 ? -3.184 4.660 -9.063 1.00 80.62 371 LEU A O 1
ATOM 2891 N N . ALA A 1 372 ? -4.469 4.752 -7.218 1.00 80.44 372 ALA A N 1
ATOM 2892 C CA . ALA A 1 372 ? -5.392 5.759 -7.732 1.00 80.44 372 ALA A CA 1
ATOM 2893 C C . ALA A 1 372 ? -4.643 7.013 -8.218 1.00 80.44 372 ALA A C 1
ATOM 2895 O O . ALA A 1 372 ? -4.924 7.528 -9.298 1.00 80.44 372 ALA A O 1
ATOM 2896 N N . ARG A 1 373 ? -3.628 7.465 -7.469 1.00 81.75 373 ARG A N 1
ATOM 2897 C CA . ARG A 1 373 ? -2.774 8.587 -7.876 1.00 81.75 373 ARG A CA 1
ATOM 2898 C C . ARG A 1 373 ? -1.949 8.277 -9.125 1.00 81.75 373 ARG A C 1
ATOM 2900 O O . ARG A 1 373 ? -1.933 9.097 -10.037 1.00 81.75 373 ARG A O 1
ATOM 2907 N N . THR A 1 374 ? -1.273 7.128 -9.179 1.00 79.62 374 THR A N 1
ATOM 2908 C CA . THR A 1 374 ? -0.461 6.761 -10.351 1.00 79.62 374 THR A CA 1
ATOM 2909 C C . THR A 1 374 ? -1.320 6.680 -11.612 1.00 79.62 374 THR A C 1
ATOM 2911 O O . THR A 1 374 ? -0.922 7.175 -12.658 1.00 79.62 374 THR A O 1
ATOM 2914 N N . ILE A 1 375 ? -2.528 6.131 -11.502 1.00 77.19 375 ILE A N 1
ATOM 2915 C CA . ILE A 1 375 ? -3.474 6.021 -12.615 1.00 77.19 375 ILE A CA 1
ATOM 2916 C C . ILE A 1 375 ? -4.005 7.385 -13.056 1.00 77.19 375 ILE A C 1
ATOM 2918 O O . ILE A 1 375 ? -4.137 7.626 -14.252 1.00 77.19 375 ILE A O 1
ATOM 2922 N N . ALA A 1 376 ? -4.287 8.287 -12.113 1.00 74.75 376 ALA A N 1
ATOM 2923 C CA . ALA A 1 376 ? -4.727 9.643 -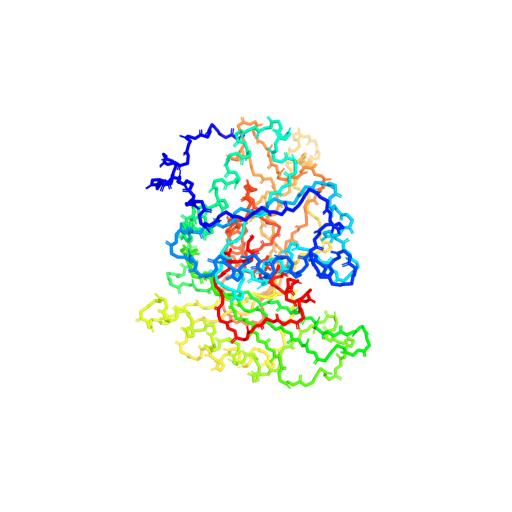12.437 1.00 74.75 376 ALA A CA 1
ATOM 2924 C C . ALA A 1 376 ? -3.675 10.433 -13.238 1.00 74.75 376 ALA A C 1
ATOM 2926 O O . ALA A 1 376 ? -4.032 11.330 -13.997 1.00 74.75 376 ALA A O 1
ATOM 2927 N N . ASN A 1 377 ? -2.392 10.092 -13.082 1.00 73.94 377 ASN A N 1
ATOM 2928 C CA . ASN A 1 377 ? -1.271 10.785 -13.718 1.00 73.94 377 ASN A CA 1
ATOM 2929 C C . ASN A 1 377 ? -0.857 10.192 -15.075 1.00 73.94 377 ASN A C 1
ATOM 2931 O O . ASN A 1 377 ? 0.093 10.686 -15.683 1.00 73.94 377 ASN A O 1
ATOM 2935 N N . VAL A 1 378 ? -1.520 9.132 -15.549 1.00 70.94 378 VAL A N 1
ATOM 2936 C CA . VAL A 1 378 ? -1.091 8.376 -16.733 1.00 70.94 378 VAL A CA 1
ATOM 2937 C C . VAL A 1 378 ? -2.211 8.360 -17.781 1.00 70.94 378 VAL A C 1
ATOM 2939 O O . VAL A 1 378 ? -3.360 8.079 -17.437 1.00 70.94 378 VAL A O 1
ATOM 2942 N N . PRO A 1 379 ? -1.902 8.664 -19.061 1.00 64.62 379 PRO A N 1
ATOM 2943 C CA . PRO A 1 379 ? -2.912 8.782 -20.113 1.00 64.62 379 PRO A CA 1
ATOM 2944 C C . PRO A 1 379 ? -3.675 7.479 -20.361 1.00 64.62 379 PRO A C 1
ATOM 2946 O O . PRO A 1 379 ? -4.891 7.508 -20.519 1.00 64.62 379 PRO A O 1
ATOM 2949 N N . ASP A 1 380 ? -2.980 6.342 -20.349 1.00 67.44 380 ASP A N 1
ATOM 2950 C CA . ASP A 1 380 ? -3.590 5.031 -20.535 1.00 67.44 380 ASP A CA 1
ATOM 2951 C C . ASP A 1 380 ? -2.872 3.971 -19.694 1.00 67.44 380 ASP A C 1
ATOM 2953 O O . ASP A 1 380 ? -1.642 3.946 -19.606 1.00 67.44 380 ASP A O 1
ATOM 2957 N N . LEU A 1 381 ? -3.661 3.096 -19.077 1.00 68.50 381 LEU A N 1
ATOM 2958 C CA . LEU A 1 381 ? -3.193 1.879 -18.432 1.00 68.50 381 LEU A CA 1
ATOM 2959 C C . LEU A 1 381 ? -4.181 0.777 -18.829 1.00 68.50 381 LEU A C 1
ATOM 2961 O O . LEU A 1 381 ? -5.361 0.901 -18.486 1.00 68.50 381 LEU A O 1
ATOM 2965 N N . PRO A 1 382 ? -3.728 -0.286 -19.520 1.00 67.81 382 PRO A N 1
ATOM 2966 C CA . PRO A 1 382 ? -4.613 -1.354 -19.956 1.00 67.81 382 PRO A CA 1
ATOM 2967 C C . PRO A 1 382 ? -5.452 -1.915 -18.806 1.00 67.81 382 PRO A C 1
ATOM 2969 O O . PRO A 1 382 ? -4.992 -2.033 -17.668 1.00 67.81 382 PRO A O 1
ATOM 2972 N N . ARG A 1 383 ? -6.693 -2.310 -19.107 1.00 69.56 383 ARG A N 1
ATOM 2973 C CA . ARG A 1 383 ? -7.563 -3.001 -18.147 1.00 69.56 383 ARG A CA 1
ATOM 2974 C C . ARG A 1 383 ? -7.027 -4.407 -17.899 1.00 69.56 383 ARG A C 1
ATOM 2976 O O . ARG A 1 383 ? -7.437 -5.367 -18.545 1.00 69.56 383 ARG A O 1
ATOM 2983 N N . ASN A 1 384 ? -6.077 -4.513 -16.982 1.00 71.62 384 ASN A N 1
ATOM 2984 C CA . ASN A 1 384 ? -5.455 -5.767 -16.606 1.00 71.62 384 ASN A CA 1
ATOM 2985 C C . ASN A 1 384 ? -5.295 -5.865 -15.086 1.00 71.62 384 ASN A C 1
ATOM 2987 O O . ASN A 1 384 ? -5.485 -4.904 -14.338 1.00 71.62 384 ASN A O 1
ATOM 2991 N N . VAL A 1 385 ? -4.959 -7.067 -14.641 1.00 77.75 385 VAL A N 1
ATOM 2992 C CA . VAL A 1 385 ? -4.586 -7.362 -13.267 1.00 77.75 385 VAL A CA 1
ATOM 2993 C C . VAL A 1 385 ? -3.092 -7.141 -13.152 1.00 77.75 385 VAL A C 1
ATOM 2995 O O . VAL A 1 385 ? -2.312 -7.764 -13.873 1.00 77.75 385 VAL A O 1
ATOM 2998 N N . TYR A 1 386 ? -2.688 -6.287 -12.220 1.00 81.62 386 TYR A N 1
ATOM 2999 C CA . TYR A 1 386 ? -1.276 -6.002 -12.016 1.00 81.62 386 TYR A CA 1
ATOM 3000 C C . TYR A 1 386 ? -0.827 -6.398 -10.609 1.00 81.62 386 TYR A C 1
ATOM 3002 O O . TYR A 1 386 ? -1.497 -6.066 -9.624 1.00 81.62 386 TYR A O 1
ATOM 3010 N N . PRO A 1 387 ? 0.336 -7.057 -10.476 1.00 84.81 387 PRO A N 1
ATOM 3011 C CA . PRO A 1 387 ? 1.016 -7.187 -9.197 1.00 84.81 387 PRO A CA 1
ATOM 3012 C C . PRO A 1 387 ? 1.368 -5.810 -8.621 1.00 84.81 387 PRO A C 1
ATOM 3014 O O . PRO A 1 387 ? 2.020 -5.003 -9.287 1.00 84.81 387 PRO A O 1
ATOM 3017 N N . TYR A 1 388 ? 1.019 -5.555 -7.359 1.00 83.38 388 TYR A N 1
ATOM 3018 C CA . TYR A 1 388 ? 1.271 -4.263 -6.709 1.00 83.38 388 TYR A CA 1
ATOM 3019 C C . TYR A 1 388 ? 2.755 -3.858 -6.704 1.00 83.38 388 TYR A C 1
ATOM 3021 O O . TYR A 1 388 ? 3.076 -2.677 -6.807 1.00 83.38 388 TYR A O 1
ATOM 3029 N N . ARG A 1 389 ? 3.674 -4.834 -6.679 1.00 86.25 389 ARG A N 1
ATOM 3030 C CA . ARG A 1 389 ? 5.131 -4.617 -6.761 1.00 86.25 389 ARG A CA 1
ATOM 3031 C C . ARG A 1 389 ? 5.578 -3.764 -7.959 1.00 86.25 389 ARG A C 1
ATOM 3033 O O . ARG A 1 389 ? 6.633 -3.140 -7.892 1.00 86.25 389 ARG A O 1
ATOM 3040 N N . LEU A 1 390 ? 4.785 -3.709 -9.034 1.00 87.94 390 LEU A N 1
ATOM 3041 C CA . LEU A 1 390 ? 5.063 -2.874 -10.210 1.00 87.94 390 LEU A CA 1
ATOM 3042 C C . LEU A 1 390 ? 4.864 -1.375 -9.923 1.00 87.94 390 LEU A C 1
ATOM 3044 O O . LEU A 1 390 ? 5.487 -0.544 -10.574 1.00 87.94 390 LEU A O 1
ATOM 3048 N N . PHE A 1 391 ? 4.077 -1.030 -8.900 1.00 84.88 391 PHE A N 1
ATOM 3049 C CA . PHE A 1 391 ? 3.748 0.341 -8.488 1.00 84.88 391 PHE A CA 1
ATOM 3050 C C . PHE A 1 391 ? 4.440 0.775 -7.184 1.00 84.88 391 PHE A C 1
ATOM 3052 O O . PHE A 1 391 ? 4.237 1.896 -6.708 1.00 84.88 391 PHE A O 1
ATOM 3059 N N . MET A 1 392 ? 5.261 -0.102 -6.593 1.00 80.12 392 MET A N 1
ATOM 3060 C CA . MET A 1 392 ? 6.017 0.175 -5.366 1.00 80.12 392 MET A CA 1
ATOM 3061 C C . MET A 1 392 ? 7.136 1.190 -5.555 1.00 80.12 392 MET A C 1
ATOM 3063 O O . MET A 1 392 ? 8.056 0.954 -6.376 1.00 80.12 392 MET A O 1
#

Foldseek 3Di:
DDFAPDLCVQQVDDDDDFDPQLDDDDDPDLVPQDDDDDSLVSLLVVLLVSLVSNLVVVVRDQAAEAEDEPVCVVNCDDPQHHVLLSSLLSCQVSVHFYDYDYPCLVVPPCVRQSCVQVSLLSCVSSVHDNDFFDDDPPDDALEKEWFWDWAQADDPVCSFWTWIWIFIADRRRPRRKIFTATAPDGDPDPVCCVVPNAHALQSLLVRLLVNQVSSCVVVVNDGGQEYEYEYQDDYDPRNVNSNCNNRVVHNWYWYKHKHQPDPDFDWDWDQPPDPPRTDTDPWADAAQDWDDDDPFKIWGCLWTWDQVVDPVGTDTPPPPDGGGTIIMGIPDTDDDVSVVNVQFSSQQCSDSNDPDNGHSTGPSHVLSVLVSVSVNSYPDRDRDMGRSSSSD

pLDDT: mean 87.25, std 10.32, range [46.62, 97.5]

Secondary structure (DSSP, 8-state):
-PPP--HHHHHSS---PPPGGG-----SSGGGSSSSS-HHHHHHHHHHHHHHHHHTTGGG-S-EEEE--GGGHHHHEETTEEHHHHHHHHHHHTT--EEEE-THHHH-S-HHHHHHHHHHHHHHHTT-----PPPPTTSPTTEEEEEEEEEEES-TT---EEEEEEEEEETT-TT-EEEEEE-SS--S-HHHHHHS----HHHHHHHHHHHHHHHHHHTTTPPPSEEEEEESSPPPHHHHHHHHHHTTT-SEEEEEEEES--------EEE-SSSSSEEE-SS-SBTT-EEEEETTEEEE-SSSB-GGG-TTS---TT-SSPPPPEEEEEEE--S-HHHHHHHHHHHTT--TT--SS--SS-HHHHHHHHHHHHHHT-S---S-EEEGGG--

Radius of gyration: 22.72 Å; chains: 1; bounding box: 52×44×76 Å